Protein AF-0000000074977867 (afdb_homodimer)

Foldseek 3Di:
DDKDKDKAFQLFFLWPKDPFKAKDDCVVDVCQVVFVVSIKIKGLDFFIKTKHKDFAFKKWWFFKQEAQWFWKWKDKAHDTDDIFTSHDPHIDGRDTRDMDTHDGGMMMMMMGDHHSTMDMTGMMMGMHDADDPPFDKDKDKFWCPPPQKDKPPPVQKDWDPQLVLFPPSTKIKGFDQFMKMKGKFFAFKKFWFFKAAQQQDWWKWKDKQPDDTDTTTSHHPHIDGGGGHDIDGRPAADMMMMMMHTDPDPDTRTMTMTHMMMHIHTPVRDGGDDVPPPVPPVPPPPPPPPPPPPPDPPPVDDDVPDVPPPVVVVVVVVVVVVVVVPPPPPPPPDPD/DDKDKDKAFQLFFLFPKDPFKAKDDCVVDVCQVVFVVSIKIKGLDFFIKTKHKDFAFKKWWFFKQEAQWFWKWKDKAHDTDDIFTSHDPHIDGRDTRDMDTHDGGMMMMMMGHHHSTMDMTGMMMGMHDADDPPFDKDKDKFWCPPPQKDKPPPVQKDWDPQLVLFPPSTKIKGFDQAIKMKGKFFAFKKFWFFKAAQQQDWWKWKDKQPDDTDTTTSHHPHIDGGGGHDIDGRPAADMMMMMMHTDPDPDTRTMTMTHMMMHIHTPVRDGGDDVPPPVPPPPPPPPPPPPPPPPDPPPPPPDVPDVPCVVVVVVVVVVVVVVVVPPVVPPPPDDD

Organism: Psilocybe cubensis (NCBI:txid181762)

Nearest PDB structures (foldseek):
  2waa-assembly1_A  TM=7.610E-01  e=7.845E-04  Cellvibrio japonicus
  7byt-assembly1_A  TM=6.313E-01  e=1.526E-03  Phanerodontia chrysosporium
  3u37-assembly2_H  TM=5.387E-01  e=9.236E-02  Butyrivibrio proteoclasticus B316
  2xbz-assembly1_A-2  TM=4.175E-01  e=1.362E-01  Pseudomonas aeruginosa
  4qhw-assembly1_A  TM=2.965E-01  e=1.955E-02  Bacteroides caccae ATCC 43185

Radius of gyration: 37.64 Å; Cα contacts (8 Å, |Δi|>4): 1657; chains: 2; bounding box: 129×84×67 Å

pLDDT: mean 83.55, std 25.78, range [16.06, 98.88]

Sequence (672 aa):
MPRFAQLFKDTSPPLVYSNGWQGGSSANDPLLDKYAQATYTFTKTPGATLNFRFNGTFVGIYGAKRPGYGAYSVKVDDHVFPTLNANSDVPLFNQTLFNTTLHDGLHNVTLTNLGNTTFDIDYLYFEGNSGKTNEPLLTATFQDNDPSFTYFPASSWRQSPRPGTFSGSTGTITNDPNASLQYKFKGDVILLYGTVTPTSVSSYLVSVDNGPFFPFSARKASVRPHQVLYYASNLGRGTHTLKLKFAGTNGTTGDFAVDFANLYSTPSLGAHEQNSFAAEIQSPPLSLAEASHDIPKSVIAGLTVTSSIAFLAIMAVIYLLWSQRRQKKEGKFVKFMPRFAQLFKDTSPPLVYSNGWQGGSSANDPLLDKYAQATYTFTKTPGATLNFRFNGTFVGIYGAKRPGYGAYSVKVDDHVFPTLNANSDVPLFNQTLFNTTLHDGLHNVTLTNLGNTTFDIDYLYFEGNSGKTNEPLLTATFQDNDPSFTYFPASSWRQSPRPGTFSGSTGTITNDPNASLQYKFKGDVILLYGTVTPTSVSSYLVSVDNGPFFPFSARKASVRPHQVLYYASNLGRGTHTLKLKFAGTNGTTGDFAVDFANLYSTPSLGAHEQNSFAAEIQSPPLSLAEASHDIPKSVIAGLTVTSSIAFLAIMAVIYLLWSQRRQKKEGKFVKF

Solvent-accessible surface area (backbone atoms only — not comparable to full-atom values): 35172 Å² total; per-residue (Å²): 71,25,71,43,35,42,52,40,51,50,77,16,24,59,56,39,64,43,76,62,57,46,59,65,48,17,70,81,30,48,61,34,59,67,33,70,63,41,40,34,31,30,31,44,38,59,66,27,37,42,37,39,73,48,57,22,34,35,45,35,38,28,16,51,24,27,66,71,25,33,46,30,37,41,28,48,66,91,44,71,52,76,77,44,68,32,50,30,95,54,81,40,60,84,31,81,74,44,69,52,77,52,71,80,41,81,43,39,40,36,39,32,33,65,36,80,30,42,48,51,36,29,33,37,38,36,31,26,64,49,70,52,69,90,41,63,73,39,70,46,69,42,50,47,82,38,84,50,45,43,60,34,57,58,86,42,48,44,70,46,96,59,22,23,76,26,59,86,34,34,23,39,29,36,48,47,34,77,29,33,40,39,37,54,45,33,28,27,28,42,37,36,26,15,45,25,20,60,58,17,69,38,43,35,30,40,24,54,69,87,44,73,72,46,79,35,48,44,51,34,81,48,61,37,67,82,27,47,56,40,76,52,58,83,63,46,64,52,79,41,40,39,38,36,37,42,54,85,50,100,54,67,26,30,59,45,42,40,19,32,34,40,32,33,27,20,79,92,35,35,70,54,75,66,83,63,75,65,71,70,70,64,63,63,75,77,68,73,66,75,73,71,69,78,70,64,84,72,77,76,64,67,78,79,58,72,80,57,53,59,64,51,47,54,48,47,49,47,44,50,57,48,54,58,62,62,66,74,70,70,75,90,72,71,83,123,71,26,70,45,36,42,53,42,50,50,77,16,24,58,56,40,64,44,76,62,58,45,58,64,48,18,71,82,28,50,61,36,59,67,32,70,64,42,41,35,32,31,30,42,38,59,67,27,35,40,37,39,73,49,56,22,35,36,44,33,36,27,15,51,23,25,66,71,26,32,46,30,36,42,30,50,66,92,44,74,52,77,76,42,67,31,52,30,94,54,79,39,62,85,32,81,73,44,69,53,78,51,71,80,42,80,44,38,41,36,40,30,33,65,35,80,31,40,48,52,34,28,33,37,38,35,30,26,64,49,73,51,66,89,42,64,74,40,69,47,70,42,49,47,81,37,83,50,46,44,60,35,57,57,86,43,46,42,71,45,95,58,22,23,77,25,59,84,33,34,24,39,29,35,49,47,36,79,29,33,38,39,36,54,45,33,28,28,27,43,37,35,26,15,45,25,21,59,59,17,70,37,42,35,30,41,22,53,68,86,46,73,70,46,80,36,46,44,50,34,83,48,60,38,67,84,26,46,58,39,75,51,59,82,63,46,65,51,80,42,39,37,38,37,37,41,55,85,51,100,53,68,25,30,58,44,42,40,19,31,34,40,31,32,27,18,80,91,33,35,70,55,75,66,83,63,77,66,71,71,71,65,65,67,73,78,69,69,73,75,76,76,71,80,73,71,86,72,74,76,64,62,77,75,57,63,79,61,53,58,62,50,45,57,47,46,50,51,44,48,56,47,52,57,62,54,59,72,68,64,65,90,74,85,64,135

Structure (mmCIF, N/CA/C/O backbone):
data_AF-0000000074977867-model_v1
#
loop_
_entity.id
_entity.type
_entity.pdbx_description
1 polymer 'Uncharacterized protein'
#
loop_
_atom_site.group_PDB
_atom_site.id
_atom_site.type_symbol
_atom_site.label_atom_id
_atom_site.label_alt_id
_atom_site.label_comp_id
_atom_site.label_asym_id
_atom_site.label_entity_id
_atom_site.label_seq_id
_atom_site.pdbx_PDB_ins_code
_atom_site.Cartn_x
_atom_site.Cartn_y
_atom_site.Cartn_z
_atom_site.occupancy
_atom_site.B_iso_or_equiv
_atom_site.auth_seq_id
_atom_site.auth_comp_id
_atom_site.auth_asym_id
_atom_site.auth_atom_id
_atom_site.pdbx_PDB_model_num
ATOM 1 N N . MET A 1 1 ? -16.875 -11.828 -20.062 1 90 1 MET A N 1
ATOM 2 C CA . MET A 1 1 ? -16.781 -11.742 -18.609 1 90 1 MET A CA 1
ATOM 3 C C . MET A 1 1 ? -15.852 -10.609 -18.188 1 90 1 MET A C 1
ATOM 5 O O . MET A 1 1 ? -14.812 -10.391 -18.812 1 90 1 MET A O 1
ATOM 9 N N . PRO A 1 2 ? -16.328 -9.93 -17.141 1 91.88 2 PRO A N 1
ATOM 10 C CA . PRO A 1 2 ? -15.398 -8.883 -16.703 1 91.88 2 PRO A CA 1
ATOM 11 C C . PRO A 1 2 ? -14.039 -9.43 -16.281 1 91.88 2 PRO A C 1
ATOM 13 O O . PRO A 1 2 ? -13.977 -10.469 -15.609 1 91.88 2 PRO A O 1
ATOM 16 N N . ARG A 1 3 ? -13.094 -8.727 -16.688 1 93.31 3 ARG A N 1
ATOM 17 C CA . ARG A 1 3 ? -11.711 -9.086 -16.375 1 93.31 3 ARG A CA 1
ATOM 18 C C . ARG A 1 3 ? -11.227 -8.375 -15.109 1 93.31 3 ARG A C 1
ATOM 20 O O . ARG A 1 3 ? -11.656 -7.258 -14.82 1 93.31 3 ARG A O 1
ATOM 27 N N . PHE A 1 4 ? -10.461 -9.086 -14.352 1 95.88 4 PHE A N 1
ATOM 28 C CA . PHE A 1 4 ? -9.688 -8.43 -13.305 1 95.88 4 PHE A CA 1
ATOM 29 C C . PHE A 1 4 ? -8.195 -8.719 -13.469 1 95.88 4 PHE A C 1
ATOM 31 O O . PHE A 1 4 ? -7.812 -9.664 -14.156 1 95.88 4 PHE A O 1
ATOM 38 N N . ALA A 1 5 ? -7.414 -7.867 -12.945 1 97.12 5 ALA A N 1
ATOM 39 C CA . ALA A 1 5 ? -5.961 -8.008 -12.945 1 97.12 5 ALA A CA 1
ATOM 40 C C . ALA A 1 5 ? -5.383 -7.746 -11.555 1 97.12 5 ALA A C 1
ATOM 42 O O . ALA A 1 5 ? -5.902 -6.91 -10.805 1 97.12 5 ALA A O 1
ATOM 43 N N . GLN A 1 6 ? -4.336 -8.469 -11.273 1 97.06 6 GLN A N 1
ATOM 44 C CA . GLN A 1 6 ? -3.688 -8.328 -9.969 1 97.06 6 GLN A CA 1
ATOM 45 C C . GLN A 1 6 ? -2.168 -8.359 -10.109 1 97.06 6 GLN A C 1
ATOM 47 O O . GLN A 1 6 ? -1.628 -9.117 -10.922 1 97.06 6 GLN A O 1
ATOM 52 N N . LEU A 1 7 ? -1.537 -7.574 -9.359 1 97.62 7 LEU A N 1
ATOM 53 C CA . LEU A 1 7 ? -0.086 -7.59 -9.211 1 97.62 7 LEU A CA 1
ATOM 54 C C . LEU A 1 7 ? 0.308 -8.016 -7.801 1 97.62 7 LEU A C 1
ATOM 56 O O . LEU A 1 7 ? -0.167 -7.438 -6.82 1 97.62 7 LEU A O 1
ATOM 60 N N . PHE A 1 8 ? 1.086 -9.07 -7.676 1 98.44 8 PHE A N 1
ATOM 61 C CA . PHE A 1 8 ? 1.67 -9.484 -6.406 1 98.44 8 PHE A CA 1
ATOM 62 C C . PHE A 1 8 ? 3.143 -9.102 -6.336 1 98.44 8 PHE A C 1
ATOM 64 O O . PHE A 1 8 ? 3.945 -9.531 -7.164 1 98.44 8 PHE A O 1
ATOM 71 N N . LYS A 1 9 ? 3.447 -8.266 -5.383 1 98.38 9 LYS A N 1
ATOM 72 C CA . LYS A 1 9 ? 4.859 -8 -5.125 1 98.38 9 LYS A CA 1
ATOM 73 C C . LYS A 1 9 ? 5.586 -9.266 -4.684 1 98.38 9 LYS A C 1
ATOM 75 O O . LYS A 1 9 ? 4.961 -10.211 -4.203 1 98.38 9 LYS A O 1
ATOM 80 N N . ASP A 1 10 ? 6.922 -9.25 -4.773 1 98.75 10 ASP A N 1
ATOM 81 C CA . ASP A 1 10 ? 7.762 -10.398 -4.426 1 98.75 10 ASP A CA 1
ATOM 82 C C . ASP A 1 10 ? 7.52 -10.836 -2.982 1 98.75 10 ASP A C 1
ATOM 84 O O . ASP A 1 10 ? 7.762 -11.992 -2.631 1 98.75 10 ASP A O 1
ATOM 88 N N . THR A 1 11 ? 6.98 -9.969 -2.188 1 98.56 11 THR A N 1
ATOM 89 C CA . THR A 1 11 ? 6.84 -10.258 -0.763 1 98.56 11 THR A CA 1
ATOM 90 C C . THR A 1 11 ? 5.461 -10.836 -0.462 1 98.56 11 THR A C 1
ATOM 92 O O . THR A 1 11 ? 5.172 -11.203 0.679 1 98.56 11 THR A O 1
ATOM 95 N N . SER A 1 12 ? 4.586 -10.984 -1.434 1 98.69 12 SER A N 1
ATOM 96 C CA . SER A 1 12 ? 3.242 -11.516 -1.206 1 98.69 12 SER A CA 1
ATOM 97 C C . SER A 1 12 ? 3.268 -13.023 -1.014 1 98.69 12 SER A C 1
ATOM 99 O O . SER A 1 12 ? 3.736 -13.758 -1.886 1 98.69 12 SER A O 1
ATOM 101 N N . PRO A 1 13 ? 2.654 -13.539 -0.014 1 98.56 13 PRO A N 1
ATOM 102 C CA . PRO A 1 13 ? 2.74 -14.953 0.372 1 98.56 13 PRO A CA 1
ATOM 103 C C . PR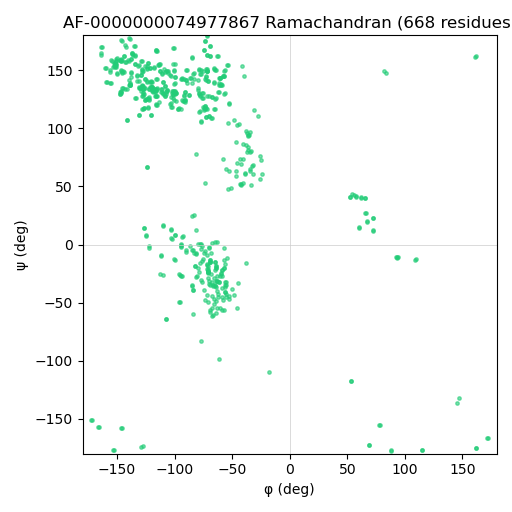O A 1 13 ? 2.176 -15.891 -0.692 1 98.56 13 PRO A C 1
ATOM 105 O O . PRO A 1 13 ? 2.648 -17.016 -0.838 1 98.56 13 PRO A O 1
ATOM 108 N N . PRO A 1 14 ? 1.173 -15.516 -1.471 1 98.62 14 PRO A N 1
ATOM 109 C CA . PRO A 1 14 ? 0.716 -16.453 -2.508 1 98.62 14 PRO A CA 1
ATOM 110 C C . PRO A 1 14 ? 1.821 -16.828 -3.492 1 98.62 14 PRO A C 1
ATOM 112 O O . PRO A 1 14 ? 1.69 -17.812 -4.227 1 98.62 14 PRO A O 1
ATOM 115 N N . LEU A 1 15 ? 2.842 -16.016 -3.619 1 98.69 15 LEU A N 1
ATOM 116 C CA . LEU A 1 15 ? 4.059 -16.438 -4.309 1 98.69 15 LEU A CA 1
ATOM 117 C C . LEU A 1 15 ? 4.898 -17.344 -3.416 1 98.69 15 LEU A C 1
ATOM 119 O O . LEU A 1 15 ? 5.574 -16.859 -2.502 1 98.69 15 LEU A O 1
ATOM 123 N N . VAL A 1 16 ? 4.879 -18.594 -3.736 1 98.44 16 VAL A N 1
ATOM 124 C CA . VAL A 1 16 ? 5.5 -19.562 -2.848 1 98.44 16 VAL A CA 1
ATOM 125 C C . VAL A 1 16 ? 6.922 -19.859 -3.318 1 98.44 16 VAL A C 1
ATOM 127 O O . VAL A 1 16 ? 7.125 -20.406 -4.402 1 98.44 16 VAL A O 1
ATOM 130 N N . TYR A 1 17 ? 7.84 -19.547 -2.518 1 98.31 17 TYR A N 1
ATOM 131 C CA . TYR A 1 17 ? 9.258 -19.75 -2.791 1 98.31 17 TYR A CA 1
ATOM 132 C C . TYR A 1 17 ? 9.773 -21 -2.082 1 98.31 17 TYR A C 1
ATOM 134 O O . TYR A 1 17 ? 9.414 -21.266 -0.929 1 98.31 17 TYR A O 1
ATOM 142 N N . SER A 1 18 ? 10.57 -21.781 -2.715 1 98.06 18 SER A N 1
ATOM 143 C CA . SER A 1 18 ? 11.273 -22.875 -2.053 1 98.06 18 SER A CA 1
ATOM 144 C C . SER A 1 18 ? 12.406 -22.344 -1.174 1 98.06 18 SER A C 1
ATOM 146 O O . SER A 1 18 ? 12.664 -21.141 -1.131 1 98.06 18 SER A O 1
ATOM 148 N N . ASN A 1 19 ? 13.016 -23.312 -0.465 1 96.44 19 ASN A N 1
ATOM 149 C CA . ASN A 1 19 ? 14.25 -22.953 0.227 1 96.44 19 ASN A CA 1
ATOM 150 C C . ASN A 1 19 ? 15.305 -22.422 -0.744 1 96.44 19 ASN A C 1
ATOM 152 O O . ASN A 1 19 ? 15.367 -22.859 -1.894 1 96.44 19 ASN A O 1
ATOM 156 N N . GLY A 1 20 ? 16.062 -21.484 -0.271 1 97.5 20 GLY A N 1
ATOM 157 C CA . GLY A 1 20 ? 17.141 -20.938 -1.074 1 97.5 20 GLY A CA 1
ATOM 158 C C . GLY A 1 20 ? 16.891 -19.531 -1.553 1 97.5 20 GLY A C 1
ATOM 159 O O . GLY A 1 20 ? 17.781 -18.859 -2.076 1 97.5 20 GLY A O 1
ATOM 160 N N . TRP A 1 21 ? 15.695 -19.078 -1.436 1 98.12 21 TRP A N 1
ATOM 161 C CA . TRP A 1 21 ? 15.367 -17.703 -1.802 1 98.12 21 TRP A CA 1
ATOM 162 C C . TRP A 1 21 ? 15.547 -16.766 -0.613 1 98.12 21 TRP A C 1
ATOM 164 O O . TRP A 1 21 ? 15.359 -17.172 0.538 1 98.12 21 TRP A O 1
ATOM 174 N N . GLN A 1 22 ? 15.883 -15.516 -0.866 1 97.62 22 GLN A N 1
ATOM 175 C CA . GLN A 1 22 ? 16 -14.5 0.172 1 97.62 22 GLN A CA 1
ATOM 176 C C . GLN A 1 22 ? 15.688 -13.109 -0.378 1 97.62 22 GLN A C 1
ATOM 178 O O . GLN A 1 22 ? 15.75 -12.891 -1.589 1 97.62 22 GLN A O 1
ATOM 183 N N . GLY A 1 23 ? 15.32 -12.219 0.502 1 98.31 23 GLY A N 1
ATOM 184 C CA . GLY A 1 23 ? 15.039 -10.852 0.097 1 98.31 23 GLY A CA 1
ATOM 185 C C . GLY A 1 23 ? 16.297 -10.031 -0.147 1 98.31 23 GLY A C 1
ATOM 186 O O . GLY A 1 23 ? 17.297 -10.211 0.54 1 98.31 23 GLY A O 1
ATOM 187 N N . GLY A 1 24 ? 16.219 -9.117 -1.089 1 97.94 24 GLY A N 1
ATOM 188 C CA . GLY A 1 24 ? 17.281 -8.156 -1.297 1 97.94 24 GLY A CA 1
ATOM 189 C C . GLY A 1 24 ? 17.406 -7.141 -0.174 1 97.94 24 GLY A C 1
ATOM 190 O O . GLY A 1 24 ? 16.469 -6.965 0.612 1 97.94 24 GLY A O 1
ATOM 191 N N . SER A 1 25 ? 18.594 -6.504 -0.154 1 97.56 25 SER A N 1
ATOM 192 C CA . SER A 1 25 ? 18.844 -5.48 0.857 1 97.56 25 SER A CA 1
ATOM 193 C C . SER A 1 25 ? 19.688 -4.344 0.301 1 97.56 25 SER A C 1
ATOM 195 O O . SER A 1 25 ? 20.547 -4.566 -0.562 1 97.56 25 SER A O 1
ATOM 197 N N . SER A 1 26 ? 19.422 -3.176 0.851 1 97.69 26 SER A N 1
ATOM 198 C CA . SER A 1 26 ? 20.203 -2.031 0.408 1 97.69 26 SER A CA 1
ATOM 199 C C . SER A 1 26 ? 21.641 -2.125 0.911 1 97.69 26 SER A C 1
ATOM 201 O O . SER A 1 26 ? 22.547 -1.512 0.339 1 97.69 26 SER A O 1
ATOM 203 N N . ALA A 1 27 ? 21.922 -2.844 1.953 1 97.62 27 ALA A N 1
ATOM 204 C CA . ALA A 1 27 ? 23.281 -3.055 2.463 1 97.62 27 ALA A CA 1
ATOM 205 C C . ALA A 1 27 ? 24.156 -3.75 1.425 1 97.62 27 ALA A C 1
ATOM 207 O O . ALA A 1 27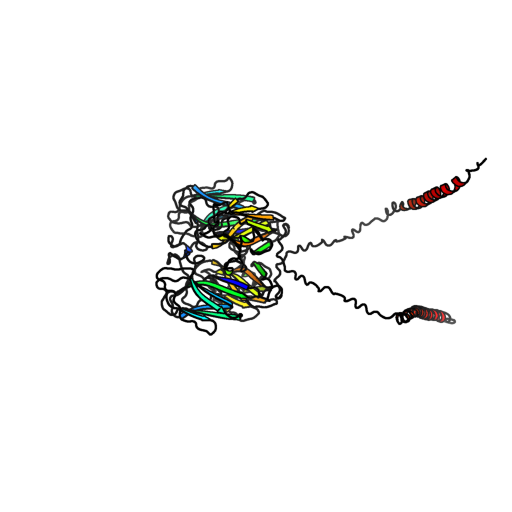 ? 25.359 -3.492 1.344 1 97.62 27 ALA A O 1
ATOM 208 N N . ASN A 1 28 ? 23.5 -4.613 0.632 1 97.06 28 ASN A N 1
ATOM 209 C CA . ASN A 1 28 ? 24.266 -5.449 -0.286 1 97.06 28 ASN A CA 1
ATOM 210 C C . ASN A 1 28 ? 24.016 -5.055 -1.74 1 97.06 28 ASN A C 1
ATOM 212 O O . ASN A 1 28 ? 24.672 -5.574 -2.646 1 97.06 28 ASN A O 1
ATOM 216 N N . ASP A 1 29 ? 23.062 -4.219 -1.975 1 98.12 29 ASP A N 1
ATOM 217 C CA . ASP A 1 29 ? 22.719 -3.865 -3.346 1 98.12 29 ASP A CA 1
ATOM 218 C C . ASP A 1 29 ? 22.375 -2.383 -3.461 1 98.12 29 ASP A C 1
ATOM 220 O O . ASP A 1 29 ? 21.25 -1.977 -3.17 1 98.12 29 ASP A O 1
ATOM 224 N N . PRO A 1 30 ? 23.25 -1.578 -4.055 1 98.06 30 PRO A N 1
ATOM 225 C CA . PRO A 1 30 ? 23 -0.142 -4.199 1 98.06 30 PRO A CA 1
ATOM 226 C C . PRO A 1 30 ? 21.891 0.165 -5.203 1 98.06 30 PRO A C 1
ATOM 228 O O . PRO A 1 30 ? 21.484 1.321 -5.344 1 98.06 30 PRO A O 1
ATOM 231 N N . LEU A 1 31 ? 21.297 -0.837 -5.879 1 98.12 31 LEU A N 1
ATOM 232 C CA . LEU A 1 31 ? 20.266 -0.617 -6.883 1 98.12 31 LEU A CA 1
ATOM 233 C C . LEU A 1 31 ? 18.906 -1.097 -6.375 1 98.12 31 LEU A C 1
ATOM 235 O O . LEU A 1 31 ? 17.969 -1.25 -7.16 1 98.12 31 LEU A O 1
ATOM 239 N N . LEU A 1 32 ? 18.75 -1.307 -5.094 1 98.44 32 LEU A N 1
ATOM 240 C CA . LEU A 1 32 ? 17.531 -1.838 -4.504 1 98.44 32 LEU A CA 1
ATOM 241 C C . LEU A 1 32 ? 16.328 -0.967 -4.867 1 98.44 32 LEU A C 1
ATOM 243 O O . LEU A 1 32 ? 15.25 -1.482 -5.152 1 98.44 32 LEU A O 1
ATOM 247 N N . ASP A 1 33 ? 16.531 0.345 -4.84 1 97.25 33 ASP A N 1
ATOM 248 C CA . ASP A 1 33 ? 15.398 1.256 -4.992 1 97.25 33 ASP A CA 1
ATOM 249 C C . ASP A 1 33 ? 14.969 1.357 -6.449 1 97.25 33 ASP A C 1
ATOM 251 O O . ASP A 1 33 ? 14.008 2.059 -6.77 1 97.25 33 ASP A O 1
ATOM 255 N N . LYS A 1 34 ? 15.664 0.603 -7.379 1 97.75 34 LYS A N 1
ATOM 256 C CA . LYS A 1 34 ? 15.227 0.524 -8.766 1 97.75 34 LYS A CA 1
ATOM 257 C C . LYS A 1 34 ? 14.125 -0.519 -8.945 1 97.75 34 LYS A C 1
ATOM 259 O O . LYS A 1 34 ? 13.43 -0.53 -9.961 1 97.75 34 LYS A O 1
ATOM 264 N N . TYR A 1 35 ? 14.016 -1.389 -7.988 1 98.38 35 TYR A N 1
ATOM 265 C CA . TYR A 1 35 ? 12.93 -2.359 -7.977 1 98.38 35 TYR A CA 1
ATOM 266 C C . TYR A 1 35 ? 11.633 -1.722 -7.488 1 98.38 35 TYR A C 1
ATOM 268 O O . TYR A 1 35 ? 11.656 -0.79 -6.684 1 98.38 35 TYR A O 1
ATOM 276 N N . ALA A 1 36 ? 10.539 -2.234 -7.969 1 97.62 36 ALA A N 1
ATOM 277 C CA . ALA A 1 36 ? 9.234 -1.761 -7.508 1 97.62 36 ALA A CA 1
ATOM 278 C C . ALA A 1 36 ? 9.141 -1.812 -5.988 1 97.62 36 ALA A C 1
ATOM 280 O O . ALA A 1 36 ? 9.383 -2.857 -5.379 1 97.62 36 ALA A O 1
ATOM 281 N N . GLN A 1 37 ? 8.891 -0.651 -5.406 1 97.25 37 GLN A N 1
ATOM 282 C CA . GLN A 1 37 ? 8.703 -0.498 -3.969 1 97.25 37 GLN A CA 1
ATOM 283 C C . GLN A 1 37 ? 9.945 -0.938 -3.201 1 97.25 37 GLN A C 1
ATOM 285 O O . GLN A 1 37 ? 9.852 -1.353 -2.043 1 97.25 37 GLN A O 1
ATOM 290 N N . ALA A 1 38 ? 11.039 -1.08 -3.883 1 98.06 38 ALA A N 1
ATOM 291 C CA . ALA A 1 38 ? 12.367 -1.305 -3.322 1 98.06 38 ALA A CA 1
ATOM 292 C C . ALA A 1 38 ? 12.438 -2.648 -2.604 1 98.06 38 ALA A C 1
ATOM 294 O O . ALA A 1 38 ? 12.945 -2.732 -1.481 1 98.06 38 ALA A O 1
ATOM 295 N N . THR A 1 39 ? 11.844 -3.631 -3.162 1 98.31 39 THR A N 1
ATOM 296 C CA . THR A 1 39 ? 12.016 -5.008 -2.721 1 98.31 39 THR A CA 1
ATOM 297 C C . THR A 1 39 ? 12.141 -5.949 -3.918 1 98.31 39 THR A C 1
ATOM 299 O O . THR A 1 39 ? 11.586 -5.676 -4.988 1 98.31 39 THR A O 1
ATOM 302 N N . TYR A 1 40 ? 12.867 -6.965 -3.771 1 98.69 40 TYR A N 1
ATOM 303 C CA . TYR A 1 40 ? 12.906 -8.125 -4.652 1 98.69 40 TYR A CA 1
ATOM 304 C C . TYR A 1 40 ? 13.328 -9.375 -3.889 1 98.69 40 TYR A C 1
ATOM 306 O O . TYR A 1 40 ? 13.859 -9.289 -2.781 1 98.69 40 TYR A O 1
ATOM 314 N N . THR A 1 41 ? 12.984 -10.523 -4.34 1 98.81 41 THR A N 1
ATOM 315 C CA . THR A 1 41 ? 13.414 -11.812 -3.809 1 98.81 41 THR A CA 1
ATOM 316 C C . THR A 1 41 ? 14.32 -12.531 -4.805 1 98.81 41 THR A C 1
ATOM 318 O O . THR A 1 41 ? 14.031 -12.562 -6.004 1 98.81 41 THR A O 1
ATOM 321 N N . PHE A 1 42 ? 15.422 -13.07 -4.328 1 98.69 42 PHE A N 1
ATOM 322 C CA . PHE A 1 42 ? 16.375 -13.648 -5.258 1 98.69 42 PHE A CA 1
ATOM 323 C C . PHE A 1 42 ? 16.891 -14.984 -4.734 1 98.69 42 PHE A C 1
ATOM 325 O O . PHE A 1 42 ? 16.688 -15.328 -3.57 1 98.69 42 PHE A O 1
ATOM 332 N N . THR A 1 43 ? 17.5 -15.75 -5.641 1 98.5 43 THR A N 1
ATOM 333 C CA . THR A 1 43 ? 18.156 -17 -5.297 1 98.5 43 THR A CA 1
ATOM 334 C C . THR A 1 43 ? 19.422 -17.188 -6.125 1 98.5 43 THR A C 1
ATOM 336 O O . THR A 1 43 ? 19.578 -16.562 -7.176 1 98.5 43 THR A O 1
ATOM 339 N N . LYS A 1 44 ? 20.312 -17.984 -5.625 1 97.69 44 LYS A N 1
ATOM 340 C CA . LYS A 1 44 ? 21.484 -18.484 -6.332 1 97.69 44 LYS A CA 1
ATOM 341 C C . LYS A 1 44 ? 21.547 -20 -6.305 1 97.69 44 LYS A C 1
ATOM 343 O O . LYS A 1 44 ? 22.547 -20.594 -6.691 1 97.69 44 LYS A O 1
ATOM 348 N N . THR A 1 45 ? 20.484 -20.562 -5.812 1 98.12 45 THR A N 1
ATOM 349 C CA . THR A 1 45 ? 20.453 -22 -5.559 1 98.12 45 THR A CA 1
ATOM 350 C C . THR A 1 45 ? 19.875 -22.75 -6.75 1 98.12 45 THR A C 1
ATOM 352 O O . THR A 1 45 ? 18.734 -22.547 -7.125 1 98.12 45 THR A O 1
ATOM 355 N N . PRO A 1 46 ? 20.688 -23.734 -7.266 1 97.81 46 PRO A N 1
ATOM 356 C CA . PRO A 1 46 ? 20.125 -24.547 -8.344 1 97.81 46 PRO A CA 1
ATOM 357 C C . PRO A 1 46 ? 18.906 -25.344 -7.902 1 97.81 46 PRO A C 1
ATOM 359 O O . PRO A 1 46 ? 18.906 -25.938 -6.828 1 97.81 46 PRO A O 1
ATOM 362 N N . GLY A 1 47 ? 17.859 -25.25 -8.711 1 98.25 47 GLY A N 1
ATOM 363 C CA . GLY A 1 47 ? 16.688 -26.047 -8.422 1 98.25 47 GLY A CA 1
ATOM 364 C C . GLY A 1 47 ? 15.664 -25.297 -7.574 1 98.25 47 GLY A C 1
ATOM 365 O O . GLY A 1 47 ? 14.539 -25.766 -7.406 1 98.25 47 GLY A O 1
ATOM 366 N N . ALA A 1 48 ? 16.047 -24.125 -7.027 1 98.56 48 ALA A N 1
ATOM 367 C CA . ALA A 1 48 ? 15.094 -23.328 -6.258 1 98.56 48 ALA A CA 1
ATOM 368 C C . ALA A 1 48 ? 13.906 -22.906 -7.121 1 98.56 48 ALA A C 1
ATOM 370 O O . ALA A 1 48 ? 14.078 -22.562 -8.297 1 98.56 48 ALA A O 1
ATOM 371 N N . THR A 1 49 ? 12.672 -22.875 -6.531 1 98.75 49 THR A N 1
ATOM 372 C CA . THR A 1 49 ? 11.484 -22.656 -7.348 1 98.75 49 THR A CA 1
ATOM 373 C C . THR A 1 49 ? 10.633 -21.516 -6.777 1 98.75 49 THR A C 1
ATOM 375 O O . THR A 1 49 ? 10.688 -21.25 -5.578 1 98.75 49 THR A O 1
ATOM 378 N N . LEU A 1 50 ? 9.938 -20.844 -7.59 1 98.69 50 LEU A N 1
ATOM 379 C CA . LEU A 1 50 ? 8.75 -20.031 -7.328 1 98.69 50 LEU A CA 1
ATOM 380 C C . LEU A 1 50 ? 7.504 -20.703 -7.895 1 98.69 50 LEU A C 1
ATOM 382 O O . LEU A 1 50 ? 7.484 -21.109 -9.062 1 98.69 50 LEU A O 1
ATOM 386 N N . ASN A 1 51 ? 6.516 -20.859 -7.117 1 98.75 51 ASN A N 1
ATOM 387 C CA . ASN A 1 51 ? 5.242 -21.438 -7.535 1 98.75 51 ASN A CA 1
ATOM 388 C C . ASN A 1 51 ? 4.082 -20.484 -7.301 1 98.75 51 ASN A C 1
ATOM 390 O O . ASN A 1 51 ? 4.039 -19.797 -6.277 1 98.75 51 ASN A O 1
ATOM 394 N N . PHE A 1 52 ? 3.201 -20.469 -8.234 1 98.75 52 PHE A N 1
ATOM 395 C CA . PHE A 1 52 ? 1.988 -19.656 -8.117 1 98.75 52 PHE A CA 1
ATOM 396 C C . PHE A 1 52 ? 0.821 -20.344 -8.82 1 98.75 52 PHE A C 1
ATOM 398 O O . PHE A 1 52 ? 0.934 -20.719 -9.992 1 98.75 52 PHE A O 1
ATOM 405 N N . ARG A 1 53 ? -0.27 -20.469 -8.148 1 98.12 53 ARG A N 1
ATOM 406 C CA . ARG A 1 53 ? -1.516 -21 -8.688 1 98.12 53 ARG A CA 1
ATOM 407 C C . ARG A 1 53 ? -2.541 -19.891 -8.898 1 98.12 53 ARG A C 1
ATOM 409 O O . ARG A 1 53 ? -2.762 -19.062 -8.016 1 98.12 53 ARG A O 1
ATOM 416 N N . PHE A 1 54 ? -3.176 -19.875 -10.062 1 98 54 PHE A N 1
ATOM 417 C CA . PHE A 1 54 ? -4.145 -18.828 -10.336 1 98 54 PHE A CA 1
ATOM 418 C C . PHE A 1 54 ? -5.195 -19.312 -11.336 1 98 54 PHE A C 1
ATOM 420 O O . PHE A 1 54 ? -4.961 -20.25 -12.086 1 98 54 PHE A O 1
ATOM 427 N N . ASN A 1 55 ? -6.328 -18.734 -11.258 1 97.44 55 ASN A N 1
ATOM 428 C CA . ASN A 1 55 ? -7.344 -18.859 -12.297 1 97.44 55 ASN A CA 1
ATOM 429 C C . ASN A 1 55 ? -7.312 -17.672 -13.258 1 97.44 55 ASN A C 1
ATOM 431 O O . ASN A 1 55 ? -7.523 -16.531 -12.844 1 97.44 55 ASN A O 1
ATOM 435 N N . GLY A 1 56 ? -7.035 -17.922 -14.43 1 97.75 56 GLY A N 1
ATOM 436 C CA . GLY A 1 56 ? -7.035 -16.766 -15.32 1 97.75 56 GLY A CA 1
ATOM 437 C C . GLY A 1 56 ? -6.496 -17.078 -16.703 1 97.75 56 GLY A C 1
ATOM 438 O O . GLY A 1 56 ? -6.477 -18.25 -17.109 1 97.75 56 GLY A O 1
ATOM 439 N N . THR A 1 57 ? -6.18 -15.984 -17.531 1 98.12 57 THR A N 1
ATOM 440 C CA . THR A 1 57 ? -5.875 -16.125 -18.953 1 98.12 57 THR A CA 1
ATOM 441 C C . THR A 1 57 ? -4.492 -15.562 -19.266 1 98.12 57 THR A C 1
ATOM 443 O O . THR A 1 57 ? -4.035 -15.625 -20.406 1 98.12 57 THR A O 1
ATOM 446 N N . PHE A 1 58 ? -3.871 -15.047 -18.234 1 98.38 58 PHE A N 1
ATOM 447 C CA . PHE A 1 58 ? -2.566 -14.438 -18.453 1 98.38 58 PHE A CA 1
ATOM 448 C C . PHE A 1 58 ? -1.74 -14.43 -17.172 1 98.38 58 PHE A C 1
ATOM 450 O O . PHE A 1 58 ? -2.273 -14.195 -16.078 1 98.38 58 PHE A O 1
ATOM 457 N N . VAL A 1 59 ? -0.465 -14.719 -17.281 1 98.69 59 VAL A N 1
ATOM 458 C CA . VAL A 1 59 ? 0.471 -14.547 -16.172 1 98.69 59 VAL A CA 1
ATOM 459 C C . VAL A 1 59 ? 1.784 -13.969 -16.688 1 98.69 59 VAL A C 1
ATOM 461 O O . VAL A 1 59 ? 2.232 -14.305 -17.797 1 98.69 59 VAL A O 1
ATOM 464 N N . GLY A 1 60 ? 2.301 -13.055 -15.992 1 98.62 60 GLY A N 1
ATOM 465 C CA . GLY A 1 60 ? 3.613 -12.477 -16.234 1 98.62 60 GLY A CA 1
ATOM 466 C C . GLY A 1 60 ? 4.473 -12.422 -14.984 1 98.62 60 GLY A C 1
ATOM 467 O O . GLY A 1 60 ? 3.982 -12.094 -13.898 1 98.62 60 GLY A O 1
ATOM 468 N N . ILE A 1 61 ? 5.723 -12.82 -15.148 1 98.88 61 ILE A N 1
ATOM 469 C CA . ILE A 1 61 ? 6.73 -12.719 -14.102 1 98.88 61 ILE A CA 1
ATOM 470 C C . ILE A 1 61 ? 7.773 -11.672 -14.492 1 98.88 61 ILE A C 1
ATOM 472 O O . ILE A 1 61 ? 8.305 -11.688 -15.602 1 98.88 61 ILE A O 1
ATOM 476 N N . TYR A 1 62 ? 8.031 -10.812 -13.562 1 98.75 62 TYR A N 1
ATOM 477 C CA . TYR A 1 62 ? 8.875 -9.664 -13.852 1 98.75 62 TYR A CA 1
ATOM 478 C C . TYR A 1 62 ? 10.008 -9.547 -12.836 1 98.75 62 TYR A C 1
ATOM 480 O O . TYR A 1 62 ? 9.844 -9.922 -11.672 1 98.75 62 TYR A O 1
ATOM 488 N N . GLY A 1 63 ? 11.117 -9.039 -13.258 1 98.69 63 GLY A N 1
ATOM 489 C CA . GLY A 1 63 ? 12.297 -8.836 -12.43 1 98.69 63 GLY A CA 1
ATOM 490 C C . GLY A 1 63 ? 13.391 -8.047 -13.141 1 98.69 63 GLY A C 1
ATOM 491 O O . GLY A 1 63 ? 13.102 -7.133 -13.906 1 98.69 63 GLY A O 1
ATOM 492 N N . ALA A 1 64 ? 14.617 -8.32 -12.758 1 98.75 64 ALA A N 1
ATOM 493 C CA . ALA A 1 64 ? 15.742 -7.609 -13.367 1 98.75 64 ALA A CA 1
ATOM 494 C C . ALA A 1 64 ? 16.578 -8.547 -14.234 1 98.75 64 ALA A C 1
ATOM 496 O O . ALA A 1 64 ? 16.578 -9.758 -14.031 1 98.75 64 ALA A O 1
ATOM 497 N N . LYS A 1 65 ? 17.125 -8.07 -15.25 1 98.75 65 LYS A N 1
ATOM 498 C CA . LYS A 1 65 ? 18.25 -8.656 -15.969 1 98.75 65 LYS A CA 1
ATOM 499 C C . LYS A 1 65 ? 19.547 -7.93 -15.648 1 98.75 65 LYS A C 1
ATOM 501 O O . LYS A 1 65 ? 19.656 -6.719 -15.852 1 98.75 65 LYS A O 1
ATOM 506 N N . ARG A 1 66 ? 20.469 -8.672 -15.148 1 98.56 66 ARG A N 1
ATOM 507 C CA . ARG A 1 66 ? 21.672 -8.039 -14.617 1 98.56 66 ARG A CA 1
ATOM 508 C C . ARG A 1 66 ? 22.922 -8.852 -14.977 1 98.56 66 ARG A C 1
ATOM 510 O O . ARG A 1 66 ? 22.828 -10.031 -15.297 1 98.56 66 ARG A O 1
ATOM 517 N N . PRO A 1 67 ? 24.125 -8.18 -14.945 1 98.19 67 PRO A N 1
ATOM 518 C CA . PRO A 1 67 ? 25.359 -8.938 -15.156 1 98.19 67 PRO A CA 1
ATOM 519 C C . PRO A 1 67 ? 25.516 -10.086 -14.156 1 98.19 67 PRO A C 1
ATOM 521 O O . PRO A 1 67 ? 25.297 -9.898 -12.961 1 98.19 67 PRO A O 1
ATOM 524 N N . GLY A 1 68 ? 25.797 -11.281 -14.68 1 96.44 68 GLY A N 1
ATOM 525 C CA . GLY A 1 68 ? 26.047 -12.414 -13.805 1 96.44 68 GLY A CA 1
ATOM 526 C C . GLY A 1 68 ? 24.812 -13.242 -13.531 1 96.44 68 GLY A C 1
ATOM 527 O O . GLY A 1 68 ? 24.906 -14.32 -12.938 1 96.44 68 GLY A O 1
ATOM 528 N N . TYR A 1 69 ? 23.672 -12.727 -13.914 1 98.06 69 TYR A N 1
ATOM 529 C CA . TYR A 1 69 ? 22.469 -13.531 -13.789 1 98.06 69 TYR A CA 1
ATOM 530 C C . TYR A 1 69 ? 22.469 -14.688 -14.773 1 98.06 69 TYR A C 1
ATOM 532 O O . TYR A 1 69 ? 23.359 -14.781 -15.625 1 98.06 69 TYR A O 1
ATOM 540 N N . GLY A 1 70 ? 21.5 -15.648 -14.648 1 97.44 70 GLY A N 1
ATOM 541 C CA . GLY A 1 70 ? 21.688 -16.859 -15.445 1 97.44 70 GLY A CA 1
ATOM 542 C C . GLY A 1 70 ? 20.375 -17.453 -15.914 1 97.44 70 GLY A C 1
ATOM 543 O O . GLY A 1 70 ? 19.359 -16.75 -16.031 1 97.44 70 GLY A O 1
ATOM 544 N N . ALA A 1 71 ? 20.469 -18.719 -16.203 1 98.06 71 ALA A N 1
ATOM 545 C CA . ALA A 1 71 ? 19.391 -19.438 -16.875 1 98.06 71 ALA A CA 1
ATOM 546 C C . ALA A 1 71 ? 18.328 -19.891 -15.875 1 98.06 71 ALA A C 1
ATOM 548 O O . ALA A 1 71 ? 18.641 -20.219 -14.727 1 98.06 71 ALA A O 1
ATOM 549 N N . TYR A 1 72 ? 17.078 -19.922 -16.328 1 98.44 72 TYR A N 1
ATOM 550 C CA . TYR A 1 72 ? 15.953 -20.438 -15.57 1 98.44 72 TYR A CA 1
ATOM 551 C C . TYR A 1 72 ? 14.93 -21.078 -16.5 1 98.44 72 TYR A C 1
ATOM 553 O O . TYR A 1 72 ? 14.961 -20.875 -17.719 1 98.44 72 TYR A O 1
ATOM 561 N N . SER A 1 73 ? 14.125 -21.922 -15.945 1 98.5 73 SER A N 1
ATOM 562 C CA . SER A 1 73 ? 13.055 -22.578 -16.688 1 98.5 73 SER A CA 1
ATOM 563 C C . SER A 1 73 ? 11.688 -22.219 -16.125 1 98.5 73 SER A C 1
ATOM 565 O O . SER A 1 73 ? 11.57 -21.875 -14.945 1 98.5 73 SER A O 1
ATOM 567 N N . VAL A 1 74 ? 10.727 -22.266 -16.969 1 98.81 74 VAL A N 1
ATOM 568 C CA . VAL A 1 74 ? 9.344 -22.031 -16.562 1 98.81 74 VAL A CA 1
ATOM 569 C C . VAL A 1 74 ? 8.453 -23.172 -17.031 1 98.81 74 VAL A C 1
ATOM 571 O O . VAL A 1 74 ? 8.555 -23.594 -18.188 1 98.81 74 VAL A O 1
ATOM 574 N N . LYS A 1 75 ? 7.711 -23.688 -16.156 1 98.81 75 LYS A N 1
ATOM 575 C CA . LYS A 1 75 ? 6.668 -24.656 -16.438 1 98.81 75 LYS A CA 1
ATOM 576 C C . LYS A 1 75 ? 5.289 -24.109 -16.094 1 98.81 75 LYS A C 1
ATOM 578 O O . LYS A 1 75 ? 5.09 -23.531 -15.023 1 98.81 75 LYS A O 1
ATOM 583 N N . VAL A 1 76 ? 4.371 -24.188 -17.047 1 98.81 76 VAL A N 1
ATOM 584 C CA . VAL A 1 76 ? 2.971 -23.875 -16.766 1 98.81 76 VAL A CA 1
ATOM 585 C C . VAL A 1 76 ? 2.117 -25.125 -16.969 1 98.81 76 VAL A C 1
ATOM 587 O O . VAL A 1 76 ? 2.053 -25.672 -18.078 1 98.81 76 VAL A O 1
ATOM 590 N N . ASP A 1 77 ? 1.507 -25.422 -15.844 1 98.38 77 ASP A N 1
ATOM 591 C CA . ASP A 1 77 ? 0.813 -26.703 -15.836 1 98.38 77 ASP A CA 1
ATOM 592 C C . ASP A 1 77 ? 1.748 -27.844 -16.266 1 98.38 77 ASP A C 1
ATOM 594 O O . ASP A 1 77 ? 2.785 -28.062 -15.633 1 98.38 77 ASP A O 1
ATOM 598 N N . ASP A 1 78 ? 1.499 -28.516 -17.328 1 97.19 78 ASP A N 1
ATOM 599 C CA . ASP A 1 78 ? 2.336 -29.641 -17.734 1 97.19 78 ASP A CA 1
ATOM 600 C C . ASP A 1 78 ? 3.268 -29.25 -18.875 1 97.19 78 ASP A C 1
ATOM 602 O O . ASP A 1 78 ? 4.035 -30.078 -19.375 1 97.19 78 ASP A O 1
ATOM 606 N N . HIS A 1 79 ? 3.273 -28.062 -19.219 1 98.19 79 HIS A N 1
ATOM 607 C CA . HIS A 1 79 ? 4.078 -27.609 -20.359 1 98.19 79 HIS A CA 1
ATOM 608 C C . HIS A 1 79 ? 5.344 -26.906 -19.875 1 98.19 79 HIS A C 1
ATOM 610 O O . HIS A 1 79 ? 5.27 -25.922 -19.125 1 98.19 79 HIS A O 1
ATOM 616 N N . VAL A 1 80 ? 6.445 -27.375 -20.391 1 98.25 80 VAL A N 1
ATOM 617 C CA . VAL A 1 80 ? 7.734 -26.766 -20.094 1 98.25 80 VAL A CA 1
ATOM 618 C C . VAL A 1 80 ? 8.148 -25.859 -21.25 1 98.25 80 VAL A C 1
ATOM 620 O O . VAL A 1 80 ? 8.266 -26.297 -22.391 1 98.25 80 VAL A O 1
ATOM 623 N N . PHE A 1 81 ? 8.414 -24.594 -20.906 1 98.5 81 PHE A N 1
ATOM 624 C CA . PHE A 1 81 ? 8.828 -23.609 -21.906 1 98.5 81 PHE A CA 1
ATOM 625 C C . PHE A 1 81 ? 10.336 -23.672 -22.141 1 98.5 81 PHE A C 1
ATOM 627 O O . PHE A 1 81 ? 11.062 -24.25 -21.328 1 98.5 81 PHE A O 1
ATOM 634 N N . PRO A 1 82 ? 10.789 -23.109 -23.297 1 97.81 82 PRO A N 1
ATOM 635 C CA . PRO A 1 82 ? 12.234 -23.047 -23.531 1 97.81 82 PRO A CA 1
ATOM 636 C C . PRO A 1 82 ? 12.984 -22.312 -22.422 1 97.81 82 PRO A C 1
ATOM 638 O O . PRO A 1 82 ? 12.438 -21.391 -21.812 1 97.81 82 PRO A O 1
ATOM 641 N N . THR A 1 83 ? 14.203 -22.766 -22.25 1 98.12 83 THR A N 1
ATOM 642 C CA . THR A 1 83 ? 15.055 -22.156 -21.234 1 98.12 83 THR A CA 1
ATOM 643 C C . THR A 1 83 ? 15.242 -20.672 -21.5 1 98.12 83 THR A C 1
ATOM 645 O O . THR A 1 83 ? 15.445 -20.266 -22.656 1 98.12 83 THR A O 1
ATOM 648 N N . LEU A 1 84 ? 15.172 -19.875 -20.5 1 98.06 84 LEU A N 1
ATOM 649 C CA . LEU A 1 84 ? 15.336 -18.422 -20.578 1 98.06 84 LEU A CA 1
ATOM 650 C C . LEU A 1 84 ? 16.562 -17.969 -19.797 1 98.06 84 LEU A C 1
ATOM 652 O O . LEU A 1 84 ? 17.203 -18.781 -19.109 1 98.06 84 LEU A O 1
ATOM 656 N N . ASN A 1 85 ? 16.984 -16.75 -19.969 1 98.38 85 ASN A N 1
ATOM 657 C CA . ASN A 1 85 ? 18.188 -16.234 -19.328 1 98.38 85 ASN A CA 1
ATOM 658 C C . ASN A 1 85 ? 18.016 -14.781 -18.906 1 98.38 85 ASN A C 1
ATOM 660 O O . ASN A 1 85 ? 17.547 -13.953 -19.688 1 98.38 85 ASN A O 1
ATOM 664 N N . ALA A 1 86 ? 18.438 -14.469 -17.641 1 98.44 86 ALA A N 1
ATOM 665 C CA . ALA A 1 86 ? 18.25 -13.125 -17.109 1 98.44 86 ALA A CA 1
ATOM 666 C C . ALA A 1 86 ? 19.547 -12.328 -17.141 1 98.44 86 ALA A C 1
ATOM 668 O O . ALA A 1 86 ? 19.641 -11.266 -16.516 1 98.44 86 ALA A O 1
ATOM 669 N N . ASN A 1 87 ? 20.516 -12.812 -17.844 1 98.5 87 ASN A N 1
ATOM 670 C CA . ASN A 1 87 ? 21.766 -12.094 -17.953 1 98.5 87 ASN A CA 1
ATOM 671 C C . ASN A 1 87 ? 21.641 -10.859 -18.859 1 98.5 87 ASN A C 1
ATOM 673 O O . ASN A 1 87 ? 20.938 -10.898 -19.859 1 98.5 87 ASN A O 1
ATOM 677 N N . SER A 1 88 ? 22.312 -9.789 -18.5 1 98.56 88 SER A N 1
ATOM 678 C CA . SER A 1 88 ? 22.422 -8.562 -19.281 1 98.56 88 SER A CA 1
ATOM 679 C C . SER A 1 88 ? 23.734 -7.844 -18.984 1 98.56 88 SER A C 1
ATOM 681 O O . SER A 1 88 ? 24.266 -7.93 -17.875 1 98.56 88 SER A O 1
ATOM 683 N N . ASP A 1 89 ? 24.25 -7.062 -19.938 1 98.12 89 ASP A N 1
ATOM 684 C CA . ASP A 1 89 ? 25.516 -6.348 -19.766 1 98.12 89 ASP A CA 1
ATOM 685 C C . ASP A 1 89 ? 25.359 -5.211 -18.75 1 98.12 89 ASP A C 1
ATOM 687 O O . ASP A 1 89 ? 26.312 -4.852 -18.062 1 98.12 89 ASP A O 1
ATOM 691 N N . VAL A 1 90 ? 24.156 -4.652 -18.781 1 98.38 90 VAL A N 1
ATOM 692 C CA . VAL A 1 90 ? 23.828 -3.59 -17.828 1 98.38 90 VAL A CA 1
ATOM 693 C C . VAL A 1 90 ? 22.578 -3.963 -17.047 1 98.38 90 VAL A C 1
ATOM 695 O O . VAL A 1 90 ? 21.75 -4.746 -17.516 1 98.38 90 VAL A O 1
ATOM 698 N N . PRO A 1 91 ? 22.484 -3.408 -15.852 1 98.56 91 PRO A N 1
ATOM 699 C CA . PRO A 1 91 ? 21.266 -3.713 -15.102 1 98.56 91 PRO A CA 1
ATOM 700 C C . PRO A 1 91 ? 20.016 -3.113 -15.734 1 98.56 91 PRO A C 1
ATOM 702 O O . PRO A 1 91 ? 19.984 -1.921 -16.047 1 98.56 91 PRO A O 1
ATOM 705 N N . LEU A 1 92 ? 19.047 -3.934 -15.953 1 98.69 92 LEU A N 1
ATOM 706 C CA . LEU A 1 92 ? 17.734 -3.545 -16.453 1 98.69 92 LEU A CA 1
ATOM 707 C C . LEU A 1 92 ? 16.641 -3.971 -15.477 1 98.69 92 LEU A C 1
ATOM 709 O O . LEU A 1 92 ? 16.625 -5.113 -15.008 1 98.69 92 LEU A O 1
ATOM 713 N N . PHE A 1 93 ? 15.75 -3.1 -15.211 1 98.38 93 PHE A N 1
ATOM 714 C CA . PHE A 1 93 ? 14.703 -3.369 -14.227 1 98.38 93 PHE A CA 1
ATOM 715 C C . PHE A 1 93 ? 13.328 -3.393 -14.883 1 98.38 93 PHE A C 1
ATOM 717 O O . PHE A 1 93 ? 13.195 -3.049 -16.062 1 98.38 93 PHE A O 1
ATOM 724 N N . ASN A 1 94 ? 12.359 -3.912 -14.109 1 97.5 94 ASN A N 1
ATOM 725 C CA . ASN A 1 94 ? 11.008 -4.043 -14.648 1 97.5 94 ASN A CA 1
ATOM 726 C C . ASN A 1 94 ? 11.008 -4.789 -15.984 1 97.5 94 ASN A C 1
ATOM 728 O O . ASN A 1 94 ? 10.328 -4.383 -16.922 1 97.5 94 ASN A O 1
ATOM 732 N N . GLN A 1 95 ? 11.805 -5.82 -16.062 1 98.5 95 GLN A N 1
ATOM 733 C CA . GLN A 1 95 ? 11.898 -6.637 -17.266 1 98.5 95 GLN A CA 1
ATOM 734 C C . GLN A 1 95 ? 10.906 -7.793 -17.234 1 98.5 95 GLN A C 1
ATOM 736 O O . GLN A 1 95 ? 10.703 -8.406 -16.188 1 98.5 95 GLN A O 1
ATOM 741 N N . THR A 1 96 ? 10.336 -8.07 -18.375 1 98.5 96 THR A N 1
ATOM 742 C CA . THR A 1 96 ? 9.562 -9.297 -18.531 1 98.5 96 THR A CA 1
ATOM 743 C C . THR A 1 96 ? 10.484 -10.516 -18.531 1 98.5 96 THR A C 1
ATOM 745 O O . THR A 1 96 ? 11.234 -10.734 -19.484 1 98.5 96 THR A O 1
ATOM 748 N N . LEU A 1 97 ? 10.422 -11.297 -17.516 1 98.69 97 LEU A N 1
ATOM 749 C CA . LEU A 1 97 ? 11.188 -12.539 -17.438 1 98.69 97 LEU A CA 1
ATOM 750 C C . LEU A 1 97 ? 10.445 -13.672 -18.141 1 98.69 97 LEU A C 1
ATOM 752 O O . LEU A 1 97 ? 11.07 -14.547 -18.75 1 98.69 97 LEU A O 1
ATOM 756 N N . PHE A 1 98 ? 9.141 -13.648 -17.953 1 98.81 98 PHE A N 1
ATOM 757 C CA . PHE A 1 98 ? 8.266 -14.625 -18.594 1 98.81 98 PHE A CA 1
ATOM 758 C C . PHE A 1 98 ? 6.832 -14.109 -18.641 1 98.81 98 PHE A C 1
ATOM 760 O O . PHE A 1 98 ? 6.355 -13.5 -17.688 1 98.81 98 PHE A O 1
ATOM 767 N N . ASN A 1 99 ? 6.176 -14.32 -19.688 1 98.69 99 ASN A N 1
ATOM 768 C CA . ASN A 1 99 ? 4.727 -14.164 -19.703 1 98.69 99 ASN A CA 1
ATOM 769 C C . ASN A 1 99 ? 4.074 -15.078 -20.734 1 98.69 99 ASN A C 1
ATOM 771 O O . ASN A 1 99 ? 4.754 -15.602 -21.625 1 98.69 99 ASN A O 1
ATOM 775 N N . THR A 1 100 ? 2.846 -15.422 -20.578 1 98.69 100 THR A N 1
ATOM 776 C CA . THR A 1 100 ? 2.104 -16.234 -21.531 1 98.69 100 THR A CA 1
ATOM 777 C C . THR A 1 100 ? 0.604 -15.992 -21.406 1 98.69 100 THR A C 1
ATOM 779 O O . THR A 1 100 ? 0.123 -15.602 -20.344 1 98.69 100 THR A O 1
ATOM 782 N N . THR A 1 101 ? -0.08 -16.125 -22.438 1 98.38 101 THR A N 1
ATOM 783 C CA . THR A 1 101 ? -1.537 -16.172 -22.469 1 98.38 101 THR A CA 1
ATOM 784 C C . THR A 1 101 ? -2.031 -17.609 -22.438 1 98.38 101 THR A C 1
ATOM 786 O O . THR A 1 101 ? -1.43 -18.5 -23.047 1 98.38 101 THR A O 1
ATOM 789 N N . LEU A 1 102 ? -3.105 -17.844 -21.75 1 98.31 102 LEU A N 1
ATOM 790 C CA . LEU A 1 102 ? -3.635 -19.188 -21.516 1 98.31 102 LEU A CA 1
ATOM 791 C C . LEU A 1 102 ? -5.141 -19.219 -21.75 1 98.31 102 LEU A C 1
ATOM 793 O O . LEU A 1 102 ? -5.785 -18.172 -21.844 1 98.31 102 LEU A O 1
ATOM 797 N N . HIS A 1 103 ? -5.652 -20.469 -21.906 1 97.19 103 HIS A N 1
ATOM 798 C CA . HIS A 1 103 ? -7.102 -20.641 -21.812 1 97.19 103 HIS A CA 1
ATOM 799 C C . HIS A 1 103 ? -7.594 -20.328 -20.391 1 97.19 103 HIS A C 1
ATO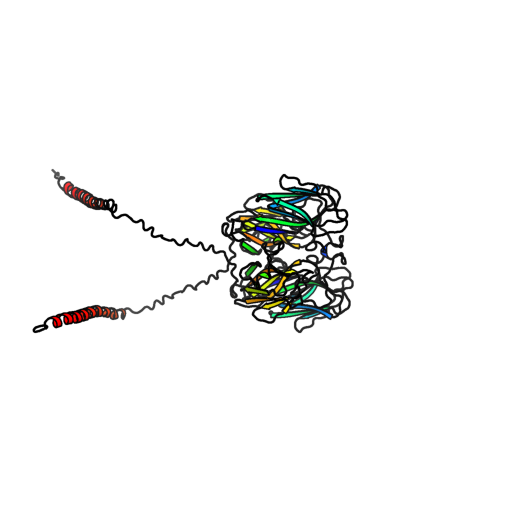M 801 O O . HIS A 1 103 ? -6.844 -20.453 -19.422 1 97.19 103 HIS A O 1
ATOM 807 N N . ASP A 1 104 ? -8.812 -19.891 -20.344 1 96.69 104 ASP A N 1
ATOM 808 C CA . ASP A 1 104 ? -9.375 -19.562 -19.031 1 96.69 104 ASP A CA 1
ATOM 809 C C . ASP A 1 104 ? -9.484 -20.812 -18.156 1 96.69 104 ASP A C 1
ATOM 811 O O . ASP A 1 104 ? -10.047 -21.828 -18.562 1 96.69 104 ASP A O 1
ATOM 815 N N . GLY A 1 105 ? -8.938 -20.812 -16.984 1 96.81 105 GLY A N 1
ATOM 816 C CA . GLY A 1 105 ? -8.961 -21.938 -16.078 1 96.81 105 GLY A CA 1
ATOM 817 C C . GLY A 1 105 ? -7.898 -21.844 -14.992 1 96.81 105 GLY A C 1
ATOM 818 O O . GLY A 1 105 ? -7.25 -20.812 -14.836 1 96.81 105 GLY A O 1
ATOM 819 N N . LEU A 1 106 ? -7.84 -22.938 -14.219 1 97.5 106 LEU A N 1
ATOM 820 C CA . LEU A 1 106 ? -6.848 -23.031 -13.148 1 97.5 106 LEU A CA 1
ATOM 821 C C . LEU A 1 106 ? -5.48 -23.406 -13.711 1 97.5 106 LEU A C 1
ATOM 823 O O . LEU A 1 106 ? -5.363 -24.359 -14.492 1 97.5 106 LEU A O 1
ATOM 827 N N . HIS A 1 107 ? -4.488 -22.672 -13.328 1 98.62 107 HIS A N 1
ATOM 828 C CA . HIS A 1 107 ? -3.123 -22.906 -13.789 1 98.62 107 HIS A CA 1
ATOM 829 C C . HIS A 1 107 ? -2.133 -22.859 -12.633 1 98.62 107 HIS A C 1
ATOM 831 O O . HIS A 1 107 ? -2.406 -22.234 -11.602 1 98.62 107 HIS A O 1
ATOM 837 N N . ASN A 1 108 ? -1.054 -23.516 -12.828 1 98.5 108 ASN A N 1
ATOM 838 C CA . ASN A 1 108 ? 0.116 -23.422 -11.961 1 98.5 108 ASN A CA 1
ATOM 839 C C . ASN A 1 108 ? 1.366 -23.047 -12.742 1 98.5 108 ASN A C 1
ATOM 841 O O . ASN A 1 108 ? 1.688 -23.672 -13.75 1 98.5 108 ASN A O 1
ATOM 845 N N . VAL A 1 109 ? 2.01 -22.062 -12.367 1 98.81 109 VAL A N 1
ATOM 846 C CA . VAL A 1 109 ? 3.275 -21.672 -12.977 1 98.81 109 VAL A CA 1
ATOM 847 C C . VAL A 1 109 ? 4.422 -21.922 -12 1 98.81 109 VAL A C 1
ATOM 849 O O . VAL A 1 109 ? 4.336 -21.562 -10.828 1 98.81 109 VAL A O 1
ATOM 852 N N . THR A 1 110 ? 5.449 -22.594 -12.477 1 98.81 110 THR A N 1
ATOM 853 C CA . THR A 1 110 ? 6.652 -22.875 -11.695 1 98.81 110 THR A CA 1
ATOM 854 C C . THR A 1 110 ? 7.891 -22.344 -12.406 1 98.81 110 THR A C 1
ATOM 856 O O . THR A 1 110 ? 8.164 -22.719 -13.555 1 98.81 110 THR A O 1
ATOM 859 N N . LEU A 1 111 ? 8.57 -21.453 -11.836 1 98.75 111 LEU A N 1
ATOM 860 C CA . LEU A 1 111 ? 9.867 -20.984 -12.289 1 98.75 111 LEU A CA 1
ATOM 861 C C . LEU A 1 111 ? 10.992 -21.625 -11.492 1 98.75 111 LEU A C 1
ATOM 863 O O . LEU A 1 111 ? 10.945 -21.672 -10.266 1 98.75 111 LEU A O 1
ATOM 867 N N . THR A 1 112 ? 11.992 -22.188 -12.164 1 98.62 112 THR A N 1
ATOM 868 C CA . THR A 1 112 ? 13.102 -22.906 -11.531 1 98.62 112 THR A CA 1
ATOM 869 C C . THR A 1 112 ? 14.438 -22.281 -11.922 1 98.62 112 THR A C 1
ATOM 871 O O . THR A 1 112 ? 14.727 -22.125 -13.109 1 98.62 112 THR A O 1
ATOM 874 N N . ASN A 1 113 ? 15.188 -21.969 -10.914 1 98.56 113 ASN A N 1
ATOM 875 C CA . ASN A 1 113 ? 16.562 -21.562 -11.18 1 98.56 113 ASN A CA 1
ATOM 876 C C . ASN A 1 113 ? 17.422 -22.75 -11.617 1 98.56 113 ASN A C 1
ATOM 878 O O . ASN A 1 113 ? 17.469 -23.781 -10.938 1 98.56 113 ASN A O 1
ATOM 882 N N . LEU A 1 114 ? 18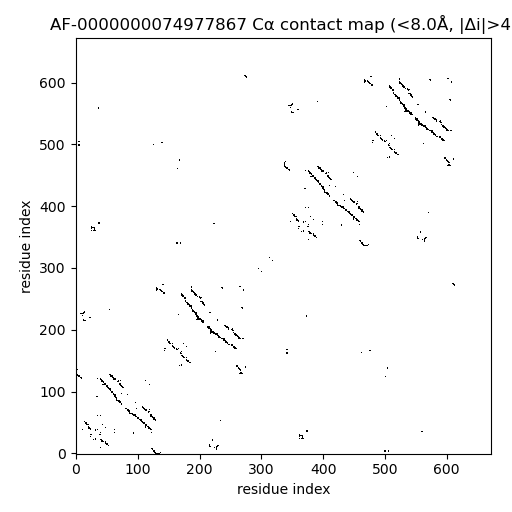.125 -22.672 -12.734 1 97.06 114 LEU A N 1
ATOM 883 C CA . LEU A 1 114 ? 18.828 -23.828 -13.273 1 97.06 114 LEU A CA 1
ATOM 884 C C . LEU A 1 114 ? 20.281 -23.859 -12.836 1 97.06 114 LEU A C 1
ATOM 886 O O . LEU A 1 114 ? 20.906 -24.922 -12.766 1 97.06 114 LEU A O 1
ATOM 890 N N . GLY A 1 115 ? 20.953 -22.734 -12.516 1 91.56 115 GLY A N 1
ATOM 891 C CA . GLY A 1 115 ? 22.375 -22.719 -12.18 1 91.56 115 GLY A CA 1
ATOM 892 C C . GLY A 1 115 ? 22.656 -22.016 -10.867 1 91.56 115 GLY A C 1
ATOM 893 O O . GLY A 1 115 ? 21.766 -21.797 -10.055 1 91.56 115 GLY A O 1
ATOM 894 N N . ASN A 1 116 ? 24.016 -21.891 -10.641 1 92.62 116 ASN A N 1
ATOM 895 C CA . ASN A 1 116 ? 24.469 -21.188 -9.445 1 92.62 116 ASN A CA 1
ATOM 896 C C . ASN A 1 116 ? 24.531 -19.688 -9.672 1 92.62 116 ASN A C 1
ATOM 898 O O . ASN A 1 116 ? 25.281 -18.969 -9 1 92.62 116 ASN A O 1
ATOM 902 N N . THR A 1 117 ? 23.75 -19.266 -10.594 1 95.44 117 THR A N 1
ATOM 903 C CA . THR A 1 117 ? 23.688 -17.844 -10.914 1 95.44 117 THR A CA 1
ATOM 904 C C . THR A 1 117 ? 22.469 -17.203 -10.258 1 95.44 117 THR A C 1
ATOM 906 O O . THR A 1 117 ? 21.516 -17.891 -9.898 1 95.44 117 THR A O 1
ATOM 909 N N . THR A 1 118 ? 22.609 -15.922 -10.07 1 96 118 THR A N 1
ATOM 910 C CA . THR A 1 118 ? 21.547 -15.18 -9.398 1 96 118 THR A CA 1
ATOM 911 C C . THR A 1 118 ? 20.328 -15.023 -10.312 1 96 118 THR A C 1
ATOM 913 O O . THR A 1 118 ? 20.469 -14.922 -11.531 1 96 118 THR A O 1
ATOM 916 N N . PHE A 1 119 ? 19.234 -15.055 -9.695 1 96.12 119 PHE A N 1
ATOM 917 C CA . PHE A 1 119 ? 17.938 -14.781 -10.305 1 96.12 119 PHE A CA 1
ATOM 918 C C . PHE A 1 119 ? 17.016 -14.086 -9.312 1 96.12 119 PHE A C 1
ATOM 920 O O . PHE A 1 119 ? 17 -14.43 -8.125 1 96.12 119 PHE A O 1
ATOM 927 N N . ASP A 1 120 ? 16.328 -13.023 -9.797 1 98.38 120 ASP A N 1
ATOM 928 C CA . ASP A 1 120 ? 15.469 -12.336 -8.828 1 98.38 120 ASP A CA 1
ATOM 929 C C . ASP A 1 120 ? 14.062 -12.117 -9.391 1 98.38 120 ASP A C 1
ATOM 931 O O . ASP A 1 120 ? 13.859 -12.203 -10.609 1 98.38 120 ASP A O 1
ATOM 935 N N . ILE A 1 121 ? 13.117 -12 -8.578 1 98.81 121 ILE A N 1
ATOM 936 C CA . ILE A 1 121 ? 11.719 -11.703 -8.859 1 98.81 121 ILE A CA 1
ATOM 937 C C . ILE A 1 121 ? 11.336 -10.367 -8.211 1 98.81 121 ILE A C 1
ATOM 939 O O . ILE A 1 121 ? 11.555 -10.172 -7.016 1 98.81 121 ILE A O 1
ATOM 943 N N . ASP A 1 122 ? 10.766 -9.492 -9.047 1 98.75 122 ASP A N 1
ATOM 944 C CA . ASP A 1 122 ? 10.273 -8.211 -8.555 1 98.75 122 ASP A CA 1
ATOM 945 C C . ASP A 1 122 ? 8.773 -8.281 -8.242 1 98.75 122 ASP A C 1
ATOM 947 O O . ASP A 1 122 ? 8.336 -7.871 -7.168 1 98.75 122 ASP A O 1
ATOM 951 N N . TYR A 1 123 ? 8.008 -8.789 -9.156 1 98.62 123 TYR A N 1
ATOM 952 C CA . TYR A 1 123 ? 6.574 -8.953 -8.953 1 98.62 123 TYR A CA 1
ATOM 953 C C . TYR A 1 123 ? 5.988 -9.914 -9.984 1 98.62 123 TYR A C 1
ATOM 955 O O . TYR A 1 123 ? 6.664 -10.297 -10.945 1 98.62 123 TYR A O 1
ATOM 963 N N . LEU A 1 124 ? 4.805 -10.398 -9.75 1 98.75 124 LEU A N 1
ATOM 964 C CA . LEU A 1 124 ? 4.016 -11.219 -10.664 1 98.75 124 LEU A CA 1
ATOM 965 C C . LEU A 1 124 ? 2.68 -10.555 -10.969 1 98.75 124 LEU A C 1
ATOM 967 O O . LEU A 1 124 ? 2.027 -10.016 -10.07 1 98.75 124 LEU A O 1
ATOM 971 N N . TYR A 1 125 ? 2.309 -10.57 -12.234 1 98.12 125 TYR A N 1
ATOM 972 C CA . TYR A 1 125 ? 1.065 -9.992 -12.742 1 98.12 125 TYR A CA 1
ATOM 973 C C . TYR A 1 125 ? 0.202 -11.062 -13.406 1 98.12 125 TYR A C 1
ATOM 975 O O . TYR A 1 125 ? 0.703 -11.883 -14.172 1 98.12 125 TYR A O 1
ATOM 983 N N . PHE A 1 126 ? -1.106 -11.047 -13.094 1 98.44 126 PHE A N 1
ATOM 984 C CA . PHE A 1 126 ? -1.972 -12.016 -13.758 1 98.44 126 PHE A CA 1
ATOM 985 C C . PHE A 1 126 ? -3.361 -11.438 -13.984 1 98.44 126 PHE A C 1
ATOM 987 O O . PHE A 1 126 ? -3.73 -10.438 -13.359 1 98.44 126 PHE A O 1
ATOM 994 N N . GLU A 1 127 ? -4.027 -12 -14.906 1 97.56 127 GLU A N 1
ATOM 995 C CA . GLU A 1 127 ? -5.387 -11.594 -15.258 1 97.56 127 GLU A CA 1
ATOM 996 C C . GLU A 1 127 ? -6.348 -12.781 -15.18 1 97.56 127 GLU A C 1
ATOM 998 O O . GLU A 1 127 ? -5.984 -13.906 -15.539 1 97.56 127 GLU A O 1
ATOM 1003 N N . GLY A 1 128 ? -7.484 -12.484 -14.703 1 97.06 128 GLY A N 1
ATOM 1004 C CA . GLY A 1 128 ? -8.555 -13.461 -14.641 1 97.06 128 GLY A CA 1
ATOM 1005 C C . GLY A 1 128 ? -9.914 -12.883 -14.992 1 97.06 128 GLY A C 1
ATOM 1006 O O . GLY A 1 128 ? -10.023 -11.703 -15.312 1 97.06 128 GLY A O 1
ATOM 1007 N N . ASN A 1 129 ? -10.875 -13.805 -14.984 1 94.94 129 ASN A N 1
ATOM 1008 C CA . ASN A 1 129 ? -12.258 -13.438 -15.289 1 94.94 129 ASN A CA 1
ATOM 1009 C C . ASN A 1 129 ? -13.195 -13.789 -14.141 1 94.94 129 ASN A C 1
ATOM 1011 O O . ASN A 1 129 ? -12.906 -14.703 -13.359 1 94.94 129 ASN A O 1
ATOM 1015 N N . SER A 1 130 ? -14.203 -13.031 -14.086 1 93.44 130 SER A N 1
ATOM 1016 C CA . SER A 1 130 ? -15.25 -13.328 -13.109 1 93.44 130 SER A CA 1
ATOM 1017 C C . SER A 1 130 ? -16.641 -13.125 -13.711 1 93.44 130 SER A C 1
ATOM 1019 O O . SER A 1 130 ? -16.859 -12.18 -14.469 1 93.44 130 SER A O 1
ATOM 1021 N N . GLY A 1 131 ? -17.531 -14.047 -13.383 1 92.62 131 GLY A N 1
ATOM 1022 C CA . GLY A 1 131 ? -18.922 -13.852 -13.734 1 92.62 131 GLY A CA 1
ATOM 1023 C C . GLY A 1 131 ? -19.219 -14.141 -15.188 1 92.62 131 GLY A C 1
ATOM 1024 O O . GLY A 1 131 ? -18.625 -15.039 -15.789 1 92.62 131 GLY A O 1
ATOM 1025 N N . LYS A 1 132 ? -20.328 -13.469 -15.641 1 90.81 132 LYS A N 1
ATOM 1026 C CA . LYS A 1 132 ? -20.812 -13.672 -17 1 90.81 132 LYS A CA 1
ATOM 1027 C C . LYS A 1 132 ? -20.375 -12.539 -17.922 1 90.81 132 LYS A C 1
ATOM 1029 O O . LYS A 1 132 ? -19.969 -11.477 -17.453 1 90.81 132 LYS A O 1
ATOM 1034 N N . THR A 1 133 ? -20.609 -12.852 -19.156 1 90.38 133 THR A N 1
ATOM 1035 C CA . THR A 1 133 ? -20.25 -11.867 -20.172 1 90.38 133 THR A CA 1
ATOM 1036 C C . THR A 1 133 ? -21.109 -10.609 -20.031 1 90.38 133 THR A C 1
ATOM 1038 O O . THR A 1 133 ? -22.297 -10.688 -19.75 1 90.38 133 THR A O 1
ATOM 1041 N N . ASN A 1 134 ? -20.578 -9.453 -20.172 1 88.69 134 ASN A N 1
ATOM 1042 C CA . ASN A 1 134 ? -21.203 -8.148 -20.234 1 88.69 134 ASN A CA 1
ATOM 1043 C C . ASN A 1 134 ? -21.734 -7.707 -18.875 1 88.69 134 ASN A C 1
ATOM 1045 O O . ASN A 1 134 ? -22.781 -7.062 -18.797 1 88.69 134 ASN A O 1
ATOM 1049 N N . GLU A 1 135 ? -21.25 -8.203 -17.875 1 90.19 135 GLU A N 1
ATOM 1050 C CA . GLU A 1 135 ? -21.562 -7.672 -16.562 1 90.19 135 GLU A CA 1
ATOM 1051 C C . GLU A 1 135 ? -20.359 -6.91 -15.977 1 90.19 135 GLU A C 1
ATOM 1053 O O . GLU A 1 135 ? -19.219 -7.176 -16.328 1 90.19 135 GLU A O 1
ATOM 1058 N N . PRO A 1 136 ? -20.703 -5.938 -15.195 1 89.19 136 PRO A N 1
ATOM 1059 C CA . PRO A 1 136 ? -19.609 -5.176 -14.586 1 89.19 136 PRO A CA 1
ATOM 1060 C C . PRO A 1 136 ? -18.922 -5.93 -13.445 1 89.19 136 PRO A C 1
ATOM 1062 O O . PRO A 1 136 ? -19.562 -6.762 -12.789 1 89.19 136 PRO A O 1
ATOM 1065 N N . LEU A 1 137 ? -17.672 -5.664 -13.281 1 92.12 137 LEU A N 1
ATOM 1066 C CA . LEU A 1 137 ? -16.953 -6.145 -12.109 1 92.12 137 LEU A CA 1
ATOM 1067 C C . LEU A 1 137 ? -17.312 -5.32 -10.875 1 92.12 137 LEU A C 1
ATOM 1069 O O . LEU A 1 137 ? -17.266 -4.086 -10.914 1 92.12 137 LEU A O 1
ATOM 1073 N N . LEU A 1 138 ? -17.719 -6 -9.867 1 90.81 138 LEU A N 1
ATOM 1074 C CA . LEU A 1 138 ? -17.984 -5.359 -8.586 1 90.81 138 LEU A CA 1
ATOM 1075 C C . LEU A 1 138 ? -16.828 -5.621 -7.609 1 90.81 138 LEU A C 1
ATOM 1077 O O . LEU A 1 138 ? -16.359 -6.75 -7.496 1 90.81 138 LEU A O 1
ATOM 1081 N N . THR A 1 139 ? -16.406 -4.562 -7.008 1 92.25 139 THR A N 1
ATOM 1082 C CA . THR A 1 139 ? -15.344 -4.691 -6.012 1 92.25 139 THR A CA 1
ATOM 1083 C C . THR A 1 139 ? -15.773 -4.07 -4.688 1 92.25 139 THR A C 1
ATOM 1085 O O . THR A 1 139 ? -16.484 -3.064 -4.668 1 92.25 139 THR A O 1
ATOM 1088 N N . ALA A 1 140 ? -15.391 -4.672 -3.617 1 91.69 140 ALA A N 1
ATOM 1089 C CA . ALA A 1 140 ? -15.672 -4.152 -2.283 1 91.69 140 ALA A CA 1
ATOM 1090 C C . ALA A 1 140 ? -14.531 -4.457 -1.317 1 91.69 140 ALA A C 1
ATOM 1092 O O . ALA A 1 140 ? -13.852 -5.477 -1.458 1 91.69 140 ALA A O 1
ATOM 1093 N N . THR A 1 141 ? -14.383 -3.561 -0.406 1 93.69 141 THR A N 1
ATOM 1094 C CA . THR A 1 141 ? -13.367 -3.697 0.627 1 93.69 141 THR A CA 1
ATOM 1095 C C . THR A 1 141 ? -14.008 -3.799 2.008 1 93.69 141 THR A C 1
ATOM 1097 O O . THR A 1 141 ? -14.875 -3 2.355 1 93.69 141 THR A O 1
ATOM 1100 N N . PHE A 1 142 ? -13.555 -4.738 2.777 1 94.56 142 PHE A N 1
ATOM 1101 C CA . PHE A 1 142 ? -14.039 -4.941 4.137 1 94.56 142 PHE A CA 1
ATOM 1102 C C . PHE A 1 142 ? -12.883 -4.941 5.129 1 94.56 142 PHE A C 1
ATOM 1104 O O . PHE A 1 142 ? -11.938 -5.727 4.996 1 94.56 142 PHE A O 1
ATOM 1111 N N . GLN A 1 143 ? -13.008 -4.07 6.094 1 95.56 143 GLN A N 1
ATOM 1112 C CA . GLN A 1 143 ? -11.945 -3.922 7.086 1 95.56 143 GLN A CA 1
ATOM 1113 C C . GLN A 1 143 ? -11.898 -5.125 8.023 1 95.56 143 GLN A C 1
ATOM 1115 O O . GLN A 1 143 ? -12.875 -5.879 8.125 1 95.56 143 GLN A O 1
ATOM 1120 N N . ASP A 1 144 ? -10.797 -5.297 8.742 1 97.06 144 ASP A N 1
ATOM 1121 C CA . ASP A 1 144 ? -10.516 -6.426 9.625 1 97.06 144 ASP A CA 1
ATOM 1122 C C . ASP A 1 144 ? -11.57 -6.531 10.727 1 97.06 144 ASP A C 1
ATOM 1124 O O . ASP A 1 144 ? -11.773 -7.605 11.297 1 97.06 144 ASP A O 1
ATOM 1128 N N . ASN A 1 145 ? -12.18 -5.469 11.039 1 94 145 ASN A N 1
ATOM 1129 C CA . ASN A 1 145 ? -13.133 -5.48 12.148 1 94 145 ASN A CA 1
ATOM 1130 C C . ASN A 1 145 ? -14.57 -5.586 11.648 1 94 145 ASN A C 1
ATOM 1132 O O . ASN A 1 145 ? -15.508 -5.379 12.414 1 94 145 ASN A O 1
ATOM 1136 N N . ASP A 1 146 ? -14.719 -5.809 10.359 1 93.69 146 ASP A N 1
ATOM 1137 C CA . ASP A 1 146 ? -16.047 -6.137 9.844 1 93.69 146 ASP A CA 1
ATOM 1138 C C . ASP A 1 146 ? -16.625 -7.367 10.547 1 93.69 146 ASP A C 1
ATOM 1140 O O . ASP A 1 146 ? -15.898 -8.328 10.805 1 93.69 146 ASP A O 1
ATOM 1144 N N . PRO A 1 147 ? -17.938 -7.402 10.766 1 93.44 147 PRO A N 1
ATOM 1145 C CA . PRO A 1 147 ? -18.531 -8.508 11.516 1 93.44 147 PRO A CA 1
ATOM 1146 C C . PRO A 1 147 ? -18.406 -9.852 10.797 1 93.44 147 PRO A C 1
ATOM 1148 O O . PRO A 1 147 ? -18.578 -10.906 11.406 1 93.44 147 PRO A O 1
ATOM 1151 N N . SER A 1 148 ? -18.094 -9.836 9.531 1 95.62 148 SER A N 1
ATOM 1152 C CA . SER A 1 148 ? -17.938 -11.086 8.789 1 95.62 148 SER A CA 1
ATOM 1153 C C . SER A 1 148 ? -16.609 -11.773 9.133 1 95.62 148 SER A C 1
ATOM 1155 O O . SER A 1 148 ? -16.406 -12.938 8.789 1 95.62 148 SER A O 1
ATOM 1157 N N . PHE A 1 149 ? -15.758 -11.031 9.789 1 97.75 149 PHE A N 1
ATOM 1158 C CA . PHE A 1 149 ? -14.562 -11.633 10.375 1 97.75 149 PHE A CA 1
ATOM 1159 C C . PHE A 1 149 ? -14.852 -12.148 11.773 1 97.75 149 PHE A C 1
ATOM 1161 O O . PHE A 1 149 ? -15.406 -11.43 12.609 1 97.75 149 PHE A O 1
ATOM 1168 N N . THR A 1 150 ? -14.516 -13.344 12.016 1 98.44 150 THR A N 1
ATOM 1169 C CA . THR A 1 150 ? -14.578 -13.906 13.359 1 98.44 150 THR A CA 1
ATOM 1170 C C . THR A 1 150 ? -13.211 -14.422 13.797 1 98.44 150 THR A C 1
ATOM 1172 O O . THR A 1 150 ? -12.594 -15.234 13.102 1 98.44 150 THR A O 1
ATOM 1175 N N . TYR A 1 151 ? -12.789 -13.938 14.883 1 98.5 151 TYR A N 1
ATOM 1176 C CA . TYR A 1 151 ? -11.477 -14.266 15.438 1 98.5 151 TYR A CA 1
ATOM 1177 C C . TYR A 1 151 ? -11.609 -15.195 16.641 1 98.5 151 TYR A C 1
ATOM 1179 O O . TYR A 1 151 ? -12.359 -14.906 17.578 1 98.5 151 TYR A O 1
ATOM 1187 N N . PHE A 1 152 ? -10.734 -16.328 16.594 1 97.31 152 PHE A N 1
ATOM 1188 C CA . PHE A 1 152 ? -10.875 -17.328 17.641 1 97.31 152 PHE A CA 1
ATOM 1189 C C . PHE A 1 152 ? -9.531 -17.641 18.281 1 97.31 152 PHE A C 1
ATOM 1191 O O . PHE A 1 152 ? -8.531 -17.812 17.578 1 97.31 152 PHE A O 1
ATOM 1198 N N . PRO A 1 153 ? -9.656 -17.922 19.625 1 97.25 153 PRO A N 1
ATOM 1199 C CA . PRO A 1 153 ? -10.578 -17.234 20.531 1 97.25 153 PRO A CA 1
ATOM 1200 C C . PRO A 1 153 ? -10.391 -15.711 20.5 1 97.25 153 PRO A C 1
ATOM 1202 O O . PRO A 1 153 ? -9.328 -15.219 20.125 1 97.25 153 PRO A O 1
ATOM 1205 N N . ALA A 1 154 ? -11.312 -15.031 20.797 1 97.25 154 ALA A N 1
ATOM 1206 C CA . ALA A 1 154 ? -11.266 -13.57 20.734 1 97.25 154 ALA A CA 1
ATOM 1207 C C . ALA A 1 154 ? -10.102 -13.023 21.547 1 97.25 154 ALA A C 1
ATOM 1209 O O . ALA A 1 154 ? -9.477 -12.031 21.172 1 97.25 154 ALA A O 1
ATOM 1210 N N . SER A 1 155 ? -9.734 -13.641 22.594 1 97.06 155 SER A N 1
ATOM 1211 C CA . SER A 1 155 ? -8.703 -13.18 23.516 1 97.06 155 SER A CA 1
ATOM 1212 C C . SER A 1 155 ? -7.316 -13.305 22.906 1 97.06 155 SER A C 1
ATOM 1214 O O . SER A 1 155 ? -6.355 -12.711 23.391 1 97.06 155 SER A O 1
ATOM 1216 N N . SER A 1 156 ? -7.219 -14.109 21.844 1 96.19 156 SER A N 1
ATOM 1217 C CA . SER A 1 156 ? -5.934 -14.312 21.188 1 96.19 156 SER A CA 1
ATOM 1218 C C . SER A 1 156 ? -5.645 -13.203 20.172 1 96.19 156 SER A C 1
ATOM 1220 O O . SER A 1 156 ? -4.57 -13.172 19.578 1 96.19 156 SER A O 1
ATOM 1222 N N . TRP A 1 157 ? -6.574 -12.367 20 1 97.75 157 TRP A N 1
ATOM 1223 C CA . TRP A 1 157 ? -6.465 -11.297 19.016 1 97.75 157 TRP A CA 1
ATOM 1224 C C . TRP A 1 157 ? -6.66 -9.93 19.656 1 97.75 157 TRP A C 1
ATOM 1226 O O . TRP A 1 157 ? -7.371 -9.812 20.656 1 97.75 157 TRP A O 1
ATOM 1236 N N . ARG A 1 158 ? -6.004 -8.867 19.062 1 97.62 158 ARG A N 1
ATOM 1237 C CA . ARG A 1 158 ? -6.188 -7.496 19.516 1 97.62 158 ARG A CA 1
ATOM 1238 C C . ARG A 1 158 ? -6.02 -6.508 18.375 1 97.62 158 ARG A C 1
ATOM 1240 O O . ARG A 1 158 ? -5.406 -6.836 17.344 1 97.62 158 ARG A O 1
ATOM 1247 N N . GLN A 1 159 ? -6.531 -5.387 18.578 1 96.38 159 GLN A N 1
ATOM 1248 C CA . GLN A 1 159 ? -6.27 -4.297 17.641 1 96.38 159 GLN A CA 1
ATOM 1249 C C . GLN A 1 159 ? -4.828 -3.814 17.75 1 96.38 159 GLN A C 1
ATOM 1251 O O . GLN A 1 159 ? -4.277 -3.729 18.859 1 96.38 159 GLN A O 1
ATOM 1256 N N . SER A 1 160 ? -4.266 -3.518 16.672 1 96.25 160 SER A N 1
ATOM 1257 C CA . SER A 1 160 ? -2.902 -2.998 16.641 1 96.25 160 SER A CA 1
ATOM 1258 C C . SER A 1 160 ? -2.795 -1.688 17.422 1 96.25 160 SER A C 1
ATOM 1260 O O . SER A 1 160 ? -3.672 -0.826 17.312 1 96.25 160 SER A O 1
ATOM 1262 N N . PRO A 1 161 ? -1.726 -1.48 18.094 1 93.12 161 PRO A N 1
ATOM 1263 C CA . PRO A 1 161 ? -1.503 -0.193 18.766 1 93.12 161 PRO A CA 1
ATOM 1264 C C . PRO A 1 161 ? -1.146 0.921 17.781 1 93.12 161 PRO A C 1
ATOM 1266 O O . PRO A 1 161 ? -1.029 2.084 18.172 1 93.12 161 PRO A O 1
ATOM 1269 N N . ARG A 1 162 ? -0.948 0.585 16.531 1 91.38 162 ARG A N 1
ATOM 1270 C CA . ARG A 1 162 ? -0.668 1.541 15.461 1 91.38 162 ARG A CA 1
ATOM 1271 C C . ARG A 1 162 ? -1.681 1.409 14.328 1 91.38 162 ARG A C 1
ATOM 1273 O O . ARG A 1 162 ? -1.312 1.107 13.195 1 91.38 162 ARG A O 1
ATOM 1280 N N . PRO A 1 163 ? -2.895 1.737 14.609 1 91.75 163 PRO A N 1
ATOM 1281 C CA . PRO A 1 163 ? -3.965 1.488 13.641 1 91.75 163 PRO A CA 1
ATOM 1282 C C . PRO A 1 163 ? -3.791 2.291 12.352 1 91.75 163 PRO A C 1
ATOM 1284 O O . PRO A 1 163 ? -4.301 1.896 11.297 1 91.75 163 PRO A O 1
ATOM 1287 N N . GLY A 1 164 ? -3.012 3.348 12.422 1 89.69 164 GLY A N 1
ATOM 1288 C CA . GLY A 1 164 ? -2.809 4.191 11.25 1 89.69 164 GLY A CA 1
ATOM 1289 C C . GLY A 1 164 ? -1.997 3.514 10.164 1 89.69 164 GLY A C 1
ATOM 1290 O O . GLY A 1 164 ? -1.962 3.984 9.023 1 89.69 164 GLY A O 1
ATOM 1291 N N . THR A 1 165 ? -1.338 2.418 10.516 1 91.31 165 THR A N 1
ATOM 1292 C CA . THR A 1 165 ? -0.555 1.668 9.539 1 91.31 165 THR A CA 1
ATOM 1293 C C . THR A 1 165 ? -1.453 0.753 8.711 1 91.31 165 THR A C 1
ATOM 1295 O O . THR A 1 165 ? -1.007 0.161 7.727 1 91.31 165 THR A O 1
ATOM 1298 N N . PHE A 1 166 ? -2.689 0.697 9.117 1 93.12 166 PHE A N 1
ATOM 1299 C CA . PHE A 1 166 ? -3.656 -0.196 8.492 1 93.12 166 PHE A CA 1
ATOM 1300 C C . PHE A 1 166 ? -4.746 0.598 7.781 1 93.12 166 PHE A C 1
ATOM 1302 O O . PHE A 1 166 ? -5 1.755 8.125 1 93.12 166 PHE A O 1
ATOM 1309 N N . SER A 1 167 ? -5.289 -0.057 6.812 1 91.62 167 SER A N 1
ATOM 1310 C CA . SER A 1 167 ? -6.441 0.522 6.133 1 91.62 167 SER A CA 1
ATOM 1311 C C . SER A 1 167 ? -7.605 0.729 7.094 1 91.62 167 SER A C 1
ATOM 1313 O O . SER A 1 167 ? -7.875 -0.123 7.945 1 91.62 167 SER A O 1
ATOM 1315 N N . GLY A 1 168 ? -8.25 1.899 6.953 1 89.25 168 GLY A N 1
ATOM 1316 C CA . GLY A 1 168 ? -9.453 2.154 7.734 1 89.25 168 GLY A CA 1
ATOM 1317 C C . GLY A 1 168 ? -9.164 2.41 9.203 1 89.25 168 GLY A C 1
ATOM 1318 O O . GLY A 1 168 ? -10.047 2.266 10.047 1 89.25 168 GLY A O 1
ATOM 1319 N N . SER A 1 169 ? -7.922 2.598 9.523 1 90.75 169 SER A N 1
ATOM 1320 C CA . SER A 1 169 ? -7.516 2.895 10.898 1 90.75 169 SER A CA 1
ATOM 1321 C C . SER A 1 169 ? -7.781 1.711 11.82 1 90.75 169 SER A C 1
ATOM 1323 O O . SER A 1 169 ? -8.164 1.895 12.977 1 90.75 169 SER A O 1
ATOM 1325 N N . THR A 1 170 ? -7.785 0.528 11.336 1 93.06 170 THR A N 1
ATOM 1326 C CA . THR A 1 170 ? -8.031 -0.669 12.133 1 93.06 170 THR A CA 1
ATOM 1327 C C . THR A 1 170 ? -7.23 -1.852 11.594 1 93.06 170 THR A C 1
ATOM 1329 O O . THR A 1 170 ? -7.137 -2.043 10.383 1 93.06 170 THR A O 1
ATOM 1332 N N . GLY A 1 171 ? -6.586 -2.537 12.438 1 97 171 GLY A N 1
ATOM 1333 C CA . GLY A 1 171 ? -5.84 -3.752 12.156 1 97 171 GLY A CA 1
ATOM 1334 C C . GLY A 1 171 ? -5.848 -4.738 13.312 1 97 171 GLY A C 1
ATOM 1335 O O . GLY A 1 171 ? -5.672 -4.352 14.469 1 97 171 GLY A O 1
ATOM 1336 N N . THR A 1 172 ? -6.145 -5.977 13.047 1 98.5 172 THR A N 1
ATOM 1337 C CA . THR A 1 172 ? -6.191 -7.008 14.078 1 98.5 172 THR A CA 1
ATOM 1338 C C . THR A 1 172 ? -4.938 -7.871 14.031 1 98.5 172 THR A C 1
ATOM 1340 O O . THR A 1 172 ? -4.539 -8.352 12.969 1 98.5 172 THR A O 1
ATOM 1343 N N . ILE A 1 173 ? -4.32 -8.047 15.172 1 98 173 ILE A N 1
ATOM 1344 C CA . ILE A 1 173 ? -3.021 -8.711 15.195 1 98 173 ILE A CA 1
ATOM 1345 C C . ILE A 1 173 ? -3.037 -9.836 16.219 1 98 173 ILE A C 1
ATOM 1347 O O . ILE A 1 173 ? -3.896 -9.867 17.109 1 98 173 ILE A O 1
ATOM 1351 N N . THR A 1 174 ? -2.143 -10.805 16.062 1 96.88 174 THR A N 1
ATOM 1352 C CA . THR A 1 174 ? -1.961 -11.883 17.031 1 96.88 174 THR A CA 1
ATOM 1353 C C . THR A 1 174 ? -0.525 -12.398 17.016 1 96.88 174 THR A C 1
ATOM 1355 O O . THR A 1 174 ? 0.193 -12.195 16.031 1 96.88 174 THR A O 1
ATOM 1358 N N . ASN A 1 175 ? -0.06 -12.945 18.078 1 94.5 175 ASN A N 1
ATOM 1359 C CA . ASN A 1 175 ? 1.166 -13.734 18.172 1 94.5 175 ASN A CA 1
ATOM 1360 C C . ASN A 1 175 ? 0.913 -15.094 18.812 1 94.5 175 ASN A C 1
ATOM 1362 O O . ASN A 1 175 ? 1.848 -15.75 19.281 1 94.5 175 ASN A O 1
ATOM 1366 N N . ASP A 1 176 ? -0.395 -15.445 18.891 1 93.38 176 ASP A N 1
ATOM 1367 C CA . ASP A 1 176 ? -0.816 -16.688 19.531 1 93.38 176 ASP A CA 1
ATOM 1368 C C . ASP A 1 176 ? -0.907 -17.828 18.531 1 93.38 176 ASP A C 1
ATOM 1370 O O . ASP A 1 176 ? -1.696 -17.766 17.578 1 93.38 176 ASP A O 1
ATOM 1374 N N . PRO A 1 177 ? -0.207 -18.922 18.75 1 91.69 177 PRO A N 1
ATOM 1375 C CA . PRO A 1 177 ? -0.242 -20.047 17.812 1 91.69 177 PRO A CA 1
ATOM 1376 C C . PRO A 1 177 ? -1.583 -20.766 17.812 1 91.69 177 PRO A C 1
ATOM 1378 O O . PRO A 1 177 ? -1.859 -21.562 16.906 1 91.69 177 PRO A O 1
ATOM 1381 N N . ASN A 1 178 ? -2.361 -20.5 18.797 1 92.38 178 ASN A N 1
ATOM 1382 C CA . ASN A 1 178 ? -3.656 -21.172 18.875 1 92.38 178 ASN A CA 1
ATOM 1383 C C . ASN A 1 178 ? -4.766 -20.328 18.25 1 92.38 178 ASN A C 1
ATOM 1385 O O . ASN A 1 178 ? -5.918 -20.766 18.203 1 92.38 178 ASN A O 1
ATOM 1389 N N . ALA A 1 179 ? -4.406 -19.219 17.766 1 96 179 ALA A N 1
ATOM 1390 C CA . ALA A 1 179 ? -5.395 -18.312 17.156 1 96 179 ALA A CA 1
ATOM 1391 C C . ALA A 1 179 ? -5.883 -18.859 15.82 1 96 179 ALA A C 1
ATOM 1393 O O . ALA A 1 179 ? -5.172 -19.609 15.148 1 96 179 ALA A O 1
ATOM 1394 N N . SER A 1 180 ? -7.055 -18.531 15.5 1 97.31 180 SER A N 1
ATOM 1395 C CA . SER A 1 180 ? -7.617 -18.828 14.188 1 97.31 180 SER A CA 1
ATOM 1396 C C . SER A 1 180 ? -8.602 -17.75 13.75 1 97.31 180 SER A C 1
ATOM 1398 O O . SER A 1 180 ? -9.047 -16.938 14.57 1 97.31 180 SER A O 1
ATOM 1400 N N . LEU A 1 181 ? -8.812 -17.688 12.469 1 98.25 181 LEU A N 1
ATOM 1401 C CA . LEU A 1 181 ? -9.688 -16.703 11.852 1 98.25 181 LEU A CA 1
ATOM 1402 C C . LEU A 1 181 ? -10.68 -17.359 10.906 1 98.25 181 LEU A C 1
ATOM 1404 O O . LEU A 1 181 ? -10.312 -18.266 10.148 1 98.25 181 LEU A O 1
ATOM 1408 N N . GLN A 1 182 ? -11.875 -16.984 10.992 1 98.62 182 GLN A N 1
ATOM 1409 C CA . GLN A 1 182 ? -12.883 -17.344 9.992 1 98.62 182 GLN A CA 1
ATOM 1410 C C . GLN A 1 182 ? -13.469 -16.094 9.352 1 98.62 182 GLN A C 1
ATOM 1412 O O . GLN A 1 182 ? -13.789 -15.117 10.039 1 98.62 182 GLN A O 1
ATOM 1417 N N . TYR A 1 183 ? -13.555 -16.078 8.062 1 98.44 183 TYR A N 1
ATOM 1418 C CA . TYR A 1 183 ? -14.156 -14.984 7.32 1 98.44 183 TYR A CA 1
ATOM 1419 C C . TYR A 1 183 ? -15.234 -15.5 6.371 1 98.44 183 TYR A C 1
ATOM 1421 O O . TYR A 1 183 ? -14.953 -16.281 5.469 1 98.44 183 TYR A O 1
ATOM 1429 N N . LYS A 1 184 ? -16.453 -15.109 6.547 1 97.69 184 LYS A N 1
ATOM 1430 C CA . LYS A 1 184 ? -17.578 -15.477 5.688 1 97.69 184 LYS A CA 1
ATOM 1431 C C . LYS A 1 184 ? -17.906 -14.352 4.707 1 97.69 184 LYS A C 1
ATOM 1433 O O . LYS A 1 184 ? -18.047 -13.195 5.102 1 97.69 184 LYS A O 1
ATOM 1438 N N . PHE A 1 185 ? -18.047 -14.734 3.436 1 96.94 185 PHE A N 1
ATOM 1439 C CA . PHE A 1 185 ? -18.219 -13.688 2.439 1 96.94 185 PHE A CA 1
ATOM 1440 C C . PHE A 1 185 ? -18.953 -14.219 1.216 1 96.94 185 PHE A C 1
ATOM 1442 O O . PHE A 1 185 ? -19.031 -15.43 1.013 1 96.94 185 PHE A O 1
ATOM 1449 N N . LYS A 1 186 ? -19.516 -13.297 0.509 1 95.12 186 LYS A N 1
ATOM 1450 C CA . LYS A 1 186 ? -20 -13.547 -0.845 1 95.12 186 LYS A CA 1
ATOM 1451 C C . LYS A 1 186 ? -19.125 -12.852 -1.881 1 95.12 186 LYS A C 1
ATOM 1453 O O . LYS A 1 186 ? -18.828 -11.664 -1.749 1 95.12 186 LYS A O 1
ATOM 1458 N N . GLY A 1 187 ? -18.703 -13.555 -2.84 1 95.06 187 GLY A N 1
ATOM 1459 C CA . GLY A 1 187 ? -17.828 -13.062 -3.895 1 95.06 187 GLY A CA 1
ATOM 1460 C C . GLY A 1 187 ? -17.125 -14.164 -4.648 1 95.06 187 GLY A C 1
ATOM 1461 O O . GLY A 1 187 ? -17.016 -15.289 -4.152 1 95.06 187 GLY A O 1
ATOM 1462 N N . ASP A 1 188 ? -16.609 -13.836 -5.855 1 97 188 ASP A N 1
ATOM 1463 C CA . ASP A 1 188 ? -15.953 -14.82 -6.719 1 97 188 ASP A CA 1
ATOM 1464 C C . ASP A 1 188 ? -14.445 -14.82 -6.496 1 97 188 ASP A C 1
ATOM 1466 O O . ASP A 1 188 ? -13.758 -15.781 -6.867 1 97 188 ASP A O 1
ATOM 1470 N N . VAL A 1 189 ? -13.961 -13.672 -6.074 1 97.31 189 VAL A N 1
ATOM 1471 C CA . VAL A 1 189 ? -12.539 -13.484 -5.805 1 97.31 189 VAL A CA 1
ATOM 1472 C C . VAL A 1 189 ? -12.352 -12.906 -4.406 1 97.31 189 VAL A C 1
ATOM 1474 O O . VAL A 1 189 ? -13.086 -12.008 -3.992 1 97.31 189 VAL A O 1
ATOM 1477 N N . ILE A 1 190 ? -11.391 -13.422 -3.672 1 97.94 190 ILE A N 1
ATOM 1478 C CA . ILE A 1 190 ? -11.008 -12.828 -2.395 1 97.94 190 ILE A CA 1
ATOM 1479 C C . ILE A 1 190 ? -9.508 -12.555 -2.383 1 97.94 190 ILE A C 1
ATOM 1481 O O . ILE A 1 190 ? -8.711 -13.375 -2.844 1 97.94 190 ILE A O 1
ATOM 1485 N N . LEU A 1 191 ? -9.172 -11.438 -1.942 1 98.19 191 LEU A N 1
ATOM 1486 C CA . LEU A 1 191 ? -7.816 -11.047 -1.555 1 98.19 191 LEU A CA 1
ATOM 1487 C C . LEU A 1 191 ? -7.773 -10.625 -0.089 1 98.19 191 LEU A C 1
ATOM 1489 O O . LEU A 1 191 ? -8.383 -9.625 0.293 1 98.19 191 LEU A O 1
ATOM 1493 N N . LEU A 1 192 ? -7.117 -11.43 0.728 1 98.75 192 LEU A N 1
ATOM 1494 C CA . LEU A 1 192 ? -6.895 -11.055 2.121 1 98.75 192 LEU A CA 1
ATOM 1495 C C . LEU A 1 192 ? -5.57 -10.312 2.279 1 98.75 192 LEU A C 1
ATOM 1497 O O . LEU A 1 192 ? -4.516 -10.828 1.902 1 98.75 192 LEU A O 1
ATOM 1501 N N . TYR A 1 193 ? -5.684 -9.148 2.824 1 98.56 193 TYR A N 1
ATOM 1502 C CA . TYR A 1 193 ? -4.508 -8.297 2.953 1 98.56 193 TYR A CA 1
ATOM 1503 C C . TYR A 1 193 ? -4.02 -8.258 4.398 1 98.56 193 TYR A C 1
ATOM 1505 O O . TYR A 1 193 ? -4.816 -8.367 5.332 1 98.56 193 TYR A O 1
ATOM 1513 N N . GLY A 1 194 ? -2.719 -8.086 4.516 1 98.38 194 GLY A N 1
ATOM 1514 C CA . GLY A 1 194 ? -2.076 -7.895 5.805 1 98.38 194 GLY A CA 1
ATOM 1515 C C . GLY A 1 194 ? -0.648 -7.395 5.691 1 98.38 194 GLY A C 1
ATOM 1516 O O . GLY A 1 194 ? -0.31 -6.676 4.75 1 98.38 194 GLY A O 1
ATOM 1517 N N . THR A 1 195 ? 0.076 -7.672 6.734 1 97.88 195 THR A N 1
ATOM 1518 C CA . THR A 1 195 ? 1.461 -7.223 6.812 1 97.88 195 THR A CA 1
ATOM 1519 C C . THR A 1 195 ? 2.416 -8.414 6.824 1 97.88 195 THR A C 1
ATOM 1521 O O . THR A 1 195 ? 2.178 -9.398 7.523 1 97.88 195 THR A O 1
ATOM 1524 N N . VAL A 1 196 ? 3.475 -8.344 6.035 1 98 196 VAL A N 1
ATOM 1525 C CA . VAL A 1 196 ? 4.559 -9.32 6.137 1 98 196 VAL A CA 1
ATOM 1526 C C . VAL A 1 196 ? 5.719 -8.711 6.926 1 98 196 VAL A C 1
ATOM 1528 O O . VAL A 1 196 ? 5.922 -7.496 6.914 1 98 196 VAL A O 1
ATOM 1531 N N . THR A 1 197 ? 6.434 -9.547 7.605 1 96.81 197 THR A N 1
ATOM 1532 C CA . THR A 1 197 ? 7.438 -9.055 8.539 1 96.81 197 THR A CA 1
ATOM 1533 C C . THR A 1 197 ? 8.461 -10.133 8.859 1 96.81 197 THR A C 1
ATOM 1535 O O . THR A 1 197 ? 8.148 -11.328 8.828 1 96.81 197 THR A O 1
ATOM 1538 N N . PRO A 1 198 ? 9.672 -9.641 9.188 1 95.25 198 PRO A N 1
ATOM 1539 C CA . PRO A 1 198 ? 10.68 -10.625 9.594 1 95.25 198 PRO A CA 1
ATOM 1540 C C . PRO A 1 198 ? 10.305 -11.359 10.883 1 95.25 198 PRO A C 1
ATOM 1542 O O . PRO A 1 198 ? 10.82 -12.453 11.148 1 95.25 198 PRO A O 1
ATOM 1545 N N . THR A 1 199 ? 9.406 -10.828 11.641 1 93.5 199 THR A N 1
ATOM 1546 C CA . THR A 1 199 ? 9.109 -11.375 12.953 1 93.5 199 THR A CA 1
ATOM 1547 C C . THR A 1 199 ? 8.008 -12.43 12.859 1 93.5 199 THR A C 1
ATOM 1549 O O . THR A 1 199 ? 7.648 -13.055 13.859 1 93.5 199 THR A O 1
ATOM 1552 N N . SER A 1 200 ? 7.477 -12.57 11.656 1 91.25 200 SER A N 1
ATOM 1553 C CA . SER A 1 200 ? 6.566 -13.695 11.461 1 91.25 200 SER A CA 1
ATOM 1554 C C . SER A 1 200 ? 7.332 -15.008 11.352 1 91.25 200 SER A C 1
ATOM 1556 O O . SER A 1 200 ? 8.102 -15.203 10.406 1 91.25 200 SER A O 1
ATOM 1558 N N . VAL A 1 201 ? 7.109 -15.906 12.242 1 85.75 201 VAL A N 1
ATOM 1559 C CA . VAL A 1 201 ? 8 -17.047 12.289 1 85.75 201 VAL A CA 1
ATOM 1560 C C . VAL A 1 201 ? 7.25 -18.312 11.875 1 85.75 201 VAL A C 1
ATOM 1562 O O . VAL A 1 201 ? 7.852 -19.266 11.367 1 85.75 201 VAL A O 1
ATOM 1565 N N . SER A 1 202 ? 5.977 -18.297 12.047 1 85.38 202 SER A N 1
ATOM 1566 C CA . SER A 1 202 ? 5.203 -19.5 11.727 1 85.38 202 SER A CA 1
ATOM 1567 C C . SER A 1 202 ? 4.453 -19.328 10.406 1 85.38 202 SER A C 1
ATOM 1569 O O . SER A 1 202 ? 3.965 -18.25 10.102 1 85.38 202 SER A O 1
ATOM 1571 N N . SER A 1 203 ? 4.406 -20.5 9.781 1 92.56 203 SER A N 1
ATOM 1572 C CA . SER A 1 203 ? 3.5 -20.547 8.641 1 92.56 203 SER A CA 1
ATOM 1573 C C . SER A 1 203 ? 2.043 -20.531 9.086 1 92.56 203 SER A C 1
ATOM 1575 O O . SER A 1 203 ? 1.723 -20.953 10.195 1 92.56 203 SER A O 1
ATOM 1577 N N . TYR A 1 204 ? 1.232 -19.984 8.297 1 95.81 204 TYR A N 1
ATOM 1578 C CA . TYR A 1 204 ? -0.21 -20.078 8.492 1 95.81 204 TYR A CA 1
ATOM 1579 C C . TYR A 1 204 ? -0.856 -20.891 7.391 1 95.81 204 TYR A C 1
ATOM 1581 O O . TYR A 1 204 ? -0.327 -20.984 6.277 1 95.81 204 TYR A O 1
ATOM 1589 N N . LEU A 1 205 ? -1.922 -21.562 7.719 1 96.81 205 LEU A N 1
ATOM 1590 C CA . LEU A 1 205 ? -2.686 -22.422 6.816 1 96.81 205 LEU A CA 1
ATOM 1591 C C . LEU A 1 205 ? -4.027 -21.781 6.473 1 96.81 205 LEU A C 1
ATOM 1593 O O . LEU A 1 205 ? -4.691 -21.219 7.344 1 96.81 205 LEU A O 1
ATOM 1597 N N . VAL A 1 206 ? -4.395 -21.844 5.219 1 98.19 206 VAL A N 1
ATOM 1598 C CA . VAL A 1 206 ? -5.664 -21.25 4.812 1 98.19 206 VAL A CA 1
ATOM 1599 C C . VAL A 1 206 ? -6.484 -22.266 4.027 1 98.19 206 VAL A C 1
ATOM 1601 O O . VAL A 1 206 ? -5.945 -23.016 3.201 1 98.19 206 VAL A O 1
ATOM 1604 N N . SER A 1 207 ? -7.715 -22.312 4.305 1 98.19 207 SER A N 1
ATOM 1605 C CA . SER A 1 207 ? -8.703 -23.141 3.623 1 98.19 207 SER A CA 1
ATOM 1606 C C . SER A 1 207 ? -9.945 -22.344 3.258 1 98.19 207 SER A C 1
ATOM 1608 O O . SER A 1 207 ? -10.367 -21.469 4.016 1 98.19 207 SER A O 1
ATOM 1610 N N . VAL A 1 208 ? -10.469 -22.641 2.049 1 98.19 208 VAL A N 1
ATOM 1611 C CA . VAL A 1 208 ? -11.742 -22.031 1.655 1 98.19 208 VAL A CA 1
ATOM 1612 C C . VAL A 1 208 ? -12.781 -23.141 1.417 1 98.19 208 VAL A C 1
ATOM 1614 O O . VAL A 1 208 ? -12.5 -24.125 0.741 1 98.19 208 VAL A O 1
ATOM 1617 N N . ASP A 1 209 ? -13.922 -22.969 1.947 1 97.69 209 ASP A N 1
ATOM 1618 C CA . ASP A 1 209 ? -15.094 -23.828 1.752 1 97.69 209 ASP A CA 1
ATOM 1619 C C . ASP A 1 209 ? -14.773 -25.281 2.062 1 97.69 209 ASP A C 1
ATOM 1621 O O . ASP A 1 209 ? -15.062 -26.172 1.262 1 97.69 209 ASP A O 1
ATOM 1625 N N . ASN A 1 210 ? -14.086 -25.531 3.094 1 94.19 210 ASN A N 1
ATOM 1626 C CA . ASN A 1 210 ? -13.766 -26.859 3.639 1 94.19 210 ASN A CA 1
ATOM 1627 C C . ASN A 1 210 ? -12.852 -27.641 2.699 1 94.19 210 ASN A C 1
ATOM 1629 O O . ASN A 1 210 ? -12.836 -28.875 2.73 1 94.19 210 ASN A O 1
ATOM 1633 N N . GLY A 1 211 ? -12.188 -26.922 1.826 1 96.19 211 GLY A N 1
ATOM 1634 C CA . GLY A 1 211 ? -11.094 -27.516 1.072 1 96.19 211 GLY A CA 1
ATOM 1635 C C . GLY A 1 211 ? -9.859 -27.766 1.909 1 96.19 211 GLY A C 1
ATOM 1636 O O . GLY A 1 211 ? -9.859 -27.516 3.117 1 96.19 211 GLY A O 1
ATOM 1637 N N . PRO A 1 212 ? -8.867 -28.312 1.285 1 96.19 212 PRO A N 1
ATOM 1638 C CA . PRO A 1 212 ? -7.617 -28.547 2.01 1 96.19 212 PRO A CA 1
ATOM 1639 C C . PRO A 1 212 ? -6.938 -27.266 2.477 1 96.19 212 PRO A C 1
ATOM 1641 O O . PRO A 1 212 ? -7.102 -26.219 1.853 1 96.19 212 PRO A O 1
ATOM 1644 N N . PHE A 1 213 ? -6.23 -27.391 3.566 1 96.38 213 PHE A N 1
ATOM 1645 C CA . PHE A 1 213 ? -5.402 -26.297 4.043 1 96.38 213 PHE A CA 1
ATOM 1646 C C . PHE A 1 213 ? -4.09 -26.234 3.273 1 96.38 213 PHE A C 1
ATOM 1648 O O . PHE A 1 213 ? -3.445 -27.266 3.051 1 96.38 213 PHE A O 1
ATOM 1655 N N . PHE A 1 214 ? -3.717 -25.062 2.844 1 95.5 214 PHE A N 1
ATOM 1656 C CA . PHE A 1 214 ? -2.424 -24.828 2.207 1 95.5 214 PHE A CA 1
ATOM 1657 C C . PHE A 1 214 ? -1.568 -23.891 3.049 1 95.5 214 PHE A C 1
ATOM 1659 O O . PHE A 1 214 ? -2.076 -22.922 3.619 1 95.5 214 PHE A O 1
ATOM 1666 N N . PRO A 1 215 ? -0.303 -24.109 3.113 1 95.5 215 PRO A N 1
ATOM 1667 C CA . PRO A 1 215 ? 0.592 -23.281 3.932 1 95.5 215 PRO A CA 1
ATOM 1668 C C . PRO A 1 215 ? 1.085 -22.047 3.197 1 95.5 215 PRO A C 1
ATOM 1670 O O . PRO A 1 215 ? 1.344 -22.094 1.992 1 95.5 215 PRO A O 1
ATOM 1673 N N . PHE A 1 216 ? 1.213 -20.969 3.887 1 96.62 216 PHE A N 1
ATOM 1674 C CA . PHE A 1 216 ? 1.807 -19.719 3.434 1 96.62 216 PHE A CA 1
ATOM 1675 C C . PHE A 1 216 ? 2.697 -19.109 4.516 1 96.62 216 PHE A C 1
ATOM 1677 O O . PHE A 1 216 ? 2.619 -19.516 5.68 1 96.62 216 PHE A O 1
ATOM 1684 N N . SER A 1 217 ? 3.613 -18.219 4.113 1 95.75 217 SER A N 1
ATOM 1685 C CA . SER A 1 217 ? 4.504 -17.594 5.078 1 95.75 217 SER A CA 1
ATOM 1686 C C . SER A 1 217 ? 4.484 -16.078 4.938 1 95.75 217 SER A C 1
ATOM 1688 O O . SER A 1 217 ? 4.715 -15.539 3.85 1 95.75 217 SER A O 1
ATOM 1690 N N . ALA A 1 218 ? 4.258 -15.406 6.059 1 96.69 218 ALA A N 1
ATOM 1691 C CA . ALA A 1 218 ? 4.324 -13.953 6.09 1 96.69 218 ALA A CA 1
ATOM 1692 C C . ALA A 1 218 ? 5.715 -13.469 6.5 1 96.69 218 ALA A C 1
ATOM 1694 O O . ALA A 1 218 ? 5.93 -12.273 6.707 1 96.69 218 ALA A O 1
ATOM 1695 N N . ARG A 1 219 ? 6.684 -14.344 6.641 1 95.88 219 ARG A N 1
ATOM 1696 C CA . ARG A 1 219 ? 8.047 -13.961 6.984 1 95.88 219 ARG A CA 1
ATOM 1697 C C . ARG A 1 219 ? 8.789 -13.414 5.77 1 95.88 219 ARG A C 1
ATOM 1699 O O . ARG A 1 219 ? 8.984 -14.133 4.785 1 95.88 219 ARG A O 1
ATOM 1706 N N . LYS A 1 220 ? 9.133 -12.203 5.816 1 96.62 220 LYS A N 1
ATOM 1707 C CA . LYS A 1 220 ? 9.898 -11.539 4.766 1 96.62 220 LYS A CA 1
ATOM 1708 C C . LYS A 1 220 ? 11.023 -10.688 5.359 1 96.62 220 LYS A C 1
ATOM 1710 O O . LYS A 1 220 ? 11.094 -10.508 6.578 1 96.62 220 LYS A O 1
ATOM 1715 N N . ALA A 1 221 ? 11.906 -10.172 4.547 1 94.25 221 ALA A N 1
ATOM 1716 C CA . ALA A 1 221 ? 13.133 -9.523 4.992 1 94.25 221 ALA A CA 1
ATOM 1717 C C . ALA A 1 221 ? 12.844 -8.18 5.641 1 94.25 221 ALA A C 1
ATOM 1719 O O . ALA A 1 221 ? 13.648 -7.664 6.418 1 94.25 221 ALA A O 1
ATOM 1720 N N . SER A 1 222 ? 11.711 -7.59 5.305 1 94.69 222 SER A N 1
ATOM 1721 C CA . SER A 1 222 ? 11.336 -6.301 5.875 1 94.69 222 SER A CA 1
ATOM 1722 C C . SER A 1 222 ? 9.836 -6.215 6.113 1 94.69 222 SER A C 1
ATOM 1724 O O . SER A 1 222 ? 9.062 -6.988 5.539 1 94.69 222 SER A O 1
ATOM 1726 N N . VAL A 1 223 ? 9.453 -5.266 6.941 1 96.06 223 VAL A N 1
ATOM 1727 C CA . VAL A 1 223 ? 8.039 -5.031 7.211 1 96.06 223 VAL A CA 1
ATOM 1728 C C . VAL A 1 223 ? 7.391 -4.352 6.004 1 96.06 223 VAL A C 1
ATOM 1730 O O . VAL A 1 223 ? 7.82 -3.273 5.586 1 96.06 223 VAL A O 1
ATOM 1733 N N . ARG A 1 224 ? 6.438 -5.004 5.449 1 97.25 224 ARG A N 1
ATOM 1734 C CA . ARG A 1 224 ? 5.684 -4.438 4.336 1 97.25 224 ARG A CA 1
ATOM 1735 C C . ARG A 1 224 ? 4.184 -4.562 4.57 1 97.25 224 ARG A C 1
ATOM 1737 O O . ARG A 1 224 ? 3.641 -5.668 4.586 1 97.25 224 ARG A O 1
ATOM 1744 N N . PRO A 1 225 ? 3.537 -3.414 4.777 1 96.38 225 PRO A N 1
ATOM 1745 C CA . PRO A 1 225 ? 2.076 -3.447 4.875 1 96.38 225 PRO A CA 1
ATOM 1746 C C . PRO A 1 225 ? 1.397 -3.635 3.52 1 96.38 225 PRO A C 1
ATOM 1748 O O . PRO A 1 225 ? 2.064 -3.615 2.482 1 96.38 225 PRO A O 1
ATOM 1751 N N . HIS A 1 226 ? 0.086 -3.943 3.553 1 95.31 226 HIS A N 1
ATOM 1752 C CA . HIS A 1 226 ? -0.754 -3.998 2.361 1 95.31 226 HIS A CA 1
ATOM 1753 C C . HIS A 1 226 ? -0.263 -5.062 1.389 1 95.31 226 HIS A C 1
ATOM 1755 O O . HIS A 1 226 ? -0.212 -4.832 0.179 1 95.31 226 HIS A O 1
ATOM 1761 N N . GLN A 1 227 ? 0.13 -6.156 1.916 1 97.5 227 GLN A N 1
ATOM 1762 C CA . GLN A 1 227 ? 0.482 -7.316 1.108 1 97.5 227 GLN A CA 1
ATOM 1763 C C . GLN A 1 227 ? -0.667 -8.32 1.058 1 97.5 227 GLN A C 1
ATOM 1765 O O . GLN A 1 227 ? -1.372 -8.516 2.051 1 97.5 227 GLN A O 1
ATOM 1770 N N . VAL A 1 228 ? -0.801 -8.945 -0.073 1 98.38 228 VAL A N 1
ATOM 1771 C CA . VAL A 1 228 ? -1.792 -10.016 -0.167 1 98.38 228 VAL A CA 1
ATOM 1772 C C . VAL A 1 228 ? -1.287 -11.258 0.565 1 98.38 228 VAL A C 1
ATOM 1774 O O . VAL A 1 228 ? -0.293 -11.859 0.158 1 98.38 228 VAL A O 1
ATOM 1777 N N . LEU A 1 229 ? -2.041 -11.617 1.601 1 98.56 229 LEU A N 1
ATOM 1778 C CA . LEU A 1 229 ? -1.7 -12.797 2.391 1 98.56 229 LEU A CA 1
ATOM 1779 C C . LEU A 1 229 ? -2.27 -14.062 1.755 1 98.56 229 LEU A C 1
ATOM 1781 O O . LEU A 1 229 ? -1.696 -15.141 1.897 1 98.56 229 LEU A O 1
ATOM 1785 N N . TYR A 1 230 ? -3.426 -13.859 1.19 1 98.62 230 TYR A N 1
ATOM 1786 C CA . TYR A 1 230 ? -4.102 -14.992 0.567 1 98.62 230 TYR A CA 1
ATOM 1787 C C . TYR A 1 230 ? -4.969 -14.539 -0.601 1 98.62 230 TYR A C 1
ATOM 1789 O O . TYR A 1 230 ? -5.566 -13.461 -0.555 1 98.62 230 TYR A O 1
ATOM 1797 N N . TYR A 1 231 ? -5.051 -15.438 -1.603 1 98.06 231 TYR A N 1
ATOM 1798 C CA . TYR A 1 231 ? -5.848 -15.203 -2.803 1 98.06 231 TYR A CA 1
ATOM 1799 C C . TYR A 1 231 ? -6.578 -16.469 -3.223 1 98.06 231 TYR A C 1
ATOM 1801 O O . TYR A 1 231 ? -6.008 -17.562 -3.188 1 98.06 231 TYR A O 1
ATOM 1809 N N . ALA A 1 232 ? -7.824 -16.312 -3.6 1 97.94 232 ALA A N 1
ATOM 1810 C CA . ALA A 1 232 ? -8.609 -17.359 -4.258 1 97.94 232 ALA A CA 1
ATOM 1811 C C . ALA A 1 232 ? -9.594 -16.766 -5.25 1 97.94 232 ALA A C 1
ATOM 1813 O O . ALA A 1 232 ? -10.07 -15.641 -5.062 1 97.94 232 ALA A O 1
ATOM 1814 N N . SER A 1 233 ? -9.914 -17.469 -6.281 1 97.06 233 SER A N 1
ATOM 1815 C CA . SER A 1 233 ? -10.867 -17.016 -7.289 1 97.06 233 SER A CA 1
ATOM 1816 C C . SER A 1 233 ? -11.664 -18.188 -7.859 1 97.06 233 SER A C 1
ATOM 1818 O O . SER A 1 233 ? -11.414 -19.344 -7.508 1 97.06 233 SER A O 1
ATOM 1820 N N . ASN A 1 234 ? -12.609 -17.828 -8.711 1 96.44 234 ASN A N 1
ATOM 1821 C CA . ASN A 1 234 ? -13.523 -18.797 -9.297 1 96.44 234 ASN A CA 1
ATOM 1822 C C . ASN A 1 234 ? -14.289 -19.562 -8.227 1 96.44 234 ASN A C 1
ATOM 1824 O O . ASN A 1 234 ? -14.406 -20.797 -8.297 1 96.44 234 ASN A O 1
ATOM 1828 N N . LEU A 1 235 ? -14.711 -18.859 -7.234 1 96.69 235 LEU A N 1
ATOM 1829 C CA . LEU A 1 235 ? -15.375 -19.484 -6.098 1 96.69 235 LEU A CA 1
ATOM 1830 C C . LEU A 1 235 ? -16.844 -19.75 -6.406 1 96.69 235 LEU A C 1
ATOM 1832 O O . LEU A 1 235 ? -17.469 -20.641 -5.805 1 96.69 235 LEU A O 1
ATOM 1836 N N . GLY A 1 236 ? -17.406 -18.953 -7.273 1 95.44 236 GLY A N 1
ATOM 1837 C CA . GLY A 1 236 ? -18.781 -19.141 -7.691 1 95.44 236 GLY A CA 1
ATOM 1838 C C . GLY A 1 236 ? -19.781 -18.438 -6.797 1 95.44 236 GLY A C 1
ATOM 1839 O O . GLY A 1 236 ? -19.391 -17.656 -5.926 1 95.44 236 GLY A O 1
ATOM 1840 N N . ARG A 1 237 ? -21.016 -18.625 -7.109 1 94.94 237 ARG A N 1
ATOM 1841 C CA . ARG A 1 237 ? -22.094 -17.984 -6.367 1 94.94 237 ARG A CA 1
ATOM 1842 C C . ARG A 1 237 ? -22.25 -18.609 -4.98 1 94.94 237 ARG A C 1
ATOM 1844 O O . ARG A 1 237 ? -22.031 -19.812 -4.805 1 94.94 237 ARG A O 1
ATOM 1851 N N . GLY A 1 238 ? -22.719 -17.766 -3.955 1 94.62 238 GLY A N 1
ATOM 1852 C CA . GLY A 1 238 ? -23 -18.281 -2.621 1 94.62 238 GLY A CA 1
ATOM 1853 C C . GLY A 1 238 ? -22.078 -17.703 -1.562 1 94.62 238 GLY A C 1
ATOM 1854 O O . GLY A 1 238 ? -21.281 -16.797 -1.846 1 94.62 238 GLY A O 1
ATOM 1855 N N . THR A 1 239 ? -22.297 -18.219 -0.417 1 96.44 239 THR A N 1
ATOM 1856 C CA . THR A 1 239 ? -21.484 -17.812 0.714 1 96.44 239 THR A CA 1
ATOM 1857 C C . THR A 1 239 ? -20.266 -18.719 0.856 1 96.44 239 THR A C 1
ATOM 1859 O O . THR A 1 239 ? -20.391 -19.938 0.808 1 96.44 239 THR A O 1
ATOM 1862 N N . HIS A 1 240 ? -19.188 -18.141 0.988 1 98.12 240 HIS A N 1
ATOM 1863 C CA . HIS A 1 240 ? -17.922 -18.844 1.166 1 98.12 240 HIS A CA 1
ATOM 1864 C C . HIS A 1 240 ? -17.344 -18.594 2.553 1 98.12 240 HIS A C 1
ATOM 1866 O O . HIS A 1 240 ? -17.656 -17.578 3.189 1 98.12 240 HIS A O 1
ATOM 1872 N N . THR A 1 241 ? -16.547 -19.516 2.977 1 98.5 241 THR A N 1
ATOM 1873 C CA . THR A 1 241 ? -15.898 -19.406 4.273 1 98.5 241 THR A CA 1
ATOM 1874 C C . THR A 1 241 ? -14.391 -19.609 4.145 1 98.5 241 THR A C 1
ATOM 1876 O O . THR A 1 241 ? -13.945 -20.688 3.711 1 98.5 241 THR A O 1
ATOM 1879 N N . LEU A 1 242 ? -13.672 -18.594 4.457 1 98.75 242 LEU A N 1
ATOM 1880 C CA . LEU A 1 242 ? -12.219 -18.703 4.59 1 98.75 242 LEU A CA 1
ATOM 1881 C C . LEU A 1 242 ? -11.828 -19.016 6.027 1 98.75 242 LEU A C 1
ATOM 1883 O O . LEU A 1 242 ? -12.297 -18.359 6.961 1 98.75 242 LEU A O 1
ATOM 1887 N N . LYS A 1 243 ? -11.023 -20.016 6.215 1 98.62 243 LYS A N 1
ATOM 1888 C CA . LYS A 1 243 ? -10.469 -20.375 7.516 1 98.62 243 LYS A CA 1
ATOM 1889 C C . LYS A 1 243 ? -8.945 -20.25 7.512 1 98.62 243 LYS A C 1
ATOM 1891 O O . LYS A 1 243 ? -8.289 -20.672 6.555 1 98.62 243 LYS A O 1
ATOM 1896 N N . LEU A 1 244 ? -8.414 -19.656 8.492 1 98.12 244 LEU A N 1
ATOM 1897 C CA . LEU A 1 244 ? -6.973 -19.484 8.672 1 98.12 244 LEU A CA 1
ATOM 1898 C C . LEU A 1 244 ? -6.547 -19.938 10.062 1 98.12 244 LEU A C 1
ATOM 1900 O O . LEU A 1 244 ? -7.211 -19.625 11.055 1 98.12 244 LEU A O 1
ATOM 1904 N N . LYS A 1 245 ? -5.531 -20.719 10.172 1 96 245 LYS A N 1
ATOM 1905 C CA . LYS A 1 245 ? -4.922 -21.172 11.422 1 96 245 LYS A CA 1
ATOM 1906 C C . LYS A 1 245 ? -3.404 -21.266 11.289 1 96 245 LYS A C 1
ATOM 1908 O O . LYS A 1 245 ? -2.855 -21.047 10.203 1 96 245 LYS A O 1
ATOM 1913 N N . PHE A 1 246 ? -2.764 -21.5 12.391 1 94.38 246 PHE A N 1
ATOM 1914 C CA . PHE A 1 246 ? -1.306 -21.531 12.367 1 94.38 246 PHE A CA 1
ATOM 1915 C C . PHE A 1 246 ? -0.803 -22.969 12.539 1 94.38 246 PHE A C 1
ATOM 1917 O O . PHE A 1 246 ? -1.454 -23.781 13.195 1 94.38 246 PHE A O 1
ATOM 1924 N N . ALA A 1 247 ? 0.337 -23.172 11.883 1 84.44 247 ALA A N 1
ATOM 1925 C CA . ALA A 1 247 ? 0.935 -24.5 11.93 1 84.44 247 ALA A CA 1
ATOM 1926 C C . ALA A 1 247 ? 1.555 -24.781 13.297 1 84.44 247 ALA A C 1
ATOM 1928 O O . ALA A 1 247 ? 2.082 -23.875 13.938 1 84.44 247 ALA A O 1
ATOM 1929 N N . GLY A 1 248 ? 1.058 -25.656 14.18 1 66.12 248 GLY A N 1
ATOM 1930 C CA . GLY A 1 248 ? 1.396 -26.109 15.516 1 66.12 248 GLY A CA 1
ATOM 1931 C C . GLY A 1 248 ? 2.865 -25.953 15.852 1 66.12 248 GLY A C 1
ATOM 1932 O O . GLY A 1 248 ? 3.709 -26.703 15.344 1 66.12 248 GLY A O 1
ATOM 1933 N N . THR A 1 249 ? 3.338 -24.703 15.719 1 59 249 THR A N 1
ATOM 1934 C CA . THR A 1 249 ? 4.715 -24.703 16.203 1 59 249 THR A CA 1
ATOM 1935 C C . THR A 1 249 ? 4.758 -24.641 17.719 1 59 249 THR A C 1
ATOM 1937 O O . THR A 1 249 ? 3.799 -24.203 18.359 1 59 249 THR A O 1
ATOM 1940 N N . ASN A 1 250 ? 5.766 -25.438 18.156 1 52.62 250 ASN A N 1
ATOM 1941 C CA . ASN A 1 250 ? 6.164 -25.422 19.562 1 52.62 250 ASN A CA 1
ATOM 1942 C C . ASN A 1 250 ? 6.461 -24 20.047 1 52.62 250 ASN A C 1
ATOM 1944 O O . ASN A 1 250 ? 7.609 -23.562 20 1 52.62 250 ASN A O 1
ATOM 1948 N N . GLY A 1 251 ? 5.445 -23.172 20.031 1 60.16 251 GLY A N 1
ATOM 1949 C CA . GLY A 1 251 ? 5.664 -21.875 20.656 1 60.16 251 GLY A CA 1
ATOM 1950 C C . GLY A 1 251 ? 4.898 -20.75 20 1 60.16 251 GLY A C 1
ATOM 1951 O O . GLY A 1 251 ? 3.713 -20.891 19.703 1 60.16 251 GLY A O 1
ATOM 1952 N N . THR A 1 252 ? 5.707 -19.547 19.703 1 66.56 252 THR A N 1
ATOM 1953 C CA . THR A 1 252 ? 5.059 -18.344 19.219 1 66.56 252 THR A CA 1
ATOM 1954 C C . THR A 1 252 ? 4.973 -18.359 17.688 1 66.56 252 THR A C 1
ATOM 1956 O O . THR A 1 252 ? 5.801 -18.984 17.031 1 66.56 252 THR A O 1
ATOM 1959 N N . THR A 1 253 ? 3.906 -17.953 17.125 1 71.75 253 THR A N 1
ATOM 1960 C CA . THR A 1 253 ? 3.721 -17.797 15.695 1 71.75 253 THR A CA 1
ATOM 1961 C C . THR A 1 253 ? 4.566 -16.641 15.164 1 71.75 253 THR A C 1
ATOM 1963 O O . THR A 1 253 ? 4.785 -16.531 13.953 1 71.75 253 THR A O 1
ATOM 1966 N N . GLY A 1 254 ? 5.074 -15.852 16.078 1 85.31 254 GLY A N 1
ATOM 1967 C CA . GLY A 1 254 ? 5.5 -14.523 15.664 1 85.31 254 GLY A CA 1
ATOM 1968 C C . GLY A 1 254 ? 4.344 -13.617 15.289 1 85.31 254 GLY A C 1
ATOM 1969 O O . GLY A 1 254 ? 3.182 -13.953 15.531 1 85.31 254 GLY A O 1
ATOM 1970 N N . ASP A 1 255 ? 4.57 -12.445 14.758 1 92.06 255 ASP A N 1
ATOM 1971 C CA . ASP A 1 255 ? 3.553 -11.43 14.508 1 92.06 255 ASP A CA 1
ATOM 1972 C C . ASP A 1 255 ? 2.742 -11.766 13.258 1 92.06 255 ASP A C 1
ATOM 1974 O O . ASP A 1 255 ? 3.303 -12.18 12.234 1 92.06 255 ASP A O 1
ATOM 1978 N N . PHE A 1 256 ? 1.494 -11.789 13.352 1 96.75 256 PHE A N 1
ATOM 1979 C CA . PHE A 1 256 ? 0.571 -11.891 12.227 1 96.75 256 PHE A CA 1
ATOM 1980 C C . PHE A 1 256 ? -0.464 -10.773 12.273 1 96.75 256 PHE A C 1
ATOM 1982 O O . PHE A 1 256 ? -1 -10.461 13.336 1 96.75 256 PHE A O 1
ATOM 1989 N N . ALA A 1 257 ? -0.697 -10.133 11.125 1 98.06 257 ALA A N 1
ATOM 1990 C CA . ALA A 1 257 ? -1.577 -8.961 11.102 1 98.06 257 ALA A CA 1
ATOM 1991 C C . ALA A 1 257 ? -2.561 -9.039 9.938 1 98.06 257 ALA A C 1
ATOM 1993 O O . ALA A 1 257 ? -2.156 -9.203 8.789 1 98.06 257 ALA A O 1
ATOM 1994 N N . VAL A 1 258 ? -3.836 -8.922 10.242 1 98.56 258 VAL A N 1
ATOM 1995 C CA . VAL A 1 258 ? -4.91 -8.836 9.258 1 98.56 258 VAL A CA 1
ATOM 1996 C C . VAL A 1 258 ? -5.32 -7.379 9.062 1 98.56 258 VAL A C 1
ATOM 1998 O O . VAL A 1 258 ? -5.57 -6.664 10.039 1 98.56 258 VAL A O 1
ATOM 2001 N N . ASP A 1 259 ? -5.398 -6.957 7.824 1 98.25 259 ASP A N 1
ATOM 2002 C CA . ASP A 1 259 ? -5.719 -5.566 7.512 1 98.25 259 ASP A CA 1
ATOM 2003 C C . ASP A 1 259 ? -7.133 -5.445 6.949 1 98.25 259 ASP A C 1
ATOM 2005 O O . ASP A 1 259 ? -8.016 -4.859 7.582 1 98.25 259 ASP A O 1
ATOM 2009 N N . PHE A 1 260 ? -7.387 -6.031 5.812 1 97.56 260 PHE A N 1
ATOM 2010 C CA . PHE A 1 260 ? -8.695 -5.977 5.18 1 97.56 260 PHE A CA 1
ATOM 2011 C C . PHE A 1 260 ? -8.82 -7.051 4.105 1 97.56 260 PHE A C 1
ATOM 2013 O O . PHE A 1 260 ? -7.852 -7.738 3.789 1 97.56 260 PHE A O 1
ATOM 2020 N N . ALA A 1 261 ? -10.055 -7.223 3.609 1 97.69 261 ALA A N 1
ATOM 2021 C CA . ALA A 1 261 ? -10.312 -8.109 2.477 1 97.69 261 ALA A CA 1
ATOM 2022 C C . ALA A 1 261 ? -10.93 -7.344 1.311 1 97.69 261 ALA A C 1
ATOM 2024 O O . ALA A 1 261 ? -11.781 -6.477 1.511 1 97.69 261 ALA A O 1
ATOM 2025 N N . ASN A 1 262 ? -10.422 -7.625 0.128 1 96.44 262 ASN A N 1
ATOM 2026 C CA . ASN A 1 262 ? -11.086 -7.215 -1.105 1 96.44 262 ASN A CA 1
ATOM 2027 C C . ASN A 1 262 ? -11.859 -8.367 -1.734 1 96.44 262 ASN A C 1
ATOM 2029 O O . ASN A 1 262 ? -11.336 -9.477 -1.868 1 96.44 262 ASN A O 1
ATOM 2033 N N . LEU A 1 263 ? -13.055 -8.07 -2.076 1 96.25 263 LEU A N 1
ATOM 2034 C CA . LEU A 1 263 ? -13.898 -9.039 -2.766 1 96.25 263 LEU A CA 1
ATOM 2035 C C . LEU A 1 263 ? -14.281 -8.539 -4.152 1 96.25 263 LEU A C 1
ATOM 2037 O O . LEU A 1 263 ? -14.609 -7.359 -4.324 1 96.25 263 LEU A O 1
ATOM 2041 N N . TYR A 1 264 ? -14.117 -9.422 -5.145 1 95.19 264 TYR A N 1
ATOM 2042 C CA . TYR A 1 264 ? -14.633 -9.156 -6.484 1 95.19 264 TYR A CA 1
ATOM 2043 C C . TYR A 1 264 ? -15.805 -10.078 -6.805 1 95.19 264 TYR A C 1
ATOM 2045 O O . TYR A 1 264 ? -15.797 -11.258 -6.441 1 95.19 264 TYR A O 1
ATOM 2053 N N . SER A 1 265 ? -16.75 -9.508 -7.422 1 94.56 265 SER A N 1
ATOM 2054 C CA . SER A 1 265 ? -17.953 -10.242 -7.816 1 94.56 265 SER A CA 1
ATOM 2055 C C . SER A 1 265 ? -18.609 -9.609 -9.039 1 94.56 265 SER A C 1
ATOM 2057 O O . SER A 1 265 ? -17.984 -8.805 -9.742 1 94.56 265 SER A O 1
ATOM 2059 N N . THR A 1 266 ? -19.734 -10.172 -9.43 1 93.5 266 THR A N 1
ATOM 2060 C CA . THR A 1 266 ? -20.641 -9.641 -10.445 1 93.5 266 THR A CA 1
ATOM 2061 C C . THR A 1 266 ? -22.094 -9.773 -10 1 93.5 266 THR A C 1
ATOM 2063 O O . THR A 1 266 ? -22.391 -10.516 -9.07 1 93.5 266 THR A O 1
ATOM 2066 N N . PRO A 1 267 ? -22.938 -9.047 -10.695 1 89.94 267 PRO A N 1
ATOM 2067 C CA . PRO A 1 267 ? -24.344 -9.133 -10.305 1 89.94 267 PRO A CA 1
ATOM 2068 C C . PRO A 1 267 ? -24.891 -10.562 -10.328 1 89.94 267 PRO A C 1
ATOM 2070 O O . PRO A 1 267 ? -25.625 -10.961 -9.43 1 89.94 267 PRO A O 1
ATOM 2073 N N . SER A 1 268 ? -24.453 -11.359 -11.227 1 91.31 268 SER A N 1
ATOM 2074 C CA . SER A 1 268 ? -24.953 -12.727 -11.352 1 91.31 268 SER A CA 1
ATOM 2075 C C . SER A 1 268 ? -24.453 -13.602 -10.211 1 91.31 268 SER A C 1
ATOM 2077 O O . SER A 1 268 ? -25.047 -14.633 -9.898 1 91.31 268 SER A O 1
ATOM 2079 N N . LEU A 1 269 ? -23.375 -13.188 -9.586 1 92.25 269 LEU A N 1
ATOM 2080 C CA . LEU A 1 269 ? -22.75 -14 -8.547 1 92.25 269 LEU A CA 1
ATOM 2081 C C . LEU A 1 269 ? -23.156 -13.516 -7.16 1 92.25 269 LEU A C 1
ATOM 2083 O O . LEU A 1 269 ? -22.922 -14.203 -6.164 1 92.25 269 LEU A O 1
ATOM 2087 N N . GLY A 1 270 ? -23.75 -12.328 -7.098 1 86.75 270 GLY A N 1
ATOM 2088 C CA . GLY A 1 270 ? -24.109 -11.742 -5.816 1 86.75 270 GLY A CA 1
ATOM 2089 C C . GLY A 1 270 ? -22.969 -11.016 -5.152 1 86.75 270 GLY A C 1
ATOM 2090 O O . GLY A 1 270 ? -21.797 -11.297 -5.434 1 86.75 270 GLY A O 1
ATOM 2091 N N . ALA A 1 271 ? -23.312 -9.961 -4.414 1 80.56 271 ALA A N 1
ATOM 2092 C CA . ALA A 1 271 ? -22.266 -9.172 -3.762 1 80.56 271 ALA A CA 1
ATOM 2093 C C . ALA A 1 271 ? -22.453 -9.172 -2.246 1 80.56 271 ALA A C 1
ATOM 2095 O O . ALA A 1 271 ? -23.578 -9.211 -1.749 1 80.56 271 ALA A O 1
ATOM 2096 N N . HIS A 1 272 ? -21.344 -9.273 -1.594 1 78 272 HIS A N 1
ATOM 2097 C CA . HIS A 1 272 ? -21.328 -9.148 -0.14 1 78 272 HIS A CA 1
ATOM 2098 C C . HIS A 1 272 ? -21.734 -7.746 0.296 1 78 272 HIS A C 1
ATOM 2100 O O . HIS A 1 272 ? -21.203 -6.754 -0.202 1 78 272 HIS A O 1
ATOM 2106 N N . GLU A 1 273 ? -22.844 -7.664 1.008 1 69.44 273 GLU A N 1
ATOM 2107 C CA . GLU A 1 273 ? -23.406 -6.363 1.356 1 69.44 273 GLU A CA 1
ATOM 2108 C C . GLU A 1 273 ? -22.562 -5.656 2.412 1 69.44 273 GLU A C 1
ATOM 2110 O O . GLU A 1 273 ? -22.094 -6.289 3.359 1 69.44 273 GLU A O 1
ATOM 2115 N N . GLN A 1 274 ? -22.078 -4.582 1.934 1 62.88 274 GLN A N 1
ATOM 2116 C CA . GLN A 1 274 ? -21.453 -3.766 2.961 1 62.88 274 GLN A CA 1
ATOM 2117 C C . GLN A 1 274 ? -22.484 -3.219 3.943 1 62.88 274 GLN A C 1
ATOM 2119 O O . GLN A 1 274 ? -23.578 -2.838 3.543 1 62.88 274 GLN A O 1
ATOM 2124 N N . ASN A 1 275 ? -22.531 -3.666 5.125 1 47.5 275 ASN A N 1
ATOM 2125 C CA . ASN A 1 275 ? -23.516 -3.15 6.082 1 47.5 275 ASN A CA 1
ATOM 2126 C C . ASN A 1 275 ? -23.812 -1.678 5.828 1 47.5 275 ASN A C 1
ATOM 2128 O O . ASN A 1 275 ? -22.938 -0.823 5.973 1 47.5 275 ASN A O 1
ATOM 2132 N N . SER A 1 276 ? -24.453 -1.523 4.672 1 45.66 276 SER A N 1
ATOM 2133 C CA . SER A 1 276 ? -24.984 -0.169 4.578 1 45.66 276 SER A CA 1
ATOM 2134 C C . SER A 1 276 ? -25.672 0.246 5.875 1 45.66 276 SER A C 1
ATOM 2136 O O . SER A 1 276 ? -26.391 -0.546 6.48 1 45.66 276 SER A O 1
ATOM 2138 N N . PHE A 1 277 ? -25.094 0.998 6.633 1 41.28 277 PHE A N 1
ATOM 2139 C CA . PHE A 1 277 ? -25.906 1.57 7.707 1 41.28 277 PHE A CA 1
ATOM 2140 C C . PHE A 1 277 ? -27.266 1.994 7.191 1 41.28 277 PHE A C 1
ATOM 2142 O O . PHE A 1 277 ? -27.406 3.041 6.555 1 41.28 277 PHE A O 1
ATOM 2149 N N . ALA A 1 278 ? -27.969 1.238 6.559 1 35.72 278 ALA A N 1
ATOM 2150 C CA . ALA A 1 278 ? -29.359 1.679 6.656 1 35.72 278 ALA A CA 1
ATOM 2151 C C . ALA A 1 278 ? -29.688 2.156 8.07 1 35.72 278 ALA A C 1
ATOM 2153 O O . ALA A 1 278 ? -29.594 1.386 9.023 1 35.72 278 ALA A O 1
ATOM 2154 N N . ALA A 1 279 ? -29.406 3.436 8.328 1 34.66 279 ALA A N 1
ATOM 2155 C CA . ALA A 1 279 ? -30.125 4 9.469 1 34.66 279 ALA A CA 1
ATOM 2156 C C . ALA A 1 279 ? -31.422 3.25 9.727 1 34.66 279 ALA A C 1
ATOM 2158 O O . ALA A 1 279 ? -32.344 3.307 8.914 1 34.66 279 ALA A O 1
ATOM 2159 N N . GLU A 1 280 ? -31.375 2.137 10.211 1 34.47 280 GLU A N 1
ATOM 2160 C CA . GLU A 1 280 ? -32.656 1.826 10.812 1 34.47 280 GLU A CA 1
ATOM 2161 C C . GLU A 1 280 ? -33.25 3.049 11.508 1 34.47 280 GLU A C 1
ATOM 2163 O O . GLU A 1 280 ? -32.844 3.408 12.609 1 34.47 280 GLU A O 1
ATOM 2168 N N . ILE A 1 281 ? -33.531 4.137 10.75 1 32.91 281 ILE A N 1
ATOM 2169 C CA . ILE A 1 281 ? -34.531 5.004 11.383 1 32.91 281 ILE A CA 1
ATOM 2170 C C . ILE A 1 281 ? -35.531 4.16 12.156 1 32.91 281 ILE A C 1
ATOM 2172 O O . ILE A 1 281 ? -36.344 3.459 11.562 1 32.91 281 ILE A O 1
ATOM 2176 N N . GLN A 1 282 ? -35.062 3.506 13.109 1 31.73 282 GLN A N 1
ATOM 2177 C CA . GLN A 1 282 ? -36.094 3.127 14.055 1 31.73 282 GLN A CA 1
ATOM 2178 C C . GLN A 1 282 ? -37.156 4.203 14.156 1 31.73 282 GLN A C 1
ATOM 2180 O O . GLN A 1 282 ? -36.906 5.312 14.617 1 31.73 282 GLN A O 1
ATOM 2185 N N . SER A 1 283 ? -38 4.191 13.227 1 32.09 283 SER A N 1
ATOM 2186 C CA . SER A 1 283 ? -39.219 4.926 13.586 1 32.09 283 SER A CA 1
ATOM 2187 C C . SER A 1 283 ? -39.562 4.73 15.055 1 32.09 283 SER A C 1
ATOM 2189 O O . SER A 1 283 ? -39.594 3.598 15.547 1 32.09 283 SER A O 1
ATOM 2191 N N . PRO A 1 284 ? -39.125 5.617 15.812 1 32.88 284 PRO A N 1
ATOM 2192 C CA . PRO A 1 284 ? -39.594 5.406 17.188 1 32.88 284 PRO A CA 1
ATOM 2193 C C . PRO A 1 284 ? -40.938 4.664 17.25 1 32.88 284 PRO A C 1
ATOM 2195 O O . PRO A 1 284 ? -41.781 4.832 16.359 1 32.88 284 PRO A O 1
ATOM 2198 N N . PRO A 1 285 ? -40.844 3.49 17.719 1 31.44 285 PRO A N 1
ATOM 2199 C CA . PRO A 1 285 ? -42.219 3.02 17.859 1 31.44 285 PRO A CA 1
ATOM 2200 C C . PRO A 1 285 ? -43.188 4.137 18.25 1 31.44 285 PRO A C 1
ATOM 2202 O O . PRO A 1 285 ? -42.875 4.965 19.109 1 31.44 285 PRO A O 1
ATOM 2205 N N . LEU A 1 286 ? -43.875 4.734 17.312 1 30.42 286 LEU A N 1
ATOM 2206 C CA . LEU A 1 286 ? -45 5.527 17.781 1 30.42 286 LEU A CA 1
ATOM 2207 C C . LEU A 1 286 ? -45.625 4.895 19.016 1 30.42 286 LEU A C 1
ATOM 2209 O O . LEU A 1 286 ? -46.312 3.865 18.906 1 30.42 286 LEU A O 1
ATOM 2213 N N . SER A 1 287 ? -44.875 4.598 19.969 1 27.84 287 SER A N 1
ATOM 2214 C CA . SER A 1 287 ? -45.625 4.332 21.188 1 27.84 287 SER A CA 1
ATOM 2215 C C . SER A 1 287 ? -46.719 5.371 21.375 1 27.84 287 SER A C 1
ATOM 2217 O O . SER A 1 287 ? -46.438 6.547 21.625 1 27.84 287 SER A O 1
ATOM 2219 N N . LEU A 1 288 ? -47.75 5.281 20.609 1 25.42 288 LEU A N 1
ATOM 2220 C CA . LEU A 1 288 ? -49.031 5.785 21.125 1 25.42 288 LEU A CA 1
ATOM 2221 C C . LEU A 1 288 ? -49.219 5.422 22.594 1 25.42 288 LEU A C 1
ATOM 2223 O O . LEU A 1 288 ? -49.5 4.27 22.922 1 25.42 288 LEU A O 1
ATOM 2227 N N . ALA A 1 289 ? -48.312 5.73 23.375 1 26.19 289 ALA A N 1
ATOM 2228 C CA . ALA A 1 289 ? -48.75 5.758 24.781 1 26.19 289 ALA A CA 1
ATOM 2229 C C . ALA A 1 289 ? -50.188 6.254 24.891 1 26.19 289 ALA A C 1
ATOM 2231 O O . ALA A 1 289 ? -50.5 7.34 24.406 1 26.19 289 ALA A O 1
ATOM 2232 N N . GLU A 1 290 ? -51.062 5.367 24.922 1 27.89 290 GLU A N 1
ATOM 2233 C CA . GLU A 1 290 ? -52.375 5.664 25.5 1 27.89 290 GLU A CA 1
ATOM 2234 C C . GLU A 1 290 ? -52.25 6.457 26.781 1 27.89 290 GLU A C 1
ATOM 2236 O O . GLU A 1 290 ? -51.844 5.914 27.828 1 27.89 290 GLU A O 1
ATOM 2241 N N . ALA A 1 291 ? -51.5 7.598 26.812 1 28.41 291 ALA A N 1
ATOM 2242 C CA . ALA A 1 291 ? -51.781 8.453 27.969 1 28.41 291 ALA A CA 1
ATOM 2243 C C . ALA A 1 291 ? -53.25 8.352 28.359 1 28.41 291 ALA A C 1
ATOM 2245 O O . ALA A 1 291 ? -54.125 8.812 27.625 1 28.41 291 ALA A O 1
ATOM 2246 N N . SER A 1 292 ? -53.531 7.289 29.078 1 25.47 292 SER A N 1
ATOM 2247 C CA . SER A 1 292 ? -54.719 7.234 29.906 1 25.47 292 SER A CA 1
ATOM 2248 C C . SER A 1 292 ? -54.844 8.453 30.812 1 25.47 292 SER A C 1
ATOM 2250 O O . SER A 1 292 ? -54.094 8.578 31.781 1 25.47 292 SER A O 1
ATOM 2252 N N . HIS A 1 293 ? -54.688 9.781 30.312 1 26.38 293 HIS A N 1
ATOM 2253 C CA . HIS A 1 293 ? -55.344 10.781 31.141 1 26.38 293 HIS A CA 1
ATOM 2254 C C . HIS A 1 293 ? -56.656 10.25 31.703 1 26.38 293 HIS A C 1
ATOM 2256 O O . HIS A 1 293 ? -57.531 9.781 30.953 1 26.38 293 HIS A O 1
ATOM 2262 N N . ASP A 1 294 ? -56.5 9.766 32.906 1 24.62 294 ASP A N 1
ATOM 2263 C CA . ASP A 1 294 ? -57.656 9.742 33.812 1 24.62 294 ASP A CA 1
ATOM 2264 C C . ASP A 1 294 ? -58.469 11.047 33.719 1 24.62 294 ASP A C 1
ATOM 2266 O O . ASP A 1 294 ? -57.969 12.109 34.094 1 24.62 294 ASP A O 1
ATOM 2270 N N . ILE A 1 295 ? -59.156 11.258 32.562 1 26.53 295 ILE A N 1
ATOM 2271 C CA . ILE A 1 295 ? -60.281 12.172 32.594 1 26.53 295 ILE A CA 1
ATOM 2272 C C . ILE A 1 295 ? -61.156 11.883 33.781 1 26.53 295 ILE A C 1
ATOM 2274 O O . ILE A 1 295 ? -61.656 10.766 33.938 1 26.53 295 ILE A O 1
ATOM 2278 N N . PRO A 1 296 ? -60.812 12.531 34.938 1 24.17 296 PRO A N 1
ATOM 2279 C CA . PRO A 1 296 ? -61.844 12.445 36 1 24.17 296 PRO A CA 1
ATOM 2280 C C . PRO A 1 296 ? -63.25 12.57 35.438 1 24.17 296 PRO A C 1
ATOM 2282 O O . PRO A 1 296 ? -63.469 13.148 34.344 1 24.17 296 PRO A O 1
ATOM 2285 N N . LYS A 1 297 ? -64.25 11.898 35.969 1 28.58 297 LYS A N 1
ATOM 2286 C CA . LYS A 1 297 ? -65.688 11.82 35.656 1 28.58 297 LYS A CA 1
ATOM 2287 C C . LYS A 1 297 ? -66.312 13.203 35.406 1 28.58 297 LYS A C 1
ATOM 2289 O O . LYS A 1 297 ? -67.375 13.328 34.812 1 28.58 297 LYS A O 1
ATOM 2294 N N . SER A 1 298 ? -65.75 14.195 36.156 1 22.95 298 SER A N 1
ATOM 2295 C CA . SER A 1 298 ? -66.625 15.375 36.219 1 22.95 298 SER A CA 1
ATOM 2296 C C . SER A 1 298 ? -66.688 16.062 34.844 1 22.95 298 SER A C 1
ATOM 2298 O O . SER A 1 298 ? -67.75 16.594 34.469 1 22.95 298 SER A O 1
ATOM 2300 N N . VAL A 1 299 ? -65.438 16.453 34.312 1 22.8 299 VAL A N 1
ATOM 2301 C CA . VAL A 1 299 ? -65.5 17.609 33.438 1 22.8 299 VAL A CA 1
ATOM 2302 C C . VAL A 1 299 ? -65.938 17.203 32.031 1 22.8 299 VAL A C 1
ATOM 2304 O O . VAL A 1 299 ? -65.562 17.844 31.047 1 22.8 299 VAL A O 1
ATOM 2307 N N . ILE A 1 300 ? -66.438 15.992 31.781 1 23.41 300 ILE A N 1
ATOM 2308 C CA . ILE A 1 300 ? -67.125 15.562 30.547 1 23.41 300 ILE A CA 1
ATOM 2309 C C . ILE A 1 300 ? -68 16.688 30.016 1 23.41 300 ILE A C 1
ATOM 2311 O O . ILE A 1 300 ? -68.562 16.578 28.922 1 23.41 300 ILE A O 1
ATOM 2315 N N . ALA A 1 301 ? -68.25 17.656 30.844 1 22.41 301 ALA A N 1
ATOM 2316 C CA . ALA A 1 301 ? -69.562 18.312 30.609 1 22.41 301 ALA A CA 1
ATOM 2317 C C . ALA A 1 301 ? -69.562 19.047 29.266 1 22.41 301 ALA A C 1
ATOM 2319 O O . ALA A 1 301 ? -70.562 19 28.531 1 22.41 301 ALA A O 1
ATOM 2320 N N . GLY A 1 302 ? -68.688 20.016 29.078 1 20.58 302 GLY A N 1
ATOM 2321 C CA . GLY A 1 302 ? -69.25 21.203 28.453 1 20.58 302 GLY A CA 1
ATOM 2322 C C . GLY A 1 302 ? -69.312 21.109 26.938 1 20.58 302 GLY A C 1
ATOM 2323 O O . GLY A 1 302 ? -70.312 21.531 26.344 1 20.58 302 GLY A O 1
ATOM 2324 N N . LEU A 1 303 ? -68.125 20.922 26.266 1 22.05 303 LEU A N 1
ATOM 2325 C CA . LEU A 1 303 ? -68.062 21.594 24.984 1 22.05 303 LEU A CA 1
ATOM 2326 C C . LEU A 1 303 ? -68.812 20.797 23.922 1 22.05 303 LEU A C 1
ATOM 2328 O O . LEU A 1 303 ? -68.75 21.109 22.734 1 22.05 303 LEU A O 1
ATOM 2332 N N . THR A 1 304 ? -69.375 19.719 24.234 1 23.48 304 THR A N 1
ATOM 2333 C CA . THR A 1 304 ? -69.938 19.016 23.094 1 23.48 304 THR A CA 1
ATOM 2334 C C . THR A 1 304 ? -70.938 19.875 22.344 1 23.48 304 THR A C 1
ATOM 2336 O O . THR A 1 304 ? -71.562 19.422 21.375 1 23.48 304 THR A O 1
ATOM 2339 N N . VAL A 1 305 ? -71.188 21.016 22.812 1 23.92 305 VAL A N 1
ATOM 2340 C CA . VAL A 1 305 ? -72.5 21.594 22.516 1 23.92 305 VAL A CA 1
ATOM 2341 C C . VAL A 1 305 ? -72.562 21.984 21.047 1 23.92 305 VAL A C 1
ATOM 2343 O O . VAL A 1 305 ? -73.625 21.797 20.391 1 23.92 305 VAL A O 1
ATOM 2346 N N . THR A 1 306 ? -71.625 22.688 20.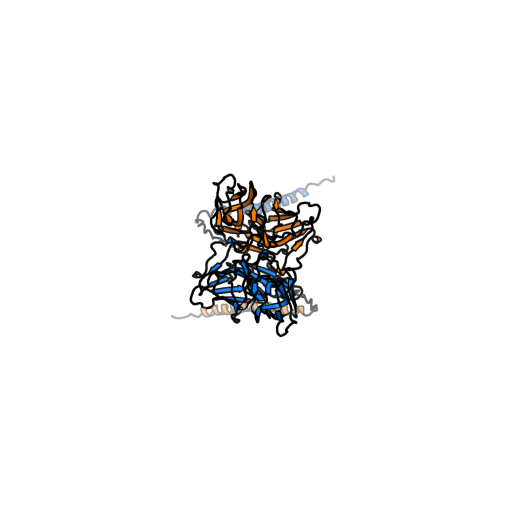5 1 23.75 306 THR A N 1
ATOM 2347 C CA . THR A 1 306 ? -72.062 23.797 19.656 1 23.75 306 THR A CA 1
ATOM 2348 C C . THR A 1 306 ? -72.312 23.312 18.234 1 23.75 306 THR A C 1
ATOM 2350 O O . THR A 1 306 ? -72.625 24.109 17.359 1 23.75 306 THR A O 1
ATOM 2353 N N . SER A 1 307 ? -72.125 22.125 17.891 1 25.88 307 SER A N 1
ATOM 2354 C CA . SER A 1 307 ? -72.312 21.844 16.469 1 25.88 307 SER A CA 1
ATOM 2355 C C . SER A 1 307 ? -73.75 21.984 16.062 1 25.88 307 SER A C 1
ATOM 2357 O O . SER A 1 307 ? -74.125 21.641 14.938 1 25.88 307 SER A O 1
ATOM 2359 N N . SER A 1 308 ? -74.562 22.359 17.094 1 25.16 308 SER A N 1
ATOM 2360 C CA . SER A 1 308 ? -76 22.359 16.812 1 25.16 308 SER A CA 1
ATOM 2361 C C . SER A 1 308 ? -76.312 23.391 15.734 1 25.16 308 SER A C 1
ATOM 2363 O O . SER A 1 308 ? -77.188 23.156 14.906 1 25.16 308 SER A O 1
ATOM 2365 N N . ILE A 1 309 ? -75.812 24.578 15.891 1 28.8 309 ILE A N 1
ATOM 2366 C CA . ILE A 1 309 ? -76.625 25.703 15.391 1 28.8 309 ILE A CA 1
ATOM 2367 C C . ILE A 1 309 ? -76.5 25.781 13.875 1 28.8 309 ILE A C 1
ATOM 2369 O O . ILE A 1 309 ? -77.5 26.078 13.18 1 28.8 309 ILE A O 1
ATOM 2373 N N . ALA A 1 310 ? -75.438 25.406 13.406 1 31.84 310 ALA A N 1
ATOM 2374 C CA . ALA A 1 310 ? -75.25 25.906 12.047 1 31.84 310 ALA A CA 1
ATOM 2375 C C . ALA A 1 310 ? -76.188 25.219 11.086 1 31.84 310 ALA A C 1
ATOM 2377 O O . ALA A 1 310 ? -76.75 25.828 10.148 1 31.84 310 ALA A O 1
ATOM 2378 N N . PHE A 1 311 ? -76.438 24.016 11.562 1 33 311 PHE A N 1
ATOM 2379 C CA . PHE A 1 311 ? -77.375 23.438 10.578 1 33 311 PHE A CA 1
ATOM 2380 C C . PHE A 1 311 ? -78.75 24.109 10.648 1 33 311 PHE A C 1
ATOM 2382 O O . PHE A 1 311 ? -79.5 24.078 9.688 1 33 311 PHE A O 1
ATOM 2389 N N . LEU A 1 312 ? -79 24.672 11.859 1 32.75 312 LEU A N 1
ATOM 2390 C CA . LEU A 1 312 ? -80.25 25.422 11.922 1 32.75 312 LEU A CA 1
ATOM 2391 C C . LEU A 1 312 ? -80.25 26.609 10.977 1 32.75 312 LEU A C 1
ATOM 2393 O O . LEU A 1 312 ? -81.25 26.984 10.414 1 32.75 312 LEU A O 1
ATOM 2397 N N . ALA A 1 313 ? -79.062 27.25 10.953 1 35.53 313 ALA A N 1
ATOM 2398 C CA . ALA A 1 313 ? -79 28.484 10.156 1 35.53 313 ALA A CA 1
ATOM 2399 C C . ALA A 1 313 ? -79.25 28.188 8.68 1 35.53 313 ALA A C 1
ATOM 2401 O O . ALA A 1 313 ? -79.938 28.953 7.992 1 35.53 313 ALA A O 1
ATOM 2402 N N . ILE A 1 314 ? -78.812 26.953 8.32 1 40.84 314 ILE A N 1
ATOM 2403 C CA . ILE A 1 314 ? -79 26.734 6.895 1 40.84 314 ILE A CA 1
ATOM 2404 C C . ILE A 1 314 ? -80.5 26.578 6.621 1 40.84 314 ILE A C 1
ATOM 2406 O O . ILE A 1 314 ? -81 27.016 5.586 1 40.84 314 ILE A O 1
ATOM 2410 N N . MET A 1 315 ? -81.25 26.109 7.875 1 39 315 MET A N 1
ATOM 2411 C CA . MET A 1 315 ? -82.688 26.203 7.609 1 39 315 MET A CA 1
ATOM 2412 C C . MET A 1 315 ? -83.062 27.656 7.426 1 39 315 MET A C 1
ATOM 2414 O O . MET A 1 315 ? -83.938 27.953 6.602 1 39 315 MET A O 1
ATOM 2418 N N . ALA A 1 316 ? -82.625 28.422 8.406 1 40.28 316 ALA A N 1
ATOM 2419 C CA . ALA A 1 316 ? -83.188 29.75 8.391 1 40.28 316 ALA A CA 1
ATOM 2420 C C . ALA A 1 316 ? -82.875 30.469 7.07 1 40.28 316 ALA A C 1
ATOM 2422 O O . ALA A 1 316 ? -83.75 31.141 6.516 1 40.28 316 ALA A O 1
ATOM 2423 N N . VAL A 1 317 ? -81.562 30.312 6.707 1 44.88 317 VAL A N 1
ATOM 2424 C CA . VAL A 1 317 ? -81.25 31.078 5.504 1 44.88 317 VAL A CA 1
ATOM 2425 C C . VAL A 1 317 ? -82.062 30.531 4.328 1 44.88 317 VAL A C 1
ATOM 2427 O O . VAL A 1 317 ? -82.625 31.297 3.523 1 44.88 317 VAL A O 1
ATOM 2430 N N . ILE A 1 318 ? -82.188 29.141 4.391 1 45 318 ILE A N 1
ATOM 2431 C CA . ILE A 1 318 ? -83 28.688 3.244 1 45 318 ILE A CA 1
ATOM 2432 C C . ILE A 1 318 ? -84.438 29.172 3.361 1 45 318 ILE A C 1
ATOM 2434 O O . ILE A 1 318 ? -85.062 29.594 2.369 1 45 318 ILE A O 1
ATOM 2438 N N . TYR A 1 319 ? -84.875 29.172 4.715 1 43.22 319 TYR A N 1
ATOM 2439 C CA . TYR A 1 319 ? -86.188 29.75 4.828 1 43.22 319 TYR A CA 1
ATOM 2440 C C . TYR A 1 319 ? -86.188 31.188 4.289 1 43.22 319 TYR A C 1
ATOM 2442 O O . TYR A 1 319 ? -87.125 31.578 3.559 1 43.22 319 TYR A O 1
ATOM 2450 N N . LEU A 1 320 ? -85.25 32 4.926 1 43.06 320 LEU A N 1
ATOM 2451 C CA . LEU A 1 320 ? -85.25 33.375 4.457 1 43.06 320 LEU A CA 1
ATOM 2452 C C . LEU A 1 320 ? -85.125 33.438 2.936 1 43.06 320 LEU A C 1
ATOM 2454 O O . LEU A 1 320 ? -85.812 34.25 2.303 1 43.06 320 LEU A O 1
ATOM 2458 N N . LEU A 1 321 ? -84.188 32.594 2.463 1 43.03 321 LEU A N 1
ATOM 2459 C CA . LEU A 1 321 ? -84 32.781 1.025 1 43.03 321 LEU A CA 1
ATOM 2460 C C . LEU A 1 321 ? -85.312 32.375 0.279 1 43.03 321 LEU A C 1
ATOM 2462 O O . LEU A 1 321 ? -85.625 33 -0.715 1 43.03 321 LEU A O 1
ATOM 2466 N N . TRP A 1 322 ? -85.938 31.281 0.903 1 40.47 322 TRP A N 1
ATOM 2467 C CA . TRP A 1 322 ? -87.125 30.938 0.174 1 40.47 322 TRP A CA 1
ATOM 2468 C C . TRP A 1 322 ? -88.25 31.969 0.439 1 40.47 322 TRP A C 1
ATOM 2470 O O . TRP A 1 322 ? -89 32.312 -0.461 1 40.47 322 TRP A O 1
ATOM 2480 N N . SER A 1 323 ? -88.375 32.438 1.706 1 39.38 323 SER A N 1
ATOM 2481 C CA . SER A 1 323 ? -89.438 33.406 1.867 1 39.38 323 SER A CA 1
ATOM 2482 C C . SER A 1 323 ? -89.25 34.562 0.884 1 39.38 323 SER A C 1
ATOM 2484 O O . SER A 1 323 ? -90.25 35.188 0.484 1 39.38 323 SER A O 1
ATOM 2486 N N . GLN A 1 324 ? -88 35 0.758 1 37.84 324 GLN A N 1
ATOM 2487 C CA . GLN A 1 324 ? -87.875 36.125 -0.141 1 37.84 324 GLN A CA 1
ATOM 2488 C C . GLN A 1 324 ? -88.375 35.781 -1.533 1 37.84 324 GLN A C 1
ATOM 2490 O O . GLN A 1 324 ? -88.75 36.688 -2.318 1 37.84 324 GLN A O 1
ATOM 2495 N N . ARG A 1 325 ? -88.312 34.5 -1.883 1 35.03 325 ARG A N 1
ATOM 2496 C CA . ARG A 1 325 ? -88.812 34.281 -3.248 1 35.03 325 ARG A CA 1
ATOM 2497 C C . ARG A 1 325 ? -90.312 34.531 -3.352 1 35.03 325 ARG A C 1
ATOM 2499 O O . ARG A 1 325 ? -90.812 34.719 -4.445 1 35.03 325 ARG A O 1
ATOM 2506 N N . ARG A 1 326 ? -91.125 34.25 -2.268 1 33.31 326 ARG A N 1
ATOM 2507 C CA . ARG A 1 326 ? -92.562 34.438 -2.439 1 33.31 326 ARG A CA 1
ATOM 2508 C C . ARG A 1 326 ? -92.875 35.906 -2.68 1 33.31 326 ARG A C 1
ATOM 2510 O O . ARG A 1 326 ? -93.812 36.219 -3.445 1 33.31 326 ARG A O 1
ATOM 2517 N N . GLN A 1 327 ? -92.562 36.844 -1.813 1 30.33 327 GLN A N 1
ATOM 2518 C CA . GLN A 1 327 ? -93.188 38.156 -1.864 1 30.33 327 GLN A CA 1
ATOM 2519 C C . GLN A 1 327 ? -92.938 38.844 -3.223 1 30.33 327 GLN A C 1
ATOM 2521 O O . GLN A 1 327 ? -93.688 39.75 -3.596 1 30.33 327 GLN A O 1
ATOM 2526 N N . LYS A 1 328 ? -91.875 38.75 -3.844 1 30.33 328 LYS A N 1
ATOM 2527 C CA . LYS A 1 328 ? -91.75 39.75 -4.918 1 30.33 328 LYS A CA 1
ATOM 2528 C C . LYS A 1 328 ? -92.75 39.469 -6.047 1 30.33 328 LYS A C 1
ATOM 2530 O O . LYS A 1 328 ? -92.688 40.156 -7.082 1 30.33 328 LYS A O 1
ATOM 2535 N N . LYS A 1 329 ? -93.562 38.344 -6.152 1 32.03 329 LYS A N 1
ATOM 2536 C CA . LYS A 1 329 ? -94.375 38.281 -7.359 1 32.03 329 LYS A CA 1
ATOM 2537 C C . LYS A 1 329 ? -95.625 39.219 -7.262 1 32.03 329 LYS A C 1
ATOM 2539 O O . LYS A 1 329 ? -96.438 39.25 -8.164 1 32.03 329 LYS A O 1
ATOM 2544 N N . GLU A 1 330 ? -96.125 39.75 -6.305 1 27.14 330 GLU A N 1
ATOM 2545 C CA . GLU A 1 330 ? -97.438 40.469 -6.324 1 27.14 330 GLU A CA 1
ATOM 2546 C C . GLU A 1 330 ? -97.375 41.75 -7.164 1 27.14 330 GLU A C 1
ATOM 2548 O O . GLU A 1 330 ? -98.375 42.188 -7.715 1 27.14 330 GLU A O 1
ATOM 2553 N N . GLY A 1 331 ? -96.562 42.781 -7.102 1 23.16 331 GLY A N 1
ATOM 2554 C CA . GLY A 1 331 ? -96.938 44.156 -7.375 1 23.16 331 GLY A CA 1
ATOM 2555 C C . GLY A 1 331 ? -97 44.469 -8.852 1 23.16 331 GLY A C 1
ATOM 2556 O O . GLY A 1 331 ? -97.25 45.625 -9.234 1 23.16 331 GLY A O 1
ATOM 2557 N N . LYS A 1 332 ? -96.438 43.812 -9.828 1 26.17 332 LYS A N 1
ATOM 2558 C CA . LYS A 1 332 ? -96.375 44.625 -11.047 1 26.17 332 LYS A CA 1
ATOM 2559 C C . LYS A 1 332 ? -97.75 44.562 -11.789 1 26.17 332 LYS A C 1
ATOM 2561 O O . LYS A 1 332 ? -98.062 43.562 -12.422 1 26.17 332 LYS A O 1
ATOM 2566 N N . PHE A 1 333 ? -98.938 45.281 -11.43 1 22.06 333 PHE A N 1
ATOM 2567 C CA . PHE A 1 333 ? -100.25 45.75 -11.914 1 22.06 333 PHE A CA 1
ATOM 2568 C C . PHE A 1 333 ? -100.062 46.594 -13.188 1 22.06 333 PHE A C 1
ATOM 2570 O O . PHE A 1 333 ? -101.062 46.875 -13.883 1 22.06 333 PHE A O 1
ATOM 2577 N N . VAL A 1 334 ? -99.25 47.438 -13.742 1 18.89 334 VAL A N 1
ATOM 2578 C CA . VAL A 1 334 ? -99.75 48.562 -14.562 1 18.89 334 VAL A CA 1
ATOM 2579 C C . VAL A 1 334 ? -100.25 48.031 -15.906 1 18.89 334 VAL A C 1
ATOM 2581 O O . VAL A 1 334 ? -99.438 47.406 -16.641 1 18.89 334 VAL A O 1
ATOM 2584 N N . LYS A 1 335 ? -100.688 47.562 -16.906 1 19.34 335 LYS A N 1
ATOM 2585 C CA . LYS A 1 335 ? -100.375 48.438 -18.062 1 19.34 335 LYS A CA 1
ATOM 2586 C C . LYS A 1 335 ? -101.062 49.781 -17.891 1 19.34 335 LYS A C 1
ATOM 2588 O O . LYS A 1 335 ? -100.75 50.75 -18.578 1 19.34 335 LYS A O 1
ATOM 2593 N N . PHE A 1 336 ? -101.75 50.219 -16.984 1 19.69 336 PHE A N 1
ATOM 2594 C CA . PHE A 1 336 ? -102.812 51.094 -17.531 1 19.69 336 PHE A CA 1
ATOM 2595 C C . PHE A 1 336 ? -102.188 52.375 -18.094 1 19.69 336 PHE A C 1
ATOM 2597 O O . PHE A 1 336 ? -101.188 52.906 -17.531 1 19.69 336 PHE A O 1
ATOM 2604 N N . MET B 1 1 ? -16.266 10.578 20.703 1 90.12 1 MET B N 1
ATOM 2605 C CA . MET B 1 1 ? -16.266 10.484 19.25 1 90.12 1 MET B CA 1
ATOM 2606 C C . MET B 1 1 ? -15.305 9.406 18.766 1 90.12 1 MET B C 1
ATOM 2608 O O . MET B 1 1 ? -14.219 9.242 19.328 1 90.12 1 MET B O 1
ATOM 2612 N N . PRO B 1 2 ? -15.797 8.695 17.75 1 92.06 2 PRO B N 1
ATOM 2613 C CA . PRO B 1 2 ? -14.836 7.699 17.266 1 92.06 2 PRO B CA 1
ATOM 2614 C C . PRO B 1 2 ? -13.547 8.328 16.734 1 92.06 2 PRO B C 1
ATOM 2616 O O . PRO B 1 2 ? -13.586 9.367 16.078 1 92.06 2 PRO B O 1
ATOM 2619 N N . ARG B 1 3 ? -12.539 7.688 17.078 1 93.31 3 ARG B N 1
ATOM 2620 C CA . ARG B 1 3 ? -11.203 8.125 16.672 1 93.31 3 ARG B CA 1
ATOM 2621 C C . ARG B 1 3 ? -10.766 7.445 15.391 1 93.31 3 ARG B C 1
ATOM 2623 O O . ARG B 1 3 ? -11.133 6.297 15.125 1 93.31 3 ARG B O 1
ATOM 2630 N N . PHE B 1 4 ? -10.086 8.188 14.586 1 95.88 4 PHE B N 1
ATOM 2631 C CA . PHE B 1 4 ? -9.344 7.578 13.492 1 95.88 4 PHE B CA 1
ATOM 2632 C C . PHE B 1 4 ? -7.867 7.945 13.57 1 95.88 4 PHE B C 1
ATOM 2634 O O . PHE B 1 4 ? -7.5 8.914 14.234 1 95.88 4 PHE B O 1
ATOM 2641 N N . ALA B 1 5 ? -7.066 7.145 13.008 1 97.12 5 ALA B N 1
ATOM 2642 C CA . ALA B 1 5 ? -5.625 7.363 12.93 1 97.12 5 ALA B CA 1
ATOM 2643 C C . ALA B 1 5 ? -5.113 7.129 11.508 1 97.12 5 ALA B C 1
ATOM 2645 O O . ALA B 1 5 ? -5.609 6.246 10.805 1 97.12 5 ALA B O 1
ATOM 2646 N N . GLN B 1 6 ? -4.145 7.914 11.156 1 97.06 6 GLN B N 1
ATOM 2647 C CA . GLN B 1 6 ? -3.561 7.805 9.82 1 97.06 6 GLN B CA 1
ATOM 2648 C C . GLN B 1 6 ? -2.039 7.914 9.875 1 97.06 6 GLN B C 1
ATOM 2650 O O . GLN B 1 6 ? -1.495 8.672 10.688 1 97.06 6 GLN B O 1
ATOM 2655 N N . LEU B 1 7 ? -1.403 7.199 9.055 1 97.69 7 LEU B N 1
ATOM 2656 C CA . LEU B 1 7 ? 0.034 7.297 8.82 1 97.69 7 LEU B CA 1
ATOM 2657 C C . LEU B 1 7 ? 0.324 7.73 7.391 1 97.69 7 LEU B C 1
ATOM 2659 O O . LEU B 1 7 ? -0.151 7.105 6.438 1 97.69 7 LEU B O 1
ATOM 2663 N N . PHE B 1 8 ? 1.007 8.828 7.223 1 98.44 8 PHE B N 1
ATOM 2664 C CA . PHE B 1 8 ? 1.481 9.281 5.918 1 98.44 8 PHE B CA 1
ATOM 2665 C C . PHE B 1 8 ? 2.969 8.992 5.754 1 98.44 8 PHE B C 1
ATOM 2667 O O . PHE B 1 8 ? 3.791 9.484 6.531 1 98.44 8 PHE B O 1
ATOM 2674 N N . LYS B 1 9 ? 3.273 8.18 4.781 1 98.38 9 LYS B N 1
ATOM 2675 C CA . LYS B 1 9 ? 4.68 7.996 4.441 1 98.38 9 LYS B CA 1
ATOM 2676 C C . LYS B 1 9 ? 5.305 9.297 3.955 1 98.38 9 LYS B C 1
ATOM 2678 O O . LYS B 1 9 ? 4.598 10.203 3.506 1 98.38 9 LYS B O 1
ATOM 2683 N N . ASP B 1 10 ? 6.641 9.367 3.967 1 98.75 10 ASP B N 1
ATOM 2684 C CA . ASP B 1 10 ? 7.387 10.555 3.574 1 98.75 10 ASP B CA 1
ATOM 2685 C C . ASP B 1 10 ? 7.039 10.977 2.148 1 98.75 10 ASP B C 1
ATOM 2687 O O . ASP B 1 10 ? 7.191 12.148 1.786 1 98.75 10 ASP B O 1
ATOM 2691 N N . THR B 1 11 ? 6.508 10.078 1.387 1 98.56 11 THR B N 1
ATOM 2692 C CA . THR B 1 11 ? 6.266 10.352 -0.026 1 98.56 11 THR B CA 1
ATOM 2693 C C . THR B 1 11 ? 4.84 10.852 -0.243 1 98.56 11 THR B C 1
ATOM 2695 O O . THR B 1 11 ? 4.461 11.188 -1.364 1 98.56 11 THR B O 1
ATOM 2698 N N . SER B 1 12 ? 4.008 10.945 0.779 1 98.69 12 SER B N 1
ATOM 2699 C CA . SER B 1 12 ? 2.625 11.391 0.635 1 98.69 12 SER B CA 1
ATOM 2700 C C . SER B 1 12 ? 2.549 12.898 0.442 1 98.69 12 SER B C 1
ATOM 2702 O O . SER B 1 12 ? 3.025 13.664 1.284 1 98.69 12 SER B O 1
ATOM 2704 N N . PRO B 1 13 ? 1.846 13.375 -0.521 1 98.56 13 PRO B N 1
ATOM 2705 C CA . PRO B 1 13 ? 1.824 14.789 -0.907 1 98.56 13 PRO B CA 1
ATOM 2706 C C . PRO B 1 13 ? 1.27 15.688 0.192 1 98.56 13 PRO B C 1
ATOM 2708 O O . PRO B 1 13 ? 1.682 16.844 0.312 1 98.56 13 PRO B O 1
ATOM 2711 N N . PRO B 1 14 ? 0.344 15.266 1.035 1 98.62 14 PRO B N 1
ATOM 2712 C CA . PRO B 1 14 ? -0.103 16.172 2.1 1 98.62 14 PRO B CA 1
ATOM 2713 C C . PRO B 1 14 ? 1.036 16.609 3.018 1 98.62 14 PRO B C 1
ATOM 2715 O O . PRO B 1 14 ? 0.892 17.578 3.766 1 98.62 14 PRO B O 1
ATOM 2718 N N . LEU B 1 15 ? 2.111 15.852 3.076 1 98.69 15 LEU B N 1
ATOM 2719 C CA . LEU B 1 15 ? 3.34 16.344 3.689 1 98.69 15 LEU B CA 1
ATOM 2720 C C . LEU B 1 15 ? 4.07 17.312 2.752 1 98.69 15 LEU B C 1
ATOM 2722 O O . LEU B 1 15 ? 4.719 16.875 1.798 1 98.69 15 LEU B O 1
ATOM 2726 N N . VAL B 1 16 ? 3.98 18.547 3.07 1 98.44 16 VAL B N 1
ATOM 2727 C CA . VAL B 1 16 ? 4.488 19.562 2.148 1 98.44 16 VAL B CA 1
ATOM 2728 C C . VAL B 1 16 ? 5.914 19.938 2.531 1 98.44 16 VAL B C 1
ATOM 2730 O O . VAL B 1 16 ? 6.148 20.516 3.602 1 98.44 16 VAL B O 1
ATOM 2733 N N . TYR B 1 17 ? 6.809 19.672 1.676 1 98.31 17 TYR B N 1
ATOM 2734 C CA . TYR B 1 17 ? 8.227 19.969 1.865 1 98.31 17 TYR B CA 1
ATOM 2735 C C . TYR B 1 17 ? 8.617 21.25 1.127 1 98.31 17 TYR B C 1
ATOM 2737 O O . TYR B 1 17 ? 8.18 21.469 -0.003 1 98.31 17 TYR B O 1
ATOM 2745 N N . SER B 1 18 ? 9.406 22.062 1.717 1 98.06 18 SER B N 1
ATOM 2746 C CA . SER B 1 18 ? 10 23.203 1.016 1 98.06 18 SER B CA 1
ATOM 2747 C C . SER B 1 18 ? 11.102 22.75 0.068 1 98.06 18 SER B C 1
ATOM 2749 O O . SER B 1 18 ? 11.43 21.562 0.006 1 98.06 18 SER B O 1
ATOM 2751 N N . ASN B 1 19 ? 11.602 23.734 -0.678 1 96.5 19 ASN B N 1
ATOM 2752 C CA . ASN B 1 19 ? 12.812 23.453 -1.444 1 96.5 19 ASN B CA 1
ATOM 2753 C C . ASN B 1 19 ? 13.953 23 -0.542 1 96.5 19 ASN B C 1
ATOM 2755 O O . ASN B 1 19 ? 14.062 23.438 0.604 1 96.5 19 ASN B O 1
ATOM 2759 N N . GLY B 1 20 ? 14.742 22.109 -1.054 1 97.56 20 GLY B N 1
ATOM 2760 C CA . GLY B 1 20 ? 15.906 21.641 -0.323 1 97.56 20 GLY B CA 1
ATOM 2761 C C . GLY B 1 20 ? 15.758 20.203 0.174 1 97.56 20 GLY B C 1
ATOM 2762 O O . GLY B 1 20 ? 16.719 19.609 0.649 1 97.56 20 GLY B O 1
ATOM 2763 N N . TRP B 1 21 ? 14.594 19.672 0.124 1 98.12 21 TRP B N 1
ATOM 2764 C CA . TRP B 1 21 ? 14.367 18.281 0.509 1 98.12 21 TRP B CA 1
ATOM 2765 C C . TRP B 1 21 ? 14.531 17.359 -0.688 1 98.12 21 TRP B C 1
ATOM 2767 O O . TRP B 1 21 ? 14.25 17.75 -1.826 1 98.12 21 TRP B O 1
ATOM 2777 N N . GLN B 1 22 ? 14.953 16.141 -0.459 1 97.62 22 GLN B N 1
ATOM 2778 C CA . GLN B 1 22 ? 15.078 15.133 -1.502 1 97.62 22 GLN B CA 1
ATOM 2779 C C . GLN B 1 22 ? 14.883 13.727 -0.934 1 97.62 22 GLN B C 1
ATOM 2781 O O . GLN B 1 22 ? 15.031 13.516 0.271 1 97.62 22 GLN B O 1
ATOM 2786 N N . GLY B 1 23 ? 14.523 12.805 -1.802 1 98.31 23 GLY B N 1
ATOM 2787 C CA . GLY B 1 23 ? 14.352 11.422 -1.382 1 98.31 23 GLY B CA 1
ATOM 2788 C C . GLY B 1 23 ? 15.664 10.68 -1.217 1 98.31 23 GLY B C 1
ATOM 2789 O O . GLY B 1 23 ? 16.609 10.914 -1.963 1 98.31 23 GLY B O 1
ATOM 2790 N N . GLY B 1 24 ? 15.703 9.773 -0.265 1 98 24 GLY B N 1
ATOM 2791 C CA . GLY B 1 24 ? 16.844 8.883 -0.124 1 98 24 GLY B CA 1
ATOM 2792 C C . GLY B 1 24 ? 16.953 7.871 -1.252 1 98 24 GLY B C 1
ATOM 2793 O O . GLY B 1 24 ? 15.984 7.637 -1.98 1 98 24 GLY B O 1
ATOM 2794 N N . SER B 1 25 ? 18.172 7.305 -1.341 1 97.56 25 SER B N 1
ATOM 2795 C CA . SER B 1 25 ? 18.406 6.293 -2.363 1 97.56 25 SER B CA 1
ATOM 2796 C C . SER B 1 25 ? 19.359 5.211 -1.857 1 97.56 25 SER B C 1
ATOM 2798 O O . SER B 1 25 ? 20.25 5.488 -1.049 1 97.56 25 SER B O 1
ATOM 2800 N N . SER B 1 26 ? 19.125 4.027 -2.398 1 97.69 26 SER B N 1
ATOM 2801 C CA . SER B 1 26 ? 20 2.934 -2.002 1 97.69 26 SER B CA 1
ATOM 2802 C C . SER B 1 26 ? 21.406 3.107 -2.588 1 97.69 26 SER B C 1
ATOM 2804 O O . SER B 1 26 ? 22.375 2.549 -2.07 1 97.69 26 SER B O 1
ATOM 2806 N N . ALA B 1 27 ? 21.562 3.846 -3.643 1 97.62 27 ALA B N 1
ATOM 2807 C CA . ALA B 1 27 ? 22.875 4.133 -4.23 1 97.62 27 ALA B CA 1
ATOM 2808 C C . ALA B 1 27 ? 23.766 4.883 -3.244 1 97.62 27 ALA B C 1
ATOM 2810 O O . ALA B 1 27 ? 24.984 4.691 -3.232 1 97.62 27 ALA B O 1
ATOM 2811 N N . ASN B 1 28 ? 23.109 5.703 -2.418 1 97.06 28 ASN B N 1
ATOM 2812 C CA . ASN B 1 28 ? 23.891 6.586 -1.545 1 97.06 28 ASN B CA 1
ATOM 2813 C C . ASN B 1 28 ? 23.75 6.184 -0.08 1 97.06 28 ASN B C 1
ATOM 2815 O O . ASN B 1 28 ? 24.422 6.738 0.788 1 97.06 28 ASN B O 1
ATOM 2819 N N . ASP B 1 29 ? 22.859 5.293 0.209 1 98.12 29 ASP B N 1
ATOM 2820 C CA . ASP B 1 29 ? 22.625 4.918 1.599 1 98.12 29 ASP B CA 1
ATOM 2821 C C . ASP B 1 29 ? 22.375 3.418 1.728 1 98.12 29 ASP B C 1
ATOM 2823 O O . ASP B 1 29 ? 21.266 2.943 1.496 1 98.12 29 ASP B O 1
ATOM 2827 N N . PRO B 1 30 ? 23.328 2.67 2.268 1 98.06 30 PRO B N 1
ATOM 2828 C CA . PRO B 1 30 ? 23.188 1.221 2.426 1 98.06 30 PRO B CA 1
ATOM 2829 C C . PRO B 1 30 ? 22.156 0.85 3.492 1 98.06 30 PRO B C 1
ATOM 2831 O O . PRO B 1 30 ? 21.828 -0.328 3.656 1 98.06 30 PRO B O 1
ATOM 2834 N N . LEU B 1 31 ? 21.547 1.814 4.199 1 98.12 31 LEU B N 1
ATOM 2835 C CA . LEU B 1 31 ? 20.578 1.536 5.262 1 98.12 31 LEU B CA 1
ATOM 2836 C C . LEU B 1 31 ? 19.172 1.937 4.84 1 98.12 31 LEU B C 1
ATOM 2838 O O . LEU B 1 31 ? 18.281 2.035 5.68 1 98.12 31 LEU B O 1
ATOM 2842 N N . LEU B 1 32 ? 18.938 2.143 3.572 1 98.44 32 LEU B N 1
ATOM 2843 C CA . LEU B 1 32 ? 17.641 2.602 3.061 1 98.44 32 LEU B CA 1
ATOM 2844 C C . LEU B 1 32 ? 16.516 1.661 3.49 1 98.44 32 LEU B C 1
ATOM 2846 O O . LEU B 1 32 ? 15.43 2.111 3.84 1 98.44 32 LEU B O 1
ATOM 2850 N N . ASP B 1 33 ? 16.797 0.362 3.441 1 97.25 33 ASP B N 1
ATOM 2851 C CA . ASP B 1 33 ? 15.727 -0.61 3.656 1 97.25 33 ASP B CA 1
ATOM 2852 C C . ASP B 1 33 ? 15.391 -0.737 5.141 1 97.25 33 ASP B C 1
ATOM 2854 O O . ASP B 1 33 ? 14.5 -1.5 5.516 1 97.25 33 ASP B O 1
ATOM 2858 N N . LYS B 1 34 ? 16.094 0.053 6.031 1 97.75 34 LYS B N 1
ATOM 2859 C CA . LYS B 1 34 ? 15.734 0.107 7.445 1 97.75 34 LYS B CA 1
ATOM 2860 C C . LYS B 1 34 ? 14.586 1.082 7.688 1 97.75 34 LYS B C 1
ATOM 2862 O O . LYS B 1 34 ? 13.953 1.051 8.742 1 97.75 34 LYS B O 1
ATOM 2867 N N . TYR B 1 35 ? 14.367 1.947 6.742 1 98.38 35 TYR B N 1
ATOM 2868 C CA . TYR B 1 35 ? 13.227 2.852 6.805 1 98.38 35 TYR B CA 1
ATOM 2869 C C . TYR B 1 35 ? 11.945 2.137 6.395 1 98.38 35 TYR B C 1
ATOM 2871 O O . TYR B 1 35 ? 11.977 1.203 5.586 1 98.38 35 TYR B O 1
ATOM 2879 N N . ALA B 1 36 ? 10.852 2.588 6.938 1 97.62 36 ALA B N 1
ATOM 2880 C CA . ALA B 1 36 ? 9.555 2.035 6.555 1 97.62 36 ALA B CA 1
ATOM 2881 C C . ALA B 1 36 ? 9.367 2.074 5.039 1 97.62 36 ALA B C 1
ATOM 2883 O O . ALA B 1 36 ? 9.516 3.129 4.418 1 97.62 36 ALA B O 1
ATOM 2884 N N . GLN B 1 37 ? 9.141 0.898 4.469 1 97.31 37 GLN B N 1
ATOM 2885 C CA . GLN B 1 37 ? 8.875 0.727 3.045 1 97.31 37 GLN B CA 1
ATOM 2886 C C . GLN B 1 37 ? 10.047 1.235 2.203 1 97.31 37 GLN B C 1
ATOM 2888 O O . GLN B 1 37 ? 9.859 1.636 1.053 1 97.31 37 GLN B O 1
ATOM 2893 N N . ALA B 1 38 ? 11.172 1.451 2.822 1 98.06 38 ALA B N 1
ATOM 2894 C CA . ALA B 1 38 ? 12.445 1.752 2.184 1 98.06 38 ALA B CA 1
ATOM 2895 C C . ALA B 1 38 ? 12.398 3.096 1.463 1 98.06 38 ALA B C 1
ATOM 2897 O O . ALA B 1 38 ? 12.828 3.205 0.312 1 98.06 38 ALA B O 1
ATOM 2898 N N . THR B 1 39 ? 11.781 4.047 2.057 1 98.25 39 THR B N 1
ATOM 2899 C CA . THR B 1 39 ? 11.844 5.434 1.608 1 98.25 39 THR B CA 1
ATOM 2900 C C . THR B 1 39 ? 11.984 6.379 2.797 1 98.25 39 THR B C 1
ATOM 2902 O O . THR B 1 39 ? 11.508 6.078 3.895 1 98.25 39 THR B O 1
ATOM 2905 N N . TYR B 1 40 ? 12.648 7.426 2.613 1 98.69 40 TYR B N 1
ATOM 2906 C CA . TYR B 1 40 ? 12.664 8.594 3.494 1 98.69 40 TYR B CA 1
ATOM 2907 C C . TYR B 1 40 ? 12.969 9.859 2.709 1 98.69 40 TYR B C 1
ATOM 2909 O O . TYR B 1 40 ? 13.438 9.805 1.572 1 98.69 40 TYR B O 1
ATOM 2917 N N . THR B 1 41 ? 12.578 10.984 3.166 1 98.81 41 THR B N 1
ATOM 2918 C CA . THR B 1 41 ? 12.891 12.305 2.613 1 98.81 41 THR B CA 1
ATOM 2919 C C . THR B 1 41 ? 13.812 13.078 3.551 1 98.81 41 THR B C 1
ATOM 2921 O O . THR B 1 41 ? 13.594 13.102 4.762 1 98.81 41 THR B O 1
ATOM 2924 N N . PHE B 1 42 ? 14.852 13.68 3.027 1 98.69 42 PHE B N 1
ATOM 2925 C CA . PHE B 1 42 ? 15.828 14.32 3.898 1 98.69 42 PHE B CA 1
ATOM 2926 C C . PHE B 1 42 ? 16.234 15.688 3.346 1 98.69 42 PHE B C 1
ATOM 2928 O O . PHE B 1 42 ? 15.922 16.016 2.197 1 98.69 42 PHE B O 1
ATOM 2935 N N . THR B 1 43 ? 16.828 16.484 4.207 1 98.56 43 THR B N 1
ATOM 2936 C CA . THR B 1 43 ? 17.391 17.766 3.826 1 98.56 43 THR B CA 1
ATOM 2937 C C . THR B 1 43 ? 18.688 18.031 4.578 1 98.56 43 THR B C 1
ATOM 2939 O O . THR B 1 43 ? 18.953 17.422 5.617 1 98.56 43 THR B O 1
ATOM 2942 N N . LYS B 1 44 ? 19.5 18.875 4.031 1 97.75 44 LYS B N 1
ATOM 2943 C CA . LYS B 1 44 ? 20.688 19.438 4.672 1 97.75 44 LYS B CA 1
ATOM 2944 C C . LYS B 1 44 ? 20.656 20.969 4.645 1 97.75 44 LYS B C 1
ATOM 2946 O O . LYS B 1 44 ? 21.641 21.609 4.98 1 97.75 44 LYS B O 1
ATOM 2951 N N . THR B 1 45 ? 19.531 21.453 4.207 1 98.19 45 THR B N 1
ATOM 2952 C CA . THR B 1 45 ? 19.406 22.891 3.959 1 98.19 45 THR B CA 1
ATOM 2953 C C . THR B 1 45 ? 18.859 23.609 5.188 1 98.19 45 THR B C 1
ATOM 2955 O O . THR B 1 45 ? 17.734 23.328 5.629 1 98.19 45 THR B O 1
ATOM 2958 N N . PRO B 1 46 ? 19.641 24.625 5.664 1 97.81 46 PRO B N 1
ATOM 2959 C CA . PRO B 1 46 ? 19.094 25.406 6.777 1 97.81 46 PRO B CA 1
ATOM 2960 C C . PRO B 1 46 ? 17.797 26.125 6.41 1 97.81 46 PRO B C 1
ATOM 2962 O O . PRO B 1 46 ? 17.703 26.719 5.336 1 97.81 46 PRO B O 1
ATOM 2965 N N . GLY B 1 47 ? 16.812 25.969 7.277 1 98.25 47 GLY B N 1
ATOM 2966 C CA . GLY B 1 47 ? 15.578 26.688 7.062 1 98.25 47 GLY B CA 1
ATOM 2967 C C . GLY B 1 47 ? 14.555 25.891 6.273 1 98.25 47 GLY B C 1
ATOM 2968 O O . GLY B 1 47 ? 13.391 26.297 6.172 1 98.25 47 GLY B O 1
ATOM 2969 N N . ALA B 1 48 ? 14.977 24.75 5.695 1 98.56 48 ALA B N 1
ATOM 2970 C CA . ALA B 1 48 ? 14.023 23.891 4.98 1 98.56 48 ALA B CA 1
ATOM 2971 C C . ALA B 1 48 ? 12.922 23.406 5.914 1 98.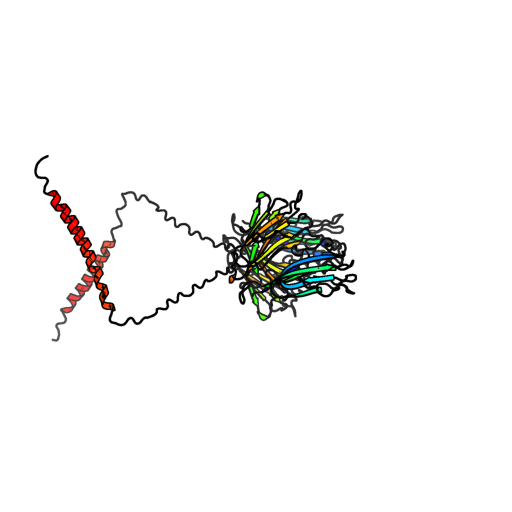56 48 ALA B C 1
ATOM 2973 O O . ALA B 1 48 ? 13.188 23.062 7.074 1 98.56 48 ALA B O 1
ATOM 2974 N N . THR B 1 49 ? 11.656 23.297 5.398 1 98.75 49 THR B N 1
ATOM 2975 C CA . THR B 1 49 ? 10.539 23.016 6.285 1 98.75 49 THR B CA 1
ATOM 2976 C C . THR B 1 49 ? 9.727 21.828 5.766 1 98.75 49 THR B C 1
ATOM 2978 O O . THR B 1 49 ? 9.719 21.547 4.566 1 98.75 49 THR B O 1
ATOM 2981 N N . LEU B 1 50 ? 9.125 21.109 6.625 1 98.69 50 LEU B N 1
ATOM 2982 C CA . LEU B 1 50 ? 7.973 20.234 6.43 1 98.69 50 LEU B CA 1
ATOM 2983 C C . LEU B 1 50 ? 6.727 20.828 7.074 1 98.69 50 LEU B C 1
ATOM 2985 O O . LEU B 1 50 ? 6.758 21.234 8.242 1 98.69 50 LEU B O 1
ATOM 2989 N N . ASN B 1 51 ? 5.688 20.938 6.352 1 98.75 51 ASN B N 1
ATOM 2990 C CA . ASN B 1 51 ? 4.41 21.438 6.848 1 98.75 51 ASN B CA 1
ATOM 2991 C C . ASN B 1 51 ? 3.299 20.406 6.68 1 98.75 51 ASN B C 1
ATOM 2993 O O . ASN B 1 51 ? 3.234 19.703 5.664 1 98.75 51 ASN B O 1
ATOM 2997 N N . PHE B 1 52 ? 2.475 20.328 7.664 1 98.75 52 PHE B N 1
ATOM 2998 C CA . PHE B 1 52 ? 1.308 19.453 7.613 1 98.75 52 PHE B CA 1
ATOM 2999 C C . PHE B 1 52 ? 0.146 20.062 8.391 1 98.75 52 PHE B C 1
ATOM 3001 O O . PHE B 1 52 ? 0.308 20.453 9.547 1 98.75 52 PHE B O 1
ATOM 3008 N N . ARG B 1 53 ? -0.987 20.125 7.797 1 98.12 53 ARG B N 1
ATOM 3009 C CA . ARG B 1 53 ? -2.227 20.578 8.414 1 98.12 53 ARG B CA 1
ATOM 3010 C C . ARG B 1 53 ? -3.17 19.406 8.688 1 98.12 53 ARG B C 1
ATOM 3012 O O . ARG B 1 53 ? -3.391 18.562 7.812 1 98.12 53 ARG B O 1
ATOM 3019 N N . PHE B 1 54 ? -3.73 19.359 9.883 1 97.94 54 PHE B N 1
ATOM 3020 C CA . PHE B 1 54 ? -4.617 18.25 10.219 1 97.94 54 PHE B CA 1
ATOM 3021 C C . PHE B 1 54 ? -5.633 18.672 11.281 1 97.94 54 PHE B C 1
ATOM 3023 O O . PHE B 1 54 ? -5.406 19.641 12.016 1 97.94 54 PHE B O 1
ATOM 3030 N N . ASN B 1 55 ? -6.73 18.047 11.273 1 97.5 55 ASN B N 1
ATOM 3031 C CA . ASN B 1 55 ? -7.688 18.109 12.367 1 97.5 55 ASN B CA 1
ATOM 3032 C C . ASN B 1 55 ? -7.531 16.922 13.32 1 97.5 55 ASN B C 1
ATOM 3034 O O . ASN B 1 55 ? -7.699 15.773 12.914 1 97.5 55 ASN B O 1
ATOM 3038 N N . GLY B 1 56 ? -7.195 17.188 14.477 1 97.75 56 GLY B N 1
ATOM 3039 C CA . GLY B 1 56 ? -7.07 16.047 15.359 1 97.75 56 GLY B CA 1
ATOM 3040 C C . GLY B 1 56 ? -6.473 16.406 16.719 1 97.75 56 GLY B C 1
ATOM 3041 O O . GLY B 1 56 ? -6.508 17.562 17.125 1 97.75 56 GLY B O 1
ATOM 3042 N N . THR B 1 57 ? -6.043 15.328 17.516 1 98.12 57 THR B N 1
ATOM 3043 C CA . THR B 1 57 ? -5.664 15.484 18.922 1 98.12 57 THR B CA 1
ATOM 3044 C C . THR B 1 57 ? -4.23 15.008 19.141 1 98.12 57 THR B C 1
ATOM 3046 O O . THR B 1 57 ? -3.711 15.109 20.266 1 98.12 57 THR B O 1
ATOM 3049 N N . PHE B 1 58 ? -3.65 14.516 18.078 1 98.38 58 PHE B N 1
ATOM 3050 C CA . PHE B 1 58 ? -2.301 13.984 18.219 1 98.38 58 PHE B CA 1
ATOM 3051 C C . PHE B 1 58 ? -1.555 14.023 16.891 1 98.38 58 PHE B C 1
ATOM 3053 O O . PHE B 1 58 ? -2.137 13.758 15.836 1 98.38 58 PHE B O 1
ATOM 3060 N N . VAL B 1 59 ? -0.288 14.391 16.922 1 98.69 59 VAL B N 1
ATOM 3061 C CA . VAL B 1 59 ? 0.587 14.281 15.766 1 98.69 59 VAL B CA 1
ATOM 3062 C C . VAL B 1 59 ? 1.962 13.781 16.203 1 98.69 59 VAL B C 1
ATOM 3064 O O . VAL B 1 59 ? 2.451 14.141 17.266 1 98.69 59 VAL B O 1
ATOM 3067 N N . GLY B 1 60 ? 2.482 12.906 15.469 1 98.62 60 GLY B N 1
ATOM 3068 C CA . GLY B 1 60 ? 3.842 12.414 15.625 1 98.62 60 GLY B CA 1
ATOM 3069 C C . GLY B 1 60 ? 4.625 12.398 14.32 1 98.62 60 GLY B C 1
ATOM 3070 O O . GLY B 1 60 ? 4.094 12.031 13.273 1 98.62 60 GLY B O 1
ATOM 3071 N N . ILE B 1 61 ? 5.855 12.867 14.414 1 98.88 61 ILE B N 1
ATOM 3072 C CA . ILE B 1 61 ? 6.805 12.82 13.305 1 98.88 61 ILE B CA 1
ATOM 3073 C C . ILE B 1 61 ? 7.926 11.844 13.633 1 98.88 61 ILE B C 1
ATOM 3075 O O . ILE B 1 61 ? 8.516 11.898 14.711 1 98.88 61 ILE B O 1
ATOM 3079 N N . TYR B 1 62 ? 8.172 11 12.688 1 98.75 62 TYR B N 1
ATOM 3080 C CA . TYR B 1 62 ? 9.102 9.906 12.922 1 98.75 62 TYR B CA 1
ATOM 3081 C C . TYR B 1 62 ? 10.18 9.852 11.844 1 98.75 62 TYR B C 1
ATOM 3083 O O . TYR B 1 62 ? 9.922 10.211 10.688 1 98.75 62 TYR B O 1
ATOM 3091 N N . GLY B 1 63 ? 11.336 9.406 12.195 1 98.69 63 GLY B N 1
ATOM 3092 C CA . GLY B 1 63 ? 12.477 9.273 11.305 1 98.69 63 GLY B CA 1
ATOM 3093 C C . GLY B 1 63 ? 13.656 8.555 11.938 1 98.69 63 GLY B C 1
ATOM 3094 O O . GLY B 1 63 ? 13.469 7.617 12.719 1 98.69 63 GLY B O 1
ATOM 3095 N N . ALA B 1 64 ? 14.844 8.906 11.477 1 98.75 64 ALA B N 1
ATOM 3096 C CA . ALA B 1 64 ? 16.047 8.266 12.016 1 98.75 64 ALA B CA 1
ATOM 3097 C C . ALA B 1 64 ? 16.859 9.25 12.836 1 98.75 64 ALA B C 1
ATOM 3099 O O . ALA B 1 64 ? 16.781 10.469 12.641 1 98.75 64 ALA B O 1
ATOM 3100 N N . LYS B 1 65 ? 17.5 8.812 13.812 1 98.75 65 LYS B N 1
ATOM 3101 C CA . LYS B 1 65 ? 18.625 9.469 14.469 1 98.75 65 LYS B CA 1
ATOM 3102 C C . LYS B 1 65 ? 19.938 8.82 14.07 1 98.75 65 LYS B C 1
ATOM 3104 O O . LYS B 1 65 ? 20.141 7.621 14.273 1 98.75 65 LYS B O 1
ATOM 3109 N N . ARG B 1 66 ? 20.781 9.609 13.516 1 98.56 66 ARG B N 1
ATOM 3110 C CA . ARG B 1 66 ? 21.984 9.047 12.906 1 98.56 66 ARG B CA 1
ATOM 3111 C C . ARG B 1 66 ? 23.203 9.93 13.195 1 98.56 66 ARG B C 1
ATOM 3113 O O . ARG B 1 66 ? 23.062 11.109 13.523 1 98.56 66 ARG B O 1
ATOM 3120 N N . PRO B 1 67 ? 24.438 9.336 13.102 1 98.19 67 PRO B N 1
ATOM 3121 C CA . PRO B 1 67 ? 25.641 10.172 13.234 1 98.19 67 PRO B CA 1
ATOM 3122 C C . PRO B 1 67 ? 25.672 11.32 12.234 1 98.19 67 PRO B C 1
ATOM 3124 O O . PRO B 1 67 ? 25.391 11.125 11.047 1 98.19 67 PRO B O 1
ATOM 3127 N N . GLY B 1 68 ? 25.922 12.531 12.727 1 96.5 68 GLY B N 1
ATOM 3128 C CA . GLY B 1 68 ? 26.047 13.68 11.844 1 96.5 68 GLY B CA 1
ATOM 3129 C C . GLY B 1 68 ? 24.75 14.438 11.648 1 96.5 68 GLY B C 1
ATOM 3130 O O . GLY B 1 68 ? 24.734 15.516 11.055 1 96.5 68 GLY B O 1
ATOM 3131 N N . TYR B 1 69 ? 23.672 13.844 12.094 1 98.06 69 TYR B N 1
ATOM 3132 C CA . TYR B 1 69 ? 22.406 14.578 12.031 1 98.06 69 TYR B CA 1
ATOM 3133 C C . TYR B 1 69 ? 22.406 15.734 13.023 1 98.06 69 TYR B C 1
ATOM 3135 O O . TYR B 1 69 ? 23.328 15.875 13.828 1 98.06 69 TYR B O 1
ATOM 3143 N N . GLY B 1 70 ? 21.375 16.641 12.961 1 97.44 70 GLY B N 1
ATOM 3144 C CA . GLY B 1 70 ? 21.531 17.859 13.742 1 97.44 70 GLY B CA 1
ATOM 3145 C C . GLY B 1 70 ? 20.219 18.375 14.297 1 97.44 70 GLY B C 1
ATOM 3146 O O . GLY B 1 70 ? 19.266 17.609 14.469 1 97.44 70 GLY B O 1
ATOM 3147 N N . ALA B 1 71 ? 20.25 19.641 14.578 1 98.06 71 ALA B N 1
ATOM 3148 C CA . ALA B 1 71 ? 19.172 20.281 15.32 1 98.06 71 ALA B CA 1
ATOM 3149 C C . ALA B 1 71 ? 18.031 20.688 14.391 1 98.06 71 ALA B C 1
ATOM 3151 O O . ALA B 1 71 ? 18.25 21.016 13.219 1 98.06 71 ALA B O 1
ATOM 3152 N N . TYR B 1 72 ? 16.828 20.625 14.906 1 98.44 72 TYR B N 1
ATOM 3153 C CA . TYR B 1 72 ? 15.617 21.078 14.227 1 98.44 72 TYR B CA 1
ATOM 3154 C C . TYR B 1 72 ? 14.617 21.656 15.211 1 98.44 72 TYR B C 1
ATOM 3156 O O . TYR B 1 72 ? 14.742 21.453 16.422 1 98.44 72 TYR B O 1
ATOM 3164 N N . SER B 1 73 ? 13.734 22.453 14.703 1 98.5 73 SER B N 1
ATOM 3165 C CA . SER B 1 73 ? 12.672 23.047 15.516 1 98.5 73 SER B CA 1
ATOM 3166 C C . SER B 1 73 ? 11.297 22.609 15.023 1 98.5 73 SER B C 1
ATOM 3168 O O . SER B 1 73 ? 11.125 22.266 13.859 1 98.5 73 SER B O 1
ATOM 3170 N N . VAL B 1 74 ? 10.383 22.578 15.945 1 98.88 74 VAL B N 1
ATOM 3171 C CA . VAL B 1 74 ? 9 22.266 15.609 1 98.88 74 VAL B CA 1
ATOM 3172 C C . VAL B 1 74 ? 8.07 23.344 16.141 1 98.88 74 VAL B C 1
ATOM 3174 O O . VAL B 1 74 ? 8.211 23.781 17.281 1 98.88 74 VAL B O 1
ATOM 3177 N N . LYS B 1 75 ? 7.246 23.828 15.305 1 98.81 75 LYS B N 1
ATOM 3178 C CA . LYS B 1 75 ? 6.164 24.75 15.656 1 98.81 75 LYS B CA 1
ATOM 3179 C C . LYS B 1 75 ? 4.801 24.109 15.391 1 98.81 75 LYS B C 1
ATOM 3181 O O . LYS B 1 75 ? 4.578 23.531 14.328 1 98.81 75 LYS B O 1
ATOM 3186 N N . VAL B 1 76 ? 3.934 24.125 16.391 1 98.81 76 VAL B N 1
ATOM 3187 C CA . VAL B 1 76 ? 2.541 23.734 16.203 1 98.81 76 VAL B CA 1
ATOM 3188 C C . VAL B 1 76 ? 1.627 24.938 16.453 1 98.81 76 VAL B C 1
ATOM 3190 O O . VAL B 1 76 ? 1.59 25.469 17.562 1 98.81 76 VAL B O 1
ATOM 3193 N N . ASP B 1 77 ? 0.934 25.203 15.352 1 98.38 77 ASP B N 1
ATOM 3194 C CA . ASP B 1 77 ? 0.165 26.438 15.391 1 98.38 77 ASP B CA 1
ATOM 3195 C C . ASP B 1 77 ? 1.054 27.625 15.766 1 98.38 77 ASP B C 1
ATOM 3197 O O . ASP B 1 77 ? 2.037 27.906 15.078 1 98.38 77 ASP B O 1
ATOM 3201 N N . ASP B 1 78 ? 0.827 28.297 16.844 1 97.19 78 ASP B N 1
ATOM 3202 C CA . ASP B 1 78 ? 1.619 29.469 17.203 1 97.19 78 ASP B CA 1
ATOM 3203 C C . ASP B 1 78 ? 2.641 29.125 18.281 1 97.19 78 ASP B C 1
ATOM 3205 O O . ASP B 1 78 ? 3.387 30 18.734 1 97.19 78 ASP B O 1
ATOM 3209 N N . HIS B 1 79 ? 2.74 27.938 18.641 1 98.19 79 HIS B N 1
ATOM 3210 C CA . HIS B 1 79 ? 3.639 27.531 19.719 1 98.19 79 HIS B CA 1
ATOM 3211 C C . HIS B 1 79 ? 4.914 26.906 19.172 1 98.19 79 HIS B C 1
ATOM 3213 O O . HIS B 1 79 ? 4.852 25.938 18.406 1 98.19 79 HIS B O 1
ATOM 3219 N N . VAL B 1 80 ? 6.008 27.453 19.609 1 98.25 80 VAL B N 1
ATOM 3220 C CA . VAL B 1 80 ? 7.312 26.922 19.25 1 98.25 80 VAL B CA 1
ATOM 3221 C C . VAL B 1 80 ? 7.852 26.031 20.375 1 98.25 80 VAL B C 1
ATOM 3223 O O . VAL B 1 80 ? 8.008 26.484 21.5 1 98.25 80 VAL B O 1
ATOM 3226 N N . PHE B 1 81 ? 8.156 24.797 20 1 98.5 81 PHE B N 1
ATOM 3227 C CA . PHE B 1 81 ? 8.695 23.844 20.969 1 98.5 81 PHE B CA 1
ATOM 3228 C C . PHE B 1 81 ? 10.203 24 21.109 1 98.5 81 PHE B C 1
ATOM 3230 O O . PHE B 1 81 ? 10.852 24.625 20.266 1 98.5 81 PHE B O 1
ATOM 3237 N N . PRO B 1 82 ? 10.75 23.469 22.25 1 97.81 82 PRO B N 1
ATOM 3238 C CA . PRO B 1 82 ? 12.211 23.5 22.391 1 97.81 82 PRO B CA 1
ATOM 3239 C C . PRO B 1 82 ? 12.93 22.812 21.234 1 97.81 82 PRO B C 1
ATOM 3241 O O . PRO B 1 82 ? 12.414 21.859 20.672 1 97.81 82 PRO B O 1
ATOM 3244 N N . THR B 1 83 ? 14.117 23.328 21 1 98.12 83 THR B N 1
ATOM 3245 C CA . THR B 1 83 ? 14.945 22.766 19.938 1 98.12 83 THR B CA 1
ATOM 3246 C C . THR B 1 83 ? 15.234 21.297 20.203 1 98.12 83 THR B C 1
ATOM 3248 O O . THR B 1 83 ? 15.523 20.906 21.344 1 98.12 83 THR B O 1
ATOM 3251 N N . LEU B 1 84 ? 15.156 20.484 19.188 1 98.12 84 LEU B N 1
ATOM 3252 C CA . LEU B 1 84 ? 15.414 19.047 19.266 1 98.12 84 LEU B CA 1
ATOM 3253 C C . LEU B 1 84 ? 16.625 18.672 18.406 1 98.12 84 LEU B C 1
ATOM 3255 O O . LEU B 1 84 ? 17.172 19.5 17.688 1 98.12 84 LEU B O 1
ATOM 3259 N N . ASN B 1 85 ? 17.125 17.484 18.562 1 98.44 85 ASN B N 1
ATOM 3260 C CA . ASN B 1 85 ? 18.312 17.031 17.859 1 98.44 85 ASN B CA 1
ATOM 3261 C C . ASN B 1 85 ? 18.188 15.562 17.438 1 98.44 85 ASN B C 1
ATOM 3263 O O . ASN B 1 85 ? 17.812 14.711 18.234 1 98.44 85 ASN B O 1
ATOM 3267 N N . ALA B 1 86 ? 18.562 15.281 16.156 1 98.44 86 ALA B N 1
ATOM 3268 C CA . ALA B 1 86 ? 18.422 13.922 15.625 1 98.44 86 ALA B CA 1
ATOM 3269 C C . ALA B 1 86 ? 19.766 13.203 15.578 1 98.44 86 ALA B C 1
ATOM 3271 O O . ALA B 1 86 ? 19.891 12.148 14.953 1 98.44 86 ALA B O 1
ATOM 3272 N N . ASN B 1 87 ? 20.734 13.758 16.219 1 98.5 87 ASN B N 1
ATOM 3273 C CA . ASN B 1 87 ? 22.047 13.117 16.25 1 98.5 87 ASN B CA 1
ATOM 3274 C C . ASN B 1 87 ? 22.047 11.883 17.156 1 98.5 87 ASN B C 1
ATOM 3276 O O . ASN B 1 87 ? 21.406 11.883 18.219 1 98.5 87 ASN B O 1
ATOM 3280 N N . SER B 1 88 ? 22.75 10.844 16.75 1 98.56 88 SER B N 1
ATOM 3281 C CA . SER B 1 88 ? 23 9.633 17.531 1 98.56 88 SER B CA 1
ATOM 3282 C C . SER B 1 88 ? 24.328 8.992 17.156 1 98.56 88 SER B C 1
ATOM 3284 O O . SER B 1 88 ? 24.781 9.102 16.016 1 98.56 88 SER B O 1
ATOM 3286 N N . ASP B 1 89 ? 24.953 8.258 18.078 1 98.12 89 ASP B N 1
ATOM 3287 C CA . ASP B 1 89 ? 26.234 7.621 17.812 1 98.12 89 ASP B CA 1
ATOM 3288 C C . ASP B 1 89 ? 26.094 6.473 16.828 1 98.12 89 ASP B C 1
ATOM 3290 O O . ASP B 1 89 ? 27.016 6.168 16.078 1 98.12 89 ASP B O 1
ATOM 3294 N N . VAL B 1 90 ? 24.922 5.84 16.906 1 98.38 90 VAL B N 1
ATOM 3295 C CA . VAL B 1 90 ? 24.609 4.754 15.984 1 98.38 90 VAL B CA 1
ATOM 3296 C C . VAL B 1 90 ? 23.281 5.051 15.281 1 98.38 90 VAL B C 1
ATOM 3298 O O . VAL B 1 90 ? 22.438 5.781 15.805 1 98.38 90 VAL B O 1
ATOM 3301 N N . PRO B 1 91 ? 23.156 4.484 14.094 1 98.56 91 PRO B N 1
ATOM 3302 C CA . PRO B 1 91 ? 21.875 4.711 13.414 1 98.56 91 PRO B CA 1
ATOM 3303 C C . PRO B 1 91 ? 20.703 4.039 14.117 1 98.56 91 PRO B C 1
ATOM 3305 O O . PRO B 1 91 ? 20.766 2.848 14.43 1 98.56 91 PRO B O 1
ATOM 3308 N N . LEU B 1 92 ? 19.703 4.801 14.391 1 98.69 92 LEU B N 1
ATOM 3309 C CA . LEU B 1 92 ? 18.453 4.336 14.969 1 98.69 92 LEU B CA 1
ATOM 3310 C C . LEU B 1 92 ? 17.281 4.695 14.062 1 98.69 92 LEU B C 1
ATOM 3312 O O . LEU B 1 92 ? 17.172 5.832 13.602 1 98.69 92 LEU B O 1
ATOM 3316 N N . PHE B 1 93 ? 16.422 3.771 13.844 1 98.38 93 PHE B N 1
ATOM 3317 C CA . PHE B 1 93 ? 15.305 3.977 12.922 1 98.38 93 PHE B CA 1
ATOM 3318 C C . PHE B 1 93 ? 13.977 3.918 13.656 1 98.38 93 PHE B C 1
ATOM 3320 O O . PHE B 1 93 ? 13.93 3.564 14.836 1 98.38 93 PHE B O 1
ATOM 3327 N N . ASN B 1 94 ? 12.93 4.375 12.945 1 97.5 94 ASN B N 1
ATOM 3328 C CA . ASN B 1 94 ? 11.609 4.426 13.562 1 97.5 94 ASN B CA 1
ATOM 3329 C C . ASN B 1 94 ? 11.641 5.168 14.898 1 97.5 94 ASN B C 1
ATOM 3331 O O . ASN B 1 94 ? 11.039 4.723 15.875 1 97.5 94 ASN B O 1
ATOM 3335 N N . GLN B 1 95 ? 12.391 6.25 14.945 1 98.5 95 GLN B N 1
ATOM 3336 C CA . GLN B 1 95 ? 12.5 7.07 16.156 1 98.5 95 GLN B CA 1
ATOM 3337 C C . GLN B 1 95 ? 11.438 8.164 16.172 1 98.5 95 GLN B C 1
ATOM 3339 O O . GLN B 1 95 ? 11.141 8.766 15.133 1 98.5 95 GLN B O 1
ATOM 3344 N N . THR B 1 96 ? 10.922 8.406 17.344 1 98.56 96 THR B N 1
ATOM 3345 C CA . THR B 1 96 ? 10.094 9.594 17.547 1 98.56 96 THR B CA 1
ATOM 3346 C C . THR B 1 96 ? 10.945 10.859 17.484 1 98.56 96 THR B C 1
ATOM 3348 O O . THR B 1 96 ? 11.734 11.125 18.391 1 98.56 96 THR B O 1
ATOM 3351 N N . LEU B 1 97 ? 10.773 11.625 16.484 1 98.75 97 LEU B N 1
ATOM 3352 C CA . LEU B 1 97 ? 11.453 12.914 16.359 1 98.75 97 LEU B CA 1
ATOM 3353 C C . LEU B 1 97 ? 10.695 14 17.109 1 98.75 97 LEU B C 1
ATOM 3355 O O . LEU B 1 97 ? 11.305 14.914 17.672 1 98.75 97 LEU B O 1
ATOM 3359 N N . PHE B 1 98 ? 9.383 13.922 17.016 1 98.81 98 PHE B N 1
ATOM 3360 C CA . PHE B 1 98 ? 8.492 14.836 17.703 1 98.81 98 PHE B CA 1
ATOM 3361 C C . PHE B 1 98 ? 7.098 14.234 17.844 1 98.81 98 PHE B C 1
ATOM 3363 O O . PHE B 1 98 ? 6.602 13.594 16.922 1 98.81 98 PHE B O 1
ATOM 3370 N N . ASN B 1 99 ? 6.492 14.406 18.922 1 98.69 99 ASN B N 1
ATOM 3371 C CA . ASN B 1 99 ? 5.059 14.164 19.031 1 98.69 99 ASN B CA 1
ATOM 3372 C C . ASN B 1 99 ? 4.418 15.039 20.094 1 98.69 99 ASN B C 1
ATOM 3374 O O . ASN B 1 99 ? 5.117 15.602 20.953 1 98.69 99 ASN B O 1
ATOM 3378 N N . THR B 1 100 ? 3.176 15.32 20.016 1 98.69 100 THR B N 1
ATOM 3379 C CA . THR B 1 100 ? 2.447 16.094 21.016 1 98.69 100 THR B CA 1
ATOM 3380 C C . THR B 1 100 ? 0.958 15.766 20.969 1 98.69 100 THR B C 1
ATOM 3382 O O . THR B 1 100 ? 0.437 15.344 19.938 1 98.69 100 THR B O 1
ATOM 3385 N N . THR B 1 101 ? 0.318 15.836 22.047 1 98.38 101 THR B N 1
ATOM 3386 C CA . THR B 1 101 ? -1.136 15.805 22.172 1 98.38 101 THR B CA 1
ATOM 3387 C C . THR B 1 101 ? -1.716 17.219 22.156 1 98.38 101 THR B C 1
ATOM 3389 O O . THR B 1 101 ? -1.13 18.125 22.734 1 98.38 101 THR B O 1
ATOM 3392 N N . LEU B 1 102 ? -2.826 17.375 21.547 1 98.38 102 LEU B N 1
ATOM 3393 C CA . LEU B 1 102 ? -3.445 18.688 21.328 1 98.38 102 LEU B CA 1
ATOM 3394 C C . LEU B 1 102 ? -4.934 18.641 21.656 1 98.38 102 LEU B C 1
ATOM 3396 O O . LEU B 1 102 ? -5.512 17.562 21.797 1 98.38 102 LEU B O 1
ATOM 3400 N N . HIS B 1 103 ? -5.508 19.859 21.844 1 97.19 103 HIS B N 1
ATOM 3401 C CA . HIS B 1 103 ? -6.961 19.938 21.844 1 97.19 103 HIS B CA 1
ATOM 3402 C C . HIS B 1 103 ? -7.523 19.594 20.469 1 97.19 103 HIS B C 1
ATOM 3404 O O . HIS B 1 103 ? -6.848 19.766 19.453 1 97.19 103 HIS B O 1
ATOM 3410 N N . ASP B 1 104 ? -8.711 19.078 20.469 1 96.69 104 ASP B N 1
ATOM 3411 C CA . ASP B 1 104 ? -9.336 18.703 19.203 1 96.69 104 ASP B CA 1
ATOM 3412 C C . ASP B 1 104 ? -9.578 19.938 18.344 1 96.69 104 ASP B C 1
ATOM 3414 O O . ASP B 1 104 ? -10.172 20.922 18.781 1 96.69 104 ASP B O 1
ATOM 3418 N N . GLY B 1 105 ? -9.102 19.969 17.141 1 96.88 105 GLY B N 1
ATOM 3419 C CA . GLY B 1 105 ? -9.242 21.094 16.234 1 96.88 105 GLY B CA 1
ATOM 3420 C C . GLY B 1 105 ? -8.25 21.062 15.086 1 96.88 105 GLY B C 1
ATOM 3421 O O . GLY B 1 105 ? -7.555 20.062 14.891 1 96.88 105 GLY B O 1
ATOM 3422 N N . LEU B 1 106 ? -8.305 22.141 14.312 1 97.5 106 LEU B N 1
ATOM 3423 C CA . LEU B 1 106 ? -7.391 22.297 13.188 1 97.5 106 LEU B CA 1
ATOM 3424 C C . LEU B 1 106 ? -6.016 22.766 13.664 1 97.5 106 LEU B C 1
ATOM 3426 O O . LEU B 1 106 ? -5.906 23.703 14.445 1 97.5 106 LEU B O 1
ATOM 3430 N N . HIS B 1 107 ? -5.004 22.078 13.219 1 98.62 107 HIS B N 1
ATOM 3431 C CA . HIS B 1 107 ? -3.635 22.406 13.602 1 98.62 107 HIS B CA 1
ATOM 3432 C C . HIS B 1 107 ? -2.713 22.406 12.383 1 98.62 107 HIS B C 1
ATOM 3434 O O . HIS B 1 107 ? -3.008 21.766 11.375 1 98.62 107 HIS B O 1
ATOM 3440 N N . ASN B 1 108 ? -1.675 23.125 12.516 1 98.5 108 ASN B N 1
ATOM 3441 C CA . ASN B 1 108 ? -0.556 23.109 11.578 1 98.5 108 ASN B CA 1
ATOM 3442 C C . ASN B 1 108 ? 0.76 22.797 12.281 1 98.5 108 ASN B C 1
ATOM 3444 O O . ASN B 1 108 ? 1.105 23.438 13.273 1 98.5 108 ASN B O 1
ATOM 3448 N N . VAL B 1 109 ? 1.436 21.859 11.867 1 98.81 109 VAL B N 1
ATOM 3449 C CA . VAL B 1 109 ? 2.758 21.547 12.398 1 98.81 109 VAL B CA 1
ATOM 3450 C C . VAL B 1 109 ? 3.826 21.875 11.359 1 98.81 109 VAL B C 1
ATOM 3452 O O . VAL B 1 109 ? 3.689 21.5 10.188 1 98.81 109 VAL B O 1
ATOM 3455 N N . THR B 1 110 ? 4.828 22.609 11.773 1 98.81 110 THR B N 1
ATOM 3456 C CA . THR B 1 110 ? 5.965 22.953 10.922 1 98.81 110 THR B CA 1
ATOM 3457 C C . THR B 1 110 ? 7.273 22.5 11.562 1 98.81 110 THR B C 1
ATOM 3459 O O . THR B 1 110 ? 7.59 22.891 12.688 1 98.81 110 THR B O 1
ATOM 3462 N N . LEU B 1 111 ? 7.965 21.656 10.938 1 98.75 111 LEU B N 1
ATOM 3463 C CA . LEU B 1 111 ? 9.32 21.25 11.32 1 98.75 111 LEU B CA 1
ATOM 3464 C C . LEU B 1 111 ? 10.359 21.953 10.453 1 98.75 111 LEU B C 1
ATOM 3466 O O . LEU B 1 111 ? 10.234 21.984 9.227 1 98.75 111 LEU B O 1
ATOM 3470 N N . THR B 1 112 ? 11.359 22.578 11.062 1 98.62 112 THR B N 1
ATOM 3471 C CA . THR B 1 112 ? 12.375 23.359 10.367 1 98.62 112 THR B CA 1
ATOM 3472 C C . THR B 1 112 ? 13.773 22.828 10.68 1 98.62 112 THR B C 1
ATOM 3474 O O . THR B 1 112 ? 14.141 22.688 11.852 1 98.62 112 THR B O 1
ATOM 3477 N N . ASN B 1 113 ? 14.484 22.547 9.625 1 98.56 113 ASN B N 1
ATOM 3478 C CA . ASN B 1 113 ? 15.898 22.234 9.805 1 98.56 113 ASN B CA 1
ATOM 3479 C C . ASN B 1 113 ? 16.703 23.469 10.203 1 98.56 113 ASN B C 1
ATOM 3481 O O . ASN B 1 113 ? 16.656 24.484 9.516 1 98.56 113 ASN B O 1
ATOM 3485 N N . LEU B 1 114 ? 17.484 23.422 11.273 1 97.12 114 LEU B N 1
ATOM 3486 C CA . LEU B 1 114 ? 18.125 24.625 11.781 1 97.12 114 LEU B CA 1
ATOM 3487 C C . LEU B 1 114 ? 19.562 24.75 11.258 1 97.12 114 LEU B C 1
ATOM 3489 O O . LEU B 1 114 ? 20.109 25.844 11.172 1 97.12 114 LEU B O 1
ATOM 3493 N N . GLY B 1 115 ? 20.281 23.672 10.875 1 91.81 115 GLY B N 1
ATOM 3494 C CA . GLY B 1 115 ? 21.672 23.75 10.453 1 91.81 115 GLY B CA 1
ATOM 3495 C C . GLY B 1 115 ? 21.938 23.062 9.133 1 91.81 115 GLY B C 1
ATOM 3496 O O . GLY B 1 115 ? 21 22.766 8.383 1 91.81 115 GLY B O 1
ATOM 3497 N N . ASN B 1 116 ? 23.266 23.031 8.82 1 92.81 116 ASN B N 1
ATOM 3498 C CA . ASN B 1 116 ? 23.719 22.344 7.613 1 92.81 116 ASN B CA 1
ATOM 3499 C C . ASN B 1 116 ? 23.875 20.844 7.844 1 92.81 116 ASN B C 1
ATOM 3501 O O . ASN B 1 116 ? 24.672 20.203 7.176 1 92.81 116 ASN B O 1
ATOM 3505 N N . THR B 1 117 ? 23.156 20.391 8.781 1 95.62 117 THR B N 1
ATOM 3506 C CA . THR B 1 117 ? 23.188 18.969 9.109 1 95.62 117 THR B CA 1
ATOM 3507 C C . THR B 1 117 ? 21.969 18.234 8.531 1 95.62 117 THR B C 1
ATOM 3509 O O . THR B 1 117 ? 20.953 18.875 8.234 1 95.62 117 THR B O 1
ATOM 3512 N N . THR B 1 118 ? 22.172 16.969 8.336 1 96.12 118 THR B N 1
ATOM 3513 C CA . THR B 1 118 ? 21.125 16.156 7.727 1 96.12 118 THR B CA 1
ATOM 3514 C C . THR B 1 118 ? 19.984 15.93 8.711 1 96.12 118 THR B C 1
ATOM 3516 O O . THR B 1 118 ? 20.219 15.836 9.922 1 96.12 118 THR B O 1
ATOM 3519 N N . PHE B 1 119 ? 18.859 15.906 8.148 1 96.06 119 PHE B N 1
ATOM 3520 C CA . PHE B 1 119 ? 17.625 15.562 8.836 1 96.06 119 PHE B CA 1
ATOM 3521 C C . PHE B 1 119 ? 16.688 14.805 7.898 1 96.06 119 PHE B C 1
ATOM 3523 O O . PHE B 1 119 ? 16.562 15.141 6.715 1 96.06 119 PHE B O 1
ATOM 3530 N N . ASP B 1 120 ? 16.078 13.688 8.43 1 98.38 120 ASP B N 1
ATOM 3531 C CA . ASP B 1 120 ? 15.219 12.953 7.516 1 98.38 120 ASP B CA 1
ATOM 3532 C C . ASP B 1 120 ? 13.867 12.648 8.164 1 98.38 120 ASP B C 1
ATOM 3534 O O . ASP B 1 120 ? 13.742 12.695 9.391 1 98.38 120 ASP B O 1
ATOM 3538 N N . ILE B 1 121 ? 12.883 12.492 7.402 1 98.81 121 ILE B N 1
ATOM 3539 C CA . ILE B 1 121 ? 11.523 12.102 7.77 1 98.81 121 ILE B CA 1
ATOM 3540 C C . ILE B 1 121 ? 11.188 10.75 7.145 1 98.81 121 ILE B C 1
ATOM 3542 O O . ILE B 1 121 ? 11.344 10.562 5.938 1 98.81 121 ILE B O 1
ATOM 3546 N N . ASP B 1 122 ? 10.719 9.844 8.016 1 98.75 122 ASP B N 1
ATOM 3547 C CA . ASP B 1 122 ? 10.273 8.531 7.551 1 98.75 122 ASP B CA 1
ATOM 3548 C C . ASP B 1 122 ? 8.758 8.516 7.336 1 98.75 122 ASP B C 1
ATOM 3550 O O . ASP B 1 122 ? 8.281 8.086 6.285 1 98.75 122 ASP B O 1
ATOM 3554 N N . TYR B 1 123 ? 8.016 8.969 8.281 1 98.62 123 TYR B N 1
ATOM 3555 C CA . TYR B 1 123 ? 6.562 9.047 8.172 1 98.62 123 TYR B CA 1
ATOM 3556 C C . TYR B 1 123 ? 5.984 9.969 9.242 1 98.62 123 TYR B C 1
ATOM 3558 O O . TYR B 1 123 ? 6.695 10.391 10.156 1 98.62 123 TYR B O 1
ATOM 3566 N N . LEU B 1 124 ? 4.766 10.398 9.07 1 98.75 124 LEU B N 1
ATOM 3567 C CA . LEU B 1 124 ? 3.986 11.164 10.031 1 98.75 124 LEU B CA 1
ATOM 3568 C C . LEU B 1 124 ? 2.717 10.414 10.422 1 98.75 124 LEU B C 1
ATOM 3570 O O . LEU B 1 124 ? 2.045 9.836 9.57 1 98.75 124 LEU B O 1
ATOM 3574 N N . TYR B 1 125 ? 2.422 10.406 11.719 1 98.19 125 TYR B N 1
ATOM 3575 C CA . TYR B 1 125 ? 1.249 9.758 12.297 1 98.19 125 TYR B CA 1
ATOM 3576 C C . TYR B 1 125 ? 0.363 10.773 13.008 1 98.19 125 TYR B C 1
ATOM 3578 O O . TYR B 1 125 ? 0.858 11.641 13.734 1 98.19 125 TYR B O 1
ATOM 3586 N N . PHE B 1 126 ? -0.959 10.695 12.789 1 98.44 126 PHE B N 1
ATOM 3587 C CA . PHE B 1 126 ? -1.839 11.609 13.508 1 98.44 126 PHE B CA 1
ATOM 3588 C C . PHE B 1 126 ? -3.178 10.945 13.812 1 98.44 126 PHE B C 1
ATOM 3590 O O . PHE B 1 126 ? -3.525 9.93 13.211 1 98.44 126 PHE B O 1
ATOM 3597 N N . GLU B 1 127 ? -3.816 11.461 14.766 1 97.56 127 GLU B N 1
ATOM 3598 C CA . GLU B 1 127 ? -5.125 10.984 15.203 1 97.56 127 GLU B CA 1
ATOM 3599 C C . GLU B 1 127 ? -6.156 12.109 15.188 1 97.56 127 GLU B C 1
ATOM 3601 O O . GLU B 1 127 ? -5.84 13.258 15.523 1 97.56 127 GLU B O 1
ATOM 3606 N N . GLY B 1 128 ? -7.293 11.758 14.766 1 97.06 128 GLY B N 1
ATOM 3607 C CA . GLY B 1 128 ? -8.422 12.672 14.766 1 97.06 128 GLY B CA 1
ATOM 3608 C C . GLY B 1 128 ? -9.719 12.008 15.195 1 97.06 128 GLY B C 1
ATOM 3609 O O . GLY B 1 128 ? -9.742 10.82 15.516 1 97.06 128 GLY B O 1
ATOM 3610 N N . ASN B 1 129 ? -10.734 12.875 15.258 1 95 129 ASN B N 1
ATOM 3611 C CA . ASN B 1 129 ? -12.062 12.422 15.641 1 95 129 ASN B CA 1
ATOM 3612 C C . ASN B 1 129 ? -13.094 12.719 14.547 1 95 129 ASN B C 1
ATOM 3614 O O . ASN B 1 129 ? -12.906 13.641 13.758 1 95 129 ASN B O 1
ATOM 3618 N N . SER B 1 130 ? -14.047 11.898 14.562 1 93.56 130 SER B N 1
ATOM 3619 C CA . SER B 1 130 ? -15.172 12.125 13.656 1 93.56 130 SER B CA 1
ATOM 3620 C C . SER B 1 130 ? -16.5 11.836 14.336 1 93.56 130 SER B C 1
ATOM 3622 O O . SER B 1 130 ? -16.625 10.883 15.102 1 93.56 130 SER B O 1
ATOM 3624 N N . GLY B 1 131 ? -17.469 12.727 14.07 1 92.81 131 GLY B N 1
ATOM 3625 C CA . GLY B 1 131 ? -18.828 12.445 14.5 1 92.81 131 GLY B CA 1
ATOM 3626 C C . GLY B 1 131 ? -19.047 12.711 15.977 1 92.81 131 GLY B C 1
ATOM 3627 O O . GLY B 1 131 ? -18.453 13.641 16.547 1 92.81 131 GLY B O 1
ATOM 3628 N N . LYS B 1 132 ? -20.078 11.977 16.5 1 90.81 132 LYS B N 1
ATOM 3629 C CA . LYS B 1 132 ? -20.484 12.156 17.891 1 90.81 132 LYS B CA 1
ATOM 3630 C C . LYS B 1 132 ? -19.938 11.047 18.781 1 90.81 132 LYS B C 1
ATOM 3632 O O . LYS B 1 132 ? -19.5 10.008 18.281 1 90.81 132 LYS B O 1
ATOM 3637 N N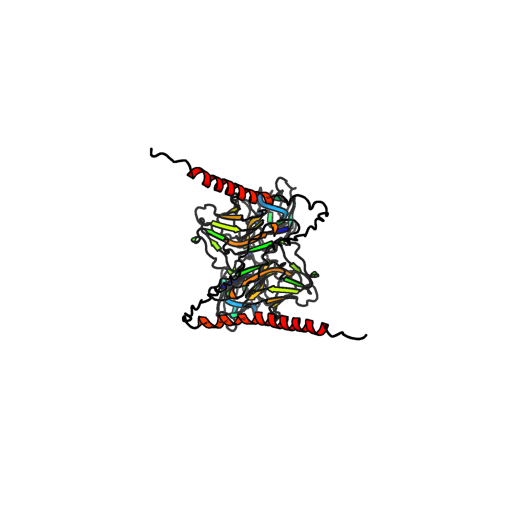 . THR B 1 133 ? -20.109 11.352 20.031 1 90.44 133 THR B N 1
ATOM 3638 C CA . THR B 1 133 ? -19.625 10.383 21 1 90.44 133 THR B CA 1
ATOM 3639 C C . THR B 1 133 ? -20.422 9.086 20.922 1 90.44 133 THR B C 1
ATOM 3641 O O . THR B 1 133 ? -21.625 9.109 20.703 1 90.44 133 THR B O 1
ATOM 3644 N N . ASN B 1 134 ? -19.812 7.965 21.031 1 88.69 134 ASN B N 1
ATOM 3645 C CA . ASN B 1 134 ? -20.375 6.625 21.141 1 88.69 134 ASN B CA 1
ATOM 3646 C C . ASN B 1 134 ? -20.969 6.156 19.812 1 88.69 134 ASN B C 1
ATOM 3648 O O . ASN B 1 134 ? -22 5.465 19.797 1 88.69 134 ASN B O 1
ATOM 3652 N N . GLU B 1 135 ? -20.578 6.652 18.781 1 90.19 135 GLU B N 1
ATOM 3653 C CA . GLU B 1 135 ? -20.953 6.086 17.5 1 90.19 135 GLU B CA 1
ATOM 3654 C C . GLU B 1 135 ? -19.75 5.418 16.828 1 90.19 135 GLU B C 1
ATOM 3656 O O . GLU B 1 135 ? -18.609 5.766 17.109 1 90.19 135 GLU B O 1
ATOM 3661 N N . PRO B 1 136 ? -20.062 4.438 16.047 1 89.25 136 PRO B N 1
ATOM 3662 C CA . PRO B 1 136 ? -18.953 3.746 15.383 1 89.25 136 PRO B CA 1
ATOM 3663 C C . PRO B 1 136 ? -18.391 4.539 14.203 1 89.25 136 PRO B C 1
ATOM 3665 O O . PRO B 1 136 ? -19.125 5.324 13.586 1 89.25 136 PRO B O 1
ATOM 3668 N N . LEU B 1 137 ? -17.141 4.352 13.961 1 92.19 137 LEU B N 1
ATOM 3669 C CA . LEU B 1 137 ? -16.531 4.867 12.742 1 92.19 137 LEU B CA 1
ATOM 3670 C C . LEU B 1 137 ? -16.922 4.02 11.539 1 92.19 137 LEU B C 1
ATOM 3672 O O . LEU B 1 137 ? -16.781 2.793 11.57 1 92.19 137 LEU B O 1
ATOM 3676 N N . LEU B 1 138 ? -17.438 4.68 10.555 1 90.81 138 LEU B N 1
ATOM 3677 C CA . LEU B 1 138 ? -17.734 4.023 9.289 1 90.81 138 LEU B CA 1
ATOM 3678 C C . LEU B 1 138 ? -16.656 4.348 8.25 1 90.81 138 LEU B C 1
ATOM 3680 O O . LEU B 1 138 ? -16.25 5.504 8.109 1 90.81 138 LEU B O 1
ATOM 3684 N N . THR B 1 139 ? -16.203 3.311 7.617 1 92.31 139 THR B N 1
ATOM 3685 C CA . THR B 1 139 ? -15.211 3.496 6.559 1 92.31 139 THR B CA 1
ATOM 3686 C C . THR B 1 139 ? -15.68 2.85 5.258 1 92.31 139 THR B C 1
ATOM 3688 O O . THR B 1 139 ? -16.344 1.806 5.281 1 92.31 139 THR B O 1
ATOM 3691 N N . ALA B 1 140 ? -15.398 3.477 4.168 1 91.81 140 ALA B N 1
ATOM 3692 C CA . ALA B 1 140 ? -15.734 2.938 2.854 1 91.81 140 ALA B CA 1
ATOM 3693 C C . ALA B 1 140 ? -14.672 3.309 1.821 1 91.81 140 ALA B C 1
ATOM 3695 O O . ALA B 1 140 ? -14.039 4.363 1.924 1 91.81 140 ALA B O 1
ATOM 3696 N N . THR B 1 141 ? -14.523 2.412 0.908 1 93.75 141 THR B N 1
ATOM 3697 C CA . THR B 1 141 ? -13.578 2.607 -0.185 1 93.75 141 THR B CA 1
ATOM 3698 C C . THR B 1 141 ? -14.305 2.672 -1.524 1 93.75 141 THR B C 1
ATOM 3700 O O . THR B 1 141 ? -15.148 1.823 -1.818 1 93.75 141 THR B O 1
ATOM 3703 N N . PHE B 1 142 ? -13.953 3.641 -2.309 1 94.62 142 PHE B N 1
ATOM 3704 C CA . PHE B 1 142 ? -14.531 3.812 -3.637 1 94.62 142 PHE B CA 1
ATOM 3705 C C . PHE B 1 142 ? -13.438 3.875 -4.695 1 94.62 142 PHE B C 1
ATOM 3707 O O . PHE B 1 142 ? -12.531 4.707 -4.613 1 94.62 142 PHE B O 1
ATOM 3714 N N . GLN B 1 143 ? -13.57 2.992 -5.664 1 95.69 143 GLN B N 1
ATOM 3715 C CA . GLN B 1 143 ? -12.562 2.904 -6.723 1 95.69 143 GLN B CA 1
ATOM 3716 C C . GLN B 1 143 ? -12.648 4.105 -7.66 1 95.69 143 GLN B C 1
ATOM 3718 O O . GLN B 1 143 ? -13.664 4.801 -7.699 1 95.69 143 GLN B O 1
ATOM 3723 N N . ASP B 1 144 ? -11.602 4.344 -8.445 1 97.19 144 ASP B N 1
ATOM 3724 C CA . ASP B 1 144 ? -11.445 5.484 -9.336 1 97.19 144 ASP B CA 1
ATOM 3725 C C . ASP B 1 144 ? -12.562 5.523 -10.375 1 97.19 144 ASP B C 1
ATOM 3727 O O . ASP B 1 144 ? -12.867 6.582 -10.938 1 97.19 144 ASP B O 1
ATOM 3731 N N . ASN B 1 145 ? -13.133 4.426 -10.648 1 94.19 145 ASN B N 1
ATOM 3732 C CA . ASN B 1 145 ? -14.148 4.379 -11.695 1 94.19 145 ASN B CA 1
ATOM 3733 C C . ASN B 1 145 ? -15.555 4.398 -11.117 1 94.19 145 ASN B C 1
ATOM 3735 O O . ASN B 1 145 ? -16.531 4.129 -11.828 1 94.19 145 ASN B O 1
ATOM 3739 N N . ASP B 1 146 ? -15.641 4.617 -9.82 1 93.81 146 ASP B N 1
ATOM 3740 C CA . ASP B 1 146 ? -16.953 4.863 -9.219 1 93.81 146 ASP B CA 1
ATOM 3741 C C . ASP B 1 146 ? -17.641 6.055 -9.875 1 93.81 146 ASP B C 1
ATOM 3743 O O . ASP B 1 146 ? -17 7.062 -10.18 1 93.81 146 ASP B O 1
ATOM 3747 N N . PRO B 1 147 ? -18.969 6.004 -10.016 1 93.62 147 PRO B N 1
ATOM 3748 C CA . PRO B 1 147 ? -19.688 7.074 -10.727 1 93.62 147 PRO B CA 1
ATOM 3749 C C . PRO B 1 147 ? -19.594 8.422 -10.008 1 93.62 147 PRO B C 1
ATOM 3751 O O . PRO B 1 147 ? -19.859 9.461 -10.609 1 93.62 147 PRO B O 1
ATOM 3754 N N . SER B 1 148 ? -19.188 8.43 -8.766 1 95.69 148 SER B N 1
ATOM 3755 C CA . SER B 1 148 ? -19.062 9.68 -8.023 1 95.69 148 SER B CA 1
ATOM 3756 C C . SER B 1 148 ? -17.812 10.445 -8.453 1 95.69 148 SER B C 1
ATOM 3758 O O . SER B 1 148 ? -17.656 11.617 -8.117 1 95.69 148 SER B O 1
ATOM 3760 N N . PHE B 1 149 ? -16.953 9.75 -9.164 1 97.75 149 PHE B N 1
ATOM 3761 C CA . PHE B 1 149 ? -15.828 10.422 -9.82 1 97.75 149 PHE B CA 1
ATOM 3762 C C . PHE B 1 149 ? -16.234 10.922 -11.195 1 97.75 149 PHE B C 1
ATOM 3764 O O . PHE B 1 149 ? -16.797 10.172 -11.992 1 97.75 149 PHE B O 1
ATOM 3771 N N . THR B 1 150 ? -15.984 12.133 -11.461 1 98.44 150 THR B N 1
ATOM 3772 C CA . THR B 1 150 ? -16.156 12.688 -12.805 1 98.44 150 THR B CA 1
ATOM 3773 C C . THR B 1 150 ? -14.852 13.281 -13.32 1 98.44 150 THR B C 1
ATOM 3775 O O . THR B 1 150 ? -14.25 14.125 -12.656 1 98.44 150 THR B O 1
ATOM 3778 N N . TYR B 1 151 ? -14.477 12.82 -14.445 1 98.5 151 TYR B N 1
ATOM 3779 C CA . TYR B 1 151 ? -13.219 13.227 -15.07 1 98.5 151 TYR B CA 1
ATOM 3780 C C . TYR B 1 151 ? -13.477 14.141 -16.266 1 98.5 151 TYR B C 1
ATOM 3782 O O . TYR B 1 151 ? -14.266 13.805 -17.156 1 98.5 151 TYR B O 1
ATOM 3790 N N . PHE B 1 152 ? -12.672 15.344 -16.266 1 97.44 152 PHE B N 1
ATOM 3791 C CA . PHE B 1 152 ? -12.938 16.328 -17.297 1 97.44 152 PHE B CA 1
ATOM 3792 C C . PHE B 1 152 ? -11.656 16.734 -18.016 1 97.44 152 PHE B C 1
ATOM 3794 O O . PHE B 1 152 ? -10.625 16.953 -17.375 1 97.44 152 PHE B O 1
ATOM 3801 N N . PRO B 1 153 ? -11.883 17 -19.344 1 97.31 153 PRO B N 1
ATOM 3802 C CA . PRO B 1 153 ? -12.805 16.25 -20.203 1 97.31 153 PRO B CA 1
ATOM 3803 C C . PRO B 1 153 ? -12.531 14.742 -20.188 1 97.31 153 PRO B C 1
ATOM 3805 O O . PRO B 1 153 ? -11.414 14.32 -19.891 1 97.31 153 PRO B O 1
ATOM 3808 N N . ALA B 1 154 ? -13.43 14.008 -20.438 1 97.31 154 ALA B N 1
ATOM 3809 C CA . ALA B 1 154 ? -13.289 12.562 -20.375 1 97.31 154 ALA B CA 1
ATOM 3810 C C . ALA B 1 154 ? -12.141 12.078 -21.266 1 97.31 154 ALA B C 1
ATOM 3812 O O . ALA B 1 154 ? -11.438 11.125 -20.922 1 97.31 154 ALA B O 1
ATOM 3813 N N . SER B 1 155 ? -11.883 12.719 -22.328 1 97.12 155 SER B N 1
ATOM 3814 C CA . SER B 1 155 ? -10.883 12.312 -23.312 1 97.12 155 SER B CA 1
ATOM 3815 C C . SER B 1 155 ? -9.469 12.523 -22.781 1 97.12 155 SER B C 1
ATOM 3817 O O . SER B 1 155 ? -8.508 11.984 -23.328 1 97.12 155 SER B O 1
ATOM 3819 N N . SER B 1 156 ? -9.352 13.328 -21.719 1 96.19 156 SER B N 1
ATOM 3820 C CA . SER B 1 156 ? -8.039 13.602 -21.141 1 96.19 156 SER B CA 1
ATOM 3821 C C . SER B 1 156 ? -7.629 12.516 -20.156 1 96.19 156 SER B C 1
ATOM 3823 O O . SER B 1 156 ? -6.52 12.547 -19.609 1 96.19 156 SER B O 1
ATOM 3825 N N . TRP B 1 157 ? -8.492 11.617 -19.922 1 97.81 157 TRP B N 1
ATOM 3826 C CA . TRP B 1 157 ? -8.258 10.562 -18.953 1 97.81 157 TRP B CA 1
ATOM 3827 C C . TRP B 1 157 ? -8.414 9.188 -19.594 1 97.81 157 TRP B C 1
ATOM 3829 O O . TRP B 1 157 ? -9.172 9.023 -20.547 1 97.81 157 TRP B O 1
ATOM 3839 N N . ARG B 1 158 ? -7.66 8.172 -19.016 1 97.69 158 ARG B N 1
ATOM 3840 C CA . ARG B 1 158 ? -7.789 6.789 -19.469 1 97.69 158 ARG B CA 1
ATOM 3841 C C . ARG B 1 158 ? -7.492 5.816 -18.344 1 97.69 158 ARG B C 1
ATOM 3843 O O . ARG B 1 158 ? -6.836 6.176 -17.359 1 97.69 158 ARG B O 1
ATOM 3850 N N . GLN B 1 159 ? -7.953 4.664 -18.516 1 96.44 159 GLN B N 1
ATOM 3851 C CA . GLN B 1 159 ? -7.57 3.594 -17.594 1 96.44 159 GLN B CA 1
ATOM 3852 C C . GLN B 1 159 ? -6.113 3.193 -17.797 1 96.44 159 GLN B C 1
ATOM 3854 O O . GLN B 1 159 ? -5.629 3.139 -18.938 1 96.44 159 GLN B O 1
ATOM 3859 N N . SER B 1 160 ? -5.477 2.936 -16.75 1 96.25 160 SER B N 1
ATOM 3860 C CA . SER B 1 160 ? -4.086 2.494 -16.812 1 96.25 160 SER B CA 1
ATOM 3861 C C . SER B 1 160 ? -3.953 1.188 -17.578 1 96.25 160 SER B C 1
ATOM 3863 O O . SER B 1 160 ? -4.77 0.28 -17.422 1 96.25 160 SER B O 1
ATOM 3865 N N . PRO B 1 161 ? -2.902 1.048 -18.328 1 93.25 161 PRO B N 1
ATOM 3866 C CA . PRO B 1 161 ? -2.646 -0.226 -19 1 93.25 161 PRO B CA 1
ATOM 3867 C C . PRO B 1 161 ? -2.162 -1.313 -18.047 1 93.25 161 PRO B C 1
ATOM 3869 O O . PRO B 1 161 ? -1.994 -2.467 -18.453 1 93.25 161 PRO B O 1
ATOM 3872 N N . ARG B 1 162 ? -1.92 -0.97 -16.812 1 91.56 162 ARG B N 1
ATOM 3873 C CA . ARG B 1 162 ? -1.518 -1.905 -15.766 1 91.56 162 ARG B CA 1
ATOM 3874 C C . ARG B 1 162 ? -2.465 -1.835 -14.57 1 91.56 162 ARG B C 1
ATOM 3876 O O . ARG B 1 162 ? -2.047 -1.514 -13.461 1 91.56 162 ARG B O 1
ATOM 3883 N N . PRO B 1 163 ? -3.656 -2.238 -14.781 1 91.75 163 PRO B N 1
ATOM 3884 C CA . PRO B 1 163 ? -4.68 -2.055 -13.75 1 91.75 163 PRO B CA 1
ATOM 3885 C C . PRO B 1 163 ? -4.379 -2.844 -12.477 1 91.75 163 PRO B C 1
ATOM 3887 O O . PRO B 1 163 ? -4.852 -2.479 -11.391 1 91.75 163 PRO B O 1
ATOM 3890 N N . GLY B 1 164 ? -3.551 -3.842 -12.594 1 89.81 164 GLY B N 1
ATOM 3891 C CA . GLY B 1 164 ? -3.227 -4.672 -11.445 1 89.81 164 GLY B CA 1
ATOM 3892 C C . GLY B 1 164 ? -2.395 -3.947 -10.398 1 89.81 164 GLY B C 1
ATOM 3893 O O . GLY B 1 164 ? -2.264 -4.414 -9.266 1 89.81 164 GLY B O 1
ATOM 3894 N N . THR B 1 165 ? -1.827 -2.812 -10.781 1 91.62 165 THR B N 1
ATOM 3895 C CA . THR B 1 165 ? -1.031 -2.018 -9.852 1 91.62 165 THR B CA 1
ATOM 3896 C C . THR B 1 165 ? -1.931 -1.158 -8.969 1 91.62 165 THR B C 1
ATOM 3898 O O . THR B 1 165 ? -1.463 -0.548 -8.008 1 91.62 165 THR B O 1
ATOM 3901 N N . PHE B 1 166 ? -3.188 -1.167 -9.312 1 93.38 166 PHE B N 1
ATOM 3902 C CA . PHE B 1 166 ? -4.168 -0.331 -8.625 1 93.38 166 PHE B CA 1
ATOM 3903 C C . PHE B 1 166 ? -5.16 -1.187 -7.852 1 93.38 166 PHE B C 1
ATOM 3905 O O . PHE B 1 166 ? -5.363 -2.359 -8.172 1 93.38 166 PHE B O 1
ATOM 3912 N N . SER B 1 167 ? -5.691 -0.555 -6.855 1 92 167 SER B N 1
ATOM 3913 C CA . SER B 1 167 ? -6.766 -1.2 -6.109 1 92 167 SER B CA 1
ATOM 3914 C C . SER B 1 167 ? -7.969 -1.482 -7.004 1 92 167 SER B C 1
ATOM 3916 O O . SER B 1 167 ? -8.336 -0.652 -7.836 1 92 167 SER B O 1
ATOM 3918 N N . GLY B 1 168 ? -8.531 -2.682 -6.828 1 89.56 168 GLY B N 1
ATOM 3919 C CA . GLY B 1 168 ? -9.758 -3.016 -7.535 1 89.56 168 GLY B CA 1
ATOM 3920 C C . GLY B 1 168 ? -9.547 -3.25 -9.016 1 89.56 168 GLY B C 1
ATOM 3921 O O . GLY B 1 168 ? -10.484 -3.145 -9.812 1 89.56 168 GLY B O 1
ATOM 3922 N N . SER B 1 169 ? -8.305 -3.377 -9.414 1 91.06 169 SER B N 1
ATOM 3923 C CA . SER B 1 169 ? -7.969 -3.648 -10.805 1 91.06 169 SER B CA 1
ATOM 3924 C C . SER B 1 169 ? -8.367 -2.484 -11.711 1 91.06 169 SER B C 1
ATOM 3926 O O . SER B 1 169 ? -8.812 -2.691 -12.836 1 91.06 169 SER B O 1
ATOM 3928 N N . THR B 1 170 ? -8.414 -1.299 -11.227 1 93.31 170 THR B N 1
ATOM 3929 C CA . THR B 1 170 ? -8.781 -0.118 -12 1 93.31 170 THR B CA 1
ATOM 3930 C C . THR B 1 170 ? -8.023 1.109 -11.516 1 93.31 170 THR B C 1
ATOM 3932 O O . THR B 1 170 ? -7.859 1.309 -10.312 1 93.31 170 THR B O 1
ATOM 3935 N N . GLY B 1 171 ? -7.457 1.823 -12.391 1 97.12 171 GLY B N 1
ATOM 3936 C CA . GLY B 1 171 ? -6.762 3.078 -12.156 1 97.12 171 GLY B CA 1
ATOM 3937 C C . GLY B 1 171 ? -6.902 4.062 -13.305 1 97.12 171 GLY B C 1
ATOM 3938 O O . GLY B 1 171 ? -6.77 3.688 -14.469 1 97.12 171 GLY B O 1
ATOM 3939 N N . THR B 1 172 ? -7.273 5.285 -13.023 1 98.56 172 THR B N 1
ATOM 3940 C CA . THR B 1 172 ? -7.445 6.309 -14.047 1 98.56 172 THR B CA 1
ATOM 3941 C C . THR B 1 172 ? -6.242 7.246 -14.078 1 98.56 172 THR B C 1
ATOM 3943 O O . THR B 1 172 ? -5.809 7.746 -13.039 1 98.56 172 THR B O 1
ATOM 3946 N N . ILE B 1 173 ? -5.695 7.449 -15.25 1 98 173 ILE B N 1
ATOM 3947 C CA . ILE B 1 173 ? -4.441 8.188 -15.352 1 98 173 ILE B CA 1
ATOM 3948 C C . ILE B 1 173 ? -4.59 9.312 -16.375 1 98 173 ILE B C 1
ATOM 3950 O O . ILE B 1 173 ? -5.5 9.289 -17.203 1 98 173 ILE B O 1
ATOM 3954 N N . THR B 1 174 ? -3.754 10.336 -16.281 1 96.94 174 THR B N 1
ATOM 3955 C CA . THR B 1 174 ? -3.697 11.422 -17.25 1 96.94 174 THR B CA 1
ATOM 3956 C C . THR B 1 174 ? -2.297 12.023 -17.312 1 96.94 174 THR B C 1
ATOM 3958 O O . THR B 1 174 ? -1.508 11.867 -16.375 1 96.94 174 THR B O 1
ATOM 3961 N N . ASN B 1 175 ? -1.914 12.594 -18.406 1 94.5 175 ASN B N 1
ATOM 3962 C CA . ASN B 1 175 ? -0.746 13.453 -18.578 1 94.5 175 ASN B CA 1
ATOM 3963 C C . ASN B 1 175 ? -1.12 14.797 -19.203 1 94.5 175 ASN B C 1
ATOM 3965 O O . ASN B 1 175 ? -0.258 15.508 -19.719 1 94.5 175 ASN B O 1
ATOM 3969 N N . ASP B 1 176 ? -2.453 15.07 -19.203 1 93.44 176 ASP B N 1
ATOM 3970 C CA . ASP B 1 176 ? -2.99 16.281 -19.812 1 93.44 176 ASP B CA 1
ATOM 3971 C C . ASP B 1 176 ? -3.086 17.422 -18.797 1 93.44 176 ASP B C 1
ATOM 3973 O O . ASP B 1 176 ? -3.811 17.312 -17.797 1 93.44 176 ASP B O 1
ATOM 3977 N N . PRO B 1 177 ? -2.457 18.547 -19.047 1 91.75 177 PRO B N 1
ATOM 3978 C CA . PRO B 1 177 ? -2.502 19.672 -18.109 1 91.75 177 PRO B CA 1
ATOM 3979 C C . PRO B 1 177 ? -3.881 20.328 -18.031 1 91.75 177 PRO B C 1
ATOM 3981 O O . PRO B 1 177 ? -4.148 21.094 -17.109 1 91.75 177 PRO B O 1
ATOM 3984 N N . ASN B 1 178 ? -4.707 20 -18.969 1 92.5 178 ASN B N 1
ATOM 3985 C CA . ASN B 1 178 ? -6.039 20.594 -18.984 1 92.5 178 ASN B CA 1
ATOM 3986 C C . ASN B 1 178 ? -7.059 19.688 -18.281 1 92.5 178 ASN B C 1
ATOM 3988 O O . ASN B 1 178 ? -8.234 20.047 -18.172 1 92.5 178 ASN B O 1
ATOM 3992 N N . ALA B 1 179 ? -6.605 18.594 -17.812 1 96 179 ALA B N 1
ATOM 3993 C CA . ALA B 1 179 ? -7.5 17.641 -17.156 1 96 179 ALA B CA 1
ATOM 3994 C C . ALA B 1 179 ? -7.934 18.156 -15.789 1 96 179 ALA B C 1
ATOM 3996 O O . ALA B 1 179 ? -7.23 18.953 -15.164 1 96 179 ALA B O 1
ATOM 3997 N N . SER B 1 180 ? -9.07 17.766 -15.398 1 97.31 180 SER B N 1
ATOM 3998 C CA . SER B 1 180 ? -9.562 18.016 -14.047 1 97.31 180 SER B CA 1
ATOM 3999 C C . SER B 1 180 ? -10.453 16.875 -13.562 1 97.31 180 SER B C 1
ATOM 4001 O O . SER B 1 180 ? -10.898 16.047 -14.352 1 97.31 180 SER B O 1
ATOM 4003 N N . LEU B 1 181 ? -10.578 16.812 -12.25 1 98.31 181 LEU B N 1
ATOM 4004 C CA . LEU B 1 181 ? -11.352 15.781 -11.586 1 98.31 181 LEU B CA 1
ATOM 4005 C C . LEU B 1 181 ? -12.32 16.391 -10.578 1 98.31 181 LEU B C 1
ATOM 4007 O O . LEU B 1 181 ? -11.961 17.312 -9.836 1 98.31 181 LEU B O 1
ATOM 4011 N N . GLN B 1 182 ? -13.5 15.945 -10.594 1 98.69 182 GLN B N 1
ATOM 4012 C CA . GLN B 1 182 ? -14.469 16.234 -9.539 1 98.69 182 GLN B CA 1
ATOM 4013 C C . GLN B 1 182 ? -14.938 14.945 -8.859 1 98.69 182 GLN B C 1
ATOM 4015 O O . GLN B 1 182 ? -15.234 13.953 -9.531 1 98.69 182 GLN B O 1
ATOM 4020 N N . TYR B 1 183 ? -14.938 14.945 -7.578 1 98.44 183 TYR B N 1
ATOM 4021 C CA . TYR B 1 183 ? -15.43 13.812 -6.797 1 98.44 183 TYR B CA 1
ATOM 4022 C C . TYR B 1 183 ? -16.484 14.266 -5.785 1 98.44 183 TYR B C 1
ATOM 4024 O O . TYR B 1 183 ? -16.188 15.07 -4.898 1 98.44 183 TYR B O 1
ATOM 4032 N N . LYS B 1 184 ? -17.703 13.797 -5.879 1 97.75 184 LYS B N 1
ATOM 4033 C CA . LYS B 1 184 ? -18.781 14.102 -4.953 1 97.75 184 LYS B CA 1
ATOM 4034 C C . LYS B 1 184 ? -18.984 12.961 -3.957 1 97.75 184 LYS B C 1
ATOM 4036 O O . LYS B 1 184 ? -19.078 11.797 -4.348 1 97.75 184 LYS B O 1
ATOM 4041 N N . PHE B 1 185 ? -19.062 13.352 -2.678 1 97.06 185 PHE B N 1
ATOM 4042 C CA . PHE B 1 185 ? -19.109 12.297 -1.673 1 97.06 185 PHE B CA 1
ATOM 4043 C C . PHE B 1 185 ? -19.797 12.789 -0.403 1 97.06 185 PHE B C 1
ATOM 4045 O O . PHE B 1 185 ? -19.938 13.992 -0.194 1 97.06 185 PHE B O 1
ATOM 4052 N N . LYS B 1 186 ? -20.281 11.844 0.331 1 95.12 186 LYS B N 1
ATOM 4053 C CA . LYS B 1 186 ? -20.688 12.07 1.714 1 95.12 186 LYS B CA 1
ATOM 4054 C C . LYS B 1 186 ? -19.703 11.422 2.691 1 95.12 186 LYS B C 1
ATOM 4056 O O . LYS B 1 186 ? -19.344 10.258 2.535 1 95.12 186 LYS B O 1
ATOM 4061 N N . GLY B 1 187 ? -19.266 12.141 3.621 1 95.12 187 GLY B N 1
ATOM 4062 C CA . GLY B 1 187 ? -18.312 11.703 4.617 1 95.12 187 GLY B CA 1
ATOM 4063 C C . GLY B 1 187 ? -17.609 12.852 5.328 1 95.12 187 GLY B C 1
ATOM 4064 O O . GLY B 1 187 ? -17.594 13.977 4.824 1 95.12 187 GLY B O 1
ATOM 4065 N N . ASP B 1 188 ? -17.016 12.555 6.508 1 97 188 ASP B N 1
ATOM 4066 C CA . ASP B 1 188 ? -16.375 13.57 7.328 1 97 188 ASP B CA 1
ATOM 4067 C C . ASP B 1 188 ? -14.875 13.664 7.012 1 97 188 ASP B C 1
ATOM 4069 O O . ASP B 1 188 ? -14.234 14.664 7.336 1 97 188 ASP B O 1
ATOM 4073 N N . VAL B 1 189 ? -14.352 12.531 6.559 1 97.31 189 VAL B N 1
ATOM 4074 C CA . VAL B 1 189 ? -12.938 12.43 6.203 1 97.31 189 VAL B CA 1
ATOM 4075 C C . VAL B 1 189 ? -12.805 11.859 4.793 1 97.31 189 VAL B C 1
ATOM 4077 O O . VAL B 1 189 ? -13.508 10.922 4.422 1 97.31 189 VAL B O 1
ATOM 4080 N N . ILE B 1 190 ? -11.922 12.445 4.004 1 98 190 ILE B N 1
ATOM 4081 C CA . ILE B 1 190 ? -11.586 11.875 2.703 1 98 190 ILE B CA 1
ATOM 4082 C C . ILE B 1 190 ? -10.078 11.688 2.598 1 98 190 ILE B C 1
ATOM 4084 O O . ILE B 1 190 ? -9.305 12.555 3.014 1 98 190 ILE B O 1
ATOM 4088 N N . LEU B 1 191 ? -9.695 10.578 2.135 1 98.25 191 LEU B N 1
ATOM 4089 C CA . LEU B 1 191 ? -8.352 10.273 1.664 1 98.25 191 LEU B CA 1
ATOM 4090 C C . LEU B 1 191 ? -8.375 9.844 0.199 1 98.25 191 LEU B C 1
ATOM 4092 O O . LEU B 1 191 ? -8.945 8.812 -0.144 1 98.25 191 LEU B O 1
ATOM 4096 N N . LEU B 1 192 ? -7.82 10.703 -0.663 1 98.75 192 LEU B N 1
ATOM 4097 C CA . LEU B 1 192 ? -7.66 10.336 -2.066 1 98.75 192 LEU B CA 1
ATOM 4098 C C . LEU B 1 192 ? -6.305 9.672 -2.303 1 98.75 192 LEU B C 1
ATOM 4100 O O . LEU B 1 192 ? -5.262 10.25 -1.988 1 98.75 192 LEU B O 1
ATOM 4104 N N . TYR B 1 193 ? -6.379 8.492 -2.854 1 98.56 193 TYR B N 1
ATOM 4105 C CA . TYR B 1 193 ? -5.16 7.715 -3.055 1 98.56 193 TYR B CA 1
ATOM 4106 C C . TYR B 1 193 ? -4.762 7.699 -4.527 1 98.56 193 TYR B C 1
ATOM 4108 O O . TYR B 1 193 ? -5.621 7.75 -5.41 1 98.56 193 TYR B O 1
ATOM 4116 N N . GLY B 1 194 ? -3.463 7.617 -4.715 1 98.38 194 GLY B N 1
ATOM 4117 C CA . GLY B 1 194 ? -2.889 7.461 -6.043 1 98.38 194 GLY B CA 1
ATOM 4118 C C . GLY B 1 194 ? -1.429 7.047 -6.016 1 98.38 194 GLY B C 1
ATOM 4119 O O . GLY B 1 194 ? -0.992 6.348 -5.098 1 98.38 194 GLY B O 1
ATOM 4120 N N . THR B 1 195 ? -0.78 7.359 -7.098 1 97.94 195 THR B N 1
ATOM 4121 C CA . THR B 1 195 ? 0.622 6.992 -7.262 1 97.94 195 THR B CA 1
ATOM 4122 C C . THR B 1 195 ? 1.502 8.234 -7.332 1 97.94 195 THR B C 1
ATOM 4124 O O . THR B 1 195 ? 1.164 9.203 -8.016 1 97.94 195 THR B O 1
ATOM 4127 N N . VAL B 1 196 ? 2.607 8.234 -6.602 1 98 196 VAL B N 1
ATOM 4128 C CA . VAL B 1 196 ? 3.623 9.266 -6.77 1 98 196 VAL B CA 1
ATOM 4129 C C . VAL B 1 196 ? 4.77 8.734 -7.625 1 98 196 VAL B C 1
ATOM 4131 O O . VAL B 1 196 ? 5.043 7.531 -7.629 1 98 196 VAL B O 1
ATOM 4134 N N . THR B 1 197 ? 5.387 9.609 -8.352 1 96.88 197 THR B N 1
ATOM 4135 C CA . THR B 1 197 ? 6.359 9.172 -9.352 1 96.88 197 THR B CA 1
ATOM 4136 C C . THR B 1 197 ? 7.301 10.312 -9.727 1 96.88 197 THR B C 1
ATOM 4138 O O . THR B 1 197 ? 6.914 11.484 -9.672 1 96.88 197 THR B O 1
ATOM 4141 N N . PRO B 1 198 ? 8.523 9.898 -10.125 1 95.31 198 PRO B N 1
ATOM 4142 C CA . PRO B 1 198 ? 9.445 10.938 -10.586 1 95.31 198 PRO B CA 1
ATOM 4143 C C . PRO B 1 198 ? 8.945 11.648 -11.852 1 95.31 198 PRO B C 1
ATOM 4145 O O . PRO B 1 198 ? 9.375 12.766 -12.141 1 95.31 198 PRO B O 1
ATOM 4148 N N . THR B 1 199 ? 8.031 11.055 -12.547 1 93.56 199 THR B N 1
ATOM 4149 C CA . THR B 1 199 ? 7.621 11.586 -13.844 1 93.56 199 THR B CA 1
ATOM 4150 C C . THR B 1 199 ? 6.469 12.578 -13.68 1 93.56 199 THR B C 1
ATOM 4152 O O . THR B 1 199 ? 6.02 13.18 -14.656 1 93.56 199 THR B O 1
ATOM 4155 N N . SER B 1 200 ? 5.992 12.664 -12.445 1 91.25 200 SER B N 1
ATOM 4156 C CA . SER B 1 200 ? 5.027 13.734 -12.188 1 91.25 200 SER B CA 1
ATOM 4157 C C . SER B 1 200 ? 5.711 15.094 -12.117 1 91.25 200 SER B C 1
ATOM 4159 O O . SER B 1 200 ? 6.496 15.352 -11.203 1 91.25 200 SER B O 1
ATOM 4161 N N . VAL B 1 201 ? 5.41 15.961 -13.008 1 85.56 201 VAL B N 1
ATOM 4162 C CA . VAL B 1 201 ? 6.227 17.172 -13.102 1 85.56 201 VAL B CA 1
ATOM 4163 C C . VAL B 1 201 ? 5.422 18.375 -12.633 1 85.56 201 VAL B C 1
ATOM 4165 O O . VAL B 1 201 ? 5.988 19.359 -12.133 1 85.56 201 VAL B O 1
ATOM 4168 N N . SER B 1 202 ? 4.145 18.297 -12.742 1 85.31 202 SER B N 1
ATOM 4169 C CA . SER B 1 202 ? 3.318 19.453 -12.375 1 85.31 202 SER B CA 1
ATOM 4170 C C . SER B 1 202 ? 2.666 19.25 -11.016 1 85.31 202 SER B C 1
ATOM 4172 O O . SER B 1 202 ? 2.264 18.125 -10.672 1 85.31 202 SER B O 1
ATOM 4174 N N . SER B 1 203 ? 2.588 20.422 -10.383 1 92.5 203 SER B N 1
ATOM 4175 C CA . SER B 1 203 ? 1.75 20.406 -9.188 1 92.5 203 SER B CA 1
ATOM 4176 C C . SER B 1 203 ? 0.272 20.297 -9.547 1 92.5 203 SER B C 1
ATOM 4178 O O . SER B 1 203 ? -0.137 20.703 -10.641 1 92.5 203 SER B O 1
ATOM 4180 N N . TYR B 1 204 ? -0.447 19.703 -8.711 1 95.81 204 TYR B N 1
ATOM 4181 C CA . TYR B 1 204 ? -1.901 19.719 -8.82 1 95.81 204 TYR B CA 1
ATOM 4182 C C . TYR B 1 204 ? -2.531 20.5 -7.672 1 95.81 204 TYR B C 1
ATOM 4184 O O . TYR B 1 204 ? -1.94 20.625 -6.598 1 95.81 204 TYR B O 1
ATOM 4192 N N . LEU B 1 205 ? -3.66 21.109 -7.934 1 96.81 205 LEU B N 1
ATOM 4193 C CA . LEU B 1 205 ? -4.418 21.922 -6.984 1 96.81 205 LEU B CA 1
ATOM 4194 C C . LEU B 1 205 ? -5.695 21.203 -6.559 1 96.81 205 LEU B C 1
ATOM 4196 O O . LEU B 1 205 ? -6.371 20.578 -7.387 1 96.81 205 LEU B O 1
ATOM 4200 N N . VAL B 1 206 ? -5.984 21.234 -5.281 1 98.19 206 VAL B N 1
ATOM 4201 C CA . VAL B 1 206 ? -7.188 20.562 -4.801 1 98.19 206 VAL B CA 1
ATOM 4202 C C . VAL B 1 206 ? -8.016 21.531 -3.961 1 98.19 206 VAL B C 1
ATOM 4204 O O . VAL B 1 206 ? -7.477 22.297 -3.168 1 98.19 206 VAL B O 1
ATOM 4207 N N . SER B 1 207 ? -9.273 21.516 -4.18 1 98.19 207 SER B N 1
ATOM 4208 C CA . SER B 1 207 ? -10.266 22.281 -3.436 1 98.19 207 SER B CA 1
ATOM 4209 C C . SER B 1 207 ? -11.43 21.406 -2.998 1 98.19 207 SER B C 1
ATOM 4211 O O . SER B 1 207 ? -11.844 20.5 -3.727 1 98.19 207 SER B O 1
ATOM 4213 N N . VAL B 1 208 ? -11.898 21.672 -1.75 1 98.25 208 VAL B N 1
ATOM 4214 C CA . VAL B 1 208 ? -13.102 21 -1.278 1 98.25 208 VAL B CA 1
ATOM 4215 C C . VAL B 1 208 ? -14.188 22.031 -0.974 1 98.25 208 VAL B C 1
ATOM 4217 O O . VAL B 1 208 ? -13.922 23.047 -0.312 1 98.25 208 VAL B O 1
ATOM 4220 N N . ASP B 1 209 ? -15.352 21.812 -1.451 1 97.75 209 ASP B N 1
ATOM 4221 C CA . ASP B 1 209 ? -16.562 22.578 -1.182 1 97.75 209 ASP B CA 1
ATOM 4222 C C . ASP B 1 209 ? -16.344 24.062 -1.508 1 97.75 209 ASP B C 1
ATOM 4224 O O . ASP B 1 209 ? -16.641 24.938 -0.688 1 97.75 209 ASP B O 1
ATOM 4228 N N . ASN B 1 210 ? -15.727 24.344 -2.572 1 94.44 210 ASN B N 1
ATOM 4229 C CA . ASN B 1 210 ? -15.516 25.672 -3.133 1 94.44 210 ASN B CA 1
ATOM 4230 C C . ASN B 1 210 ? -14.594 26.516 -2.25 1 94.44 210 ASN B C 1
ATOM 4232 O O . ASN B 1 210 ? -14.656 27.75 -2.283 1 94.44 210 ASN B O 1
ATOM 4236 N N . GLY B 1 211 ? -13.844 25.828 -1.406 1 96.25 211 GLY B N 1
ATOM 4237 C CA . GLY B 1 211 ? -12.75 26.5 -0.718 1 96.25 211 GLY B CA 1
ATOM 4238 C C . GLY B 1 211 ? -11.578 26.828 -1.628 1 96.25 211 GLY B C 1
ATOM 4239 O O . GLY B 1 211 ? -11.641 26.578 -2.836 1 96.25 211 GLY B O 1
ATOM 4240 N N . PRO B 1 212 ? -10.594 27.422 -1.063 1 96.25 212 PRO B N 1
ATOM 4241 C CA . PRO B 1 212 ? -9.406 27.75 -1.861 1 96.25 212 PRO B CA 1
ATOM 4242 C C . PRO B 1 212 ? -8.68 26.5 -2.373 1 96.25 212 PRO B C 1
ATOM 4244 O O . PRO B 1 212 ? -8.742 25.438 -1.742 1 96.25 212 PRO B O 1
ATOM 4247 N N . PHE B 1 213 ? -8.055 26.672 -3.512 1 96.38 213 PHE B N 1
ATOM 4248 C CA . PHE B 1 213 ? -7.188 25.609 -4.035 1 96.38 213 PHE B CA 1
ATOM 4249 C C . PHE B 1 213 ? -5.832 25.641 -3.346 1 96.38 213 PHE B C 1
ATOM 4251 O O . PHE B 1 213 ? -5.242 26.703 -3.154 1 96.38 213 PHE B O 1
ATOM 4258 N N . PHE B 1 214 ? -5.367 24.484 -2.949 1 95.5 214 PHE B N 1
ATOM 4259 C CA . PHE B 1 214 ? -4.027 24.328 -2.396 1 95.5 214 PHE B CA 1
ATOM 4260 C C . PHE B 1 214 ? -3.17 23.438 -3.289 1 95.5 214 PHE B C 1
ATOM 4262 O O . PHE B 1 214 ? -3.654 22.438 -3.83 1 95.5 214 PHE B O 1
ATOM 4269 N N . PRO B 1 215 ? -1.923 23.75 -3.434 1 95.5 215 PRO B N 1
ATOM 4270 C CA . PRO B 1 215 ? -1.032 22.984 -4.305 1 95.5 215 PRO B CA 1
ATOM 4271 C C . PRO B 1 215 ? -0.421 21.766 -3.604 1 95.5 215 PRO B C 1
ATOM 4273 O O . PRO B 1 215 ? -0.09 21.844 -2.416 1 95.5 215 PRO B O 1
ATOM 4276 N N . PHE B 1 216 ? -0.271 20.703 -4.309 1 96.62 216 PHE B N 1
ATOM 4277 C CA . PHE B 1 216 ? 0.425 19.484 -3.893 1 96.62 216 PHE B CA 1
ATOM 4278 C C . PHE B 1 216 ? 1.283 18.938 -5.027 1 96.62 216 PHE B C 1
ATOM 4280 O O . PHE B 1 216 ? 1.109 19.328 -6.188 1 96.62 216 PHE B O 1
ATOM 4287 N N . SER B 1 217 ? 2.281 18.109 -4.68 1 95.88 217 SER B N 1
ATOM 4288 C CA . SER B 1 217 ? 3.15 17.531 -5.699 1 95.88 217 SER B CA 1
ATOM 4289 C C . SER B 1 217 ? 3.229 16.016 -5.562 1 95.88 217 SER B C 1
ATOM 4291 O O . SER B 1 217 ? 3.561 15.5 -4.492 1 95.88 217 SER B O 1
ATOM 4293 N N . ALA B 1 218 ? 2.963 15.336 -6.672 1 96.75 218 ALA B N 1
ATOM 4294 C CA . ALA B 1 218 ? 3.113 13.883 -6.711 1 96.75 218 ALA B CA 1
ATOM 4295 C C . ALA B 1 218 ? 4.504 13.484 -7.207 1 96.75 218 ALA B C 1
ATOM 4297 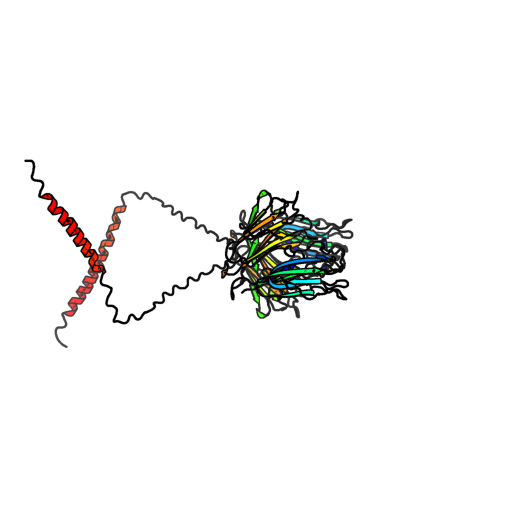O O . ALA B 1 218 ? 4.773 12.305 -7.434 1 96.75 218 ALA B O 1
ATOM 4298 N N . ARG B 1 219 ? 5.41 14.414 -7.395 1 95.88 219 ARG B N 1
ATOM 4299 C CA . ARG B 1 219 ? 6.773 14.117 -7.828 1 95.88 219 ARG B CA 1
ATOM 4300 C C . ARG B 1 219 ? 7.621 13.625 -6.66 1 95.88 219 ARG B C 1
ATOM 4302 O O . ARG B 1 219 ? 7.852 14.359 -5.699 1 95.88 219 ARG B O 1
ATOM 4309 N N . LYS B 1 220 ? 8.023 12.422 -6.727 1 96.69 220 LYS B N 1
ATOM 4310 C CA . LYS B 1 220 ? 8.891 11.805 -5.73 1 96.69 220 LYS B CA 1
ATOM 4311 C C . LYS B 1 220 ? 10.023 11.016 -6.391 1 96.69 220 LYS B C 1
ATOM 4313 O O . LYS B 1 220 ? 10.023 10.836 -7.609 1 96.69 220 LYS B O 1
ATOM 4318 N N . ALA B 1 221 ? 10.984 10.562 -5.625 1 94.31 221 ALA B N 1
ATOM 4319 C CA . ALA B 1 221 ? 12.227 9.984 -6.145 1 94.31 221 ALA B CA 1
ATOM 4320 C C . ALA B 1 221 ? 11.969 8.617 -6.773 1 94.31 221 ALA B C 1
ATOM 4322 O O . ALA B 1 221 ? 12.758 8.156 -7.598 1 94.31 221 ALA B O 1
ATOM 4323 N N . SER B 1 222 ? 10.906 7.969 -6.375 1 94.75 222 SER B N 1
ATOM 4324 C CA . SER B 1 222 ? 10.578 6.656 -6.922 1 94.75 222 SER B CA 1
ATOM 4325 C C . SER B 1 222 ? 9.07 6.48 -7.07 1 94.75 222 SER B C 1
ATOM 4327 O O . SER B 1 222 ? 8.289 7.211 -6.453 1 94.75 222 SER B O 1
ATOM 4329 N N . VAL B 1 223 ? 8.695 5.504 -7.875 1 96.12 223 VAL B N 1
ATOM 4330 C CA . VAL B 1 223 ? 7.285 5.184 -8.055 1 96.12 223 VAL B CA 1
ATOM 4331 C C . VAL B 1 223 ? 6.754 4.473 -6.812 1 96.12 223 VAL B C 1
ATOM 4333 O O . VAL B 1 223 ? 7.266 3.422 -6.426 1 96.12 223 VAL B O 1
ATOM 4336 N N . ARG B 1 224 ? 5.793 5.078 -6.199 1 97.25 224 ARG B N 1
ATOM 4337 C CA . ARG B 1 224 ? 5.145 4.473 -5.039 1 97.25 224 ARG B CA 1
ATOM 4338 C C . ARG B 1 224 ? 3.625 4.508 -5.184 1 97.25 224 ARG B C 1
ATOM 4340 O O . ARG B 1 224 ? 3.018 5.578 -5.156 1 97.25 224 ARG B O 1
ATOM 4347 N N . PRO B 1 225 ? 3.025 3.328 -5.363 1 96.38 225 PRO B N 1
ATOM 4348 C CA . PRO B 1 225 ? 1.562 3.273 -5.371 1 96.38 225 PRO B CA 1
ATOM 4349 C C . PRO B 1 225 ? 0.957 3.418 -3.979 1 96.38 225 PRO B C 1
ATOM 4351 O O . PRO B 1 225 ? 1.686 3.43 -2.982 1 96.38 225 PRO B O 1
ATOM 4354 N N . HIS B 1 226 ? -0.361 3.645 -3.934 1 95.31 226 HIS B N 1
ATOM 4355 C CA . HIS B 1 226 ? -1.13 3.65 -2.695 1 95.31 226 HIS B CA 1
ATOM 4356 C C . HIS B 1 226 ? -0.643 4.742 -1.749 1 95.31 226 HIS B C 1
ATOM 4358 O O . HIS B 1 226 ? -0.5 4.512 -0.546 1 95.31 226 HIS B O 1
ATOM 4364 N N . GLN B 1 227 ? -0.352 5.867 -2.291 1 97.56 227 GLN B N 1
ATOM 4365 C CA . GLN B 1 227 ? -0.018 7.051 -1.503 1 97.56 227 GLN B CA 1
ATOM 4366 C C . GLN B 1 227 ? -1.218 7.984 -1.381 1 97.56 227 GLN B C 1
ATOM 4368 O O . GLN B 1 227 ? -1.991 8.141 -2.328 1 97.56 227 GLN B O 1
ATOM 4373 N N . VAL B 1 228 ? -1.323 8.594 -0.243 1 98.44 228 VAL B N 1
ATOM 4374 C CA . VAL B 1 228 ? -2.367 9.602 -0.083 1 98.44 228 VAL B CA 1
ATOM 4375 C C . VAL B 1 228 ? -1.983 10.867 -0.845 1 98.44 228 VAL B C 1
ATOM 4377 O O . VAL B 1 228 ? -1.006 11.539 -0.5 1 98.44 228 VAL B O 1
ATOM 4380 N N . LEU B 1 229 ? -2.818 11.18 -1.837 1 98.56 229 LEU B N 1
ATOM 4381 C CA . LEU B 1 229 ? -2.598 12.375 -2.646 1 98.56 229 LEU B CA 1
ATOM 4382 C C . LEU B 1 229 ? -3.201 13.609 -1.975 1 98.56 229 LEU B C 1
ATOM 4384 O O . LEU B 1 229 ? -2.703 14.719 -2.15 1 98.56 229 LEU B O 1
ATOM 4388 N N . TYR B 1 230 ? -4.312 13.344 -1.333 1 98.62 230 TYR B N 1
ATOM 4389 C CA . TYR B 1 230 ? -5.016 14.43 -0.667 1 98.62 230 TYR B CA 1
ATOM 4390 C C . TYR B 1 230 ? -5.781 13.922 0.55 1 98.62 230 TYR B C 1
ATOM 4392 O O . TYR B 1 230 ? -6.309 12.812 0.54 1 98.62 230 TYR B O 1
ATOM 4400 N N . TYR B 1 231 ? -5.84 14.812 1.554 1 98.06 231 TYR B N 1
ATOM 4401 C CA . TYR B 1 231 ? -6.547 14.539 2.801 1 98.06 231 TYR B CA 1
ATOM 4402 C C . TYR B 1 231 ? -7.324 15.766 3.268 1 98.06 231 TYR B C 1
ATOM 4404 O O . TYR B 1 231 ? -6.82 16.891 3.197 1 98.06 231 TYR B O 1
ATOM 4412 N N . ALA B 1 232 ? -8.539 15.539 3.715 1 97.94 232 ALA B N 1
ATOM 4413 C CA . ALA B 1 232 ? -9.336 16.531 4.422 1 97.94 232 ALA B CA 1
ATOM 4414 C C . ALA B 1 232 ? -10.227 15.883 5.473 1 97.94 232 ALA B C 1
ATOM 4416 O O . ALA B 1 232 ? -10.648 14.734 5.312 1 97.94 232 ALA B O 1
ATOM 4417 N N . SER B 1 233 ? -10.516 16.562 6.527 1 97.06 233 SER B N 1
ATOM 4418 C CA . SER B 1 233 ? -11.383 16.062 7.594 1 97.06 233 SER B CA 1
ATOM 4419 C C . SER B 1 233 ? -12.203 17.188 8.211 1 97.06 233 SER B C 1
ATOM 4421 O O . SER B 1 233 ? -12.047 18.359 7.848 1 97.06 233 SER B O 1
ATOM 4423 N N . ASN B 1 234 ? -13.078 16.781 9.117 1 96.5 234 ASN B N 1
ATOM 4424 C CA . ASN B 1 234 ? -14.008 17.703 9.758 1 96.5 234 ASN B CA 1
ATOM 4425 C C . ASN B 1 234 ? -14.883 18.422 8.734 1 96.5 234 ASN B C 1
ATOM 4427 O O . ASN B 1 234 ? -15.078 19.625 8.82 1 96.5 234 ASN B O 1
ATOM 4431 N N . LEU B 1 235 ? -15.312 17.688 7.77 1 96.75 235 LEU B N 1
ATOM 4432 C CA . LEU B 1 235 ? -16.094 18.266 6.68 1 96.75 235 LEU B CA 1
ATOM 4433 C C . LEU B 1 235 ? -17.547 18.438 7.082 1 96.75 235 LEU B C 1
ATOM 4435 O O . LEU B 1 235 ? -18.25 19.281 6.52 1 96.75 235 LEU B O 1
ATOM 4439 N N . GLY B 1 236 ? -18 17.625 7.984 1 95.44 236 GLY B N 1
ATOM 4440 C CA . GLY B 1 236 ? -19.359 17.734 8.484 1 95.44 236 GLY B CA 1
ATOM 4441 C C . GLY B 1 236 ? -20.375 16.953 7.652 1 95.44 236 GLY B C 1
ATOM 4442 O O . GLY B 1 236 ? -19.984 16.203 6.762 1 95.44 236 GLY B O 1
ATOM 4443 N N . ARG B 1 237 ? -21.594 17.078 8.031 1 95 237 ARG B N 1
ATOM 4444 C CA . ARG B 1 237 ? -22.688 16.375 7.355 1 95 237 ARG B CA 1
ATOM 4445 C C . ARG B 1 237 ? -22.969 16.984 5.984 1 95 237 ARG B C 1
ATOM 4447 O O . ARG B 1 237 ? -22.828 18.203 5.797 1 95 237 ARG B O 1
ATOM 4454 N N . GLY B 1 238 ? -23.438 16.109 5.004 1 94.75 238 GLY B N 1
ATOM 4455 C CA . GLY B 1 238 ? -23.828 16.594 3.689 1 94.75 238 GLY B CA 1
ATOM 4456 C C . GLY B 1 238 ? -22.938 16.078 2.574 1 94.75 238 GLY B C 1
ATOM 4457 O O . GLY B 1 238 ? -22.078 15.219 2.807 1 94.75 238 GLY B O 1
ATOM 4458 N N . THR B 1 239 ? -23.266 16.578 1.437 1 96.5 239 THR B N 1
ATOM 4459 C CA . THR B 1 239 ? -22.5 16.203 0.256 1 96.5 239 THR B CA 1
ATOM 4460 C C . THR B 1 239 ? -21.344 17.188 0.037 1 96.5 239 THR B C 1
ATOM 4462 O O . THR B 1 239 ? -21.547 18.406 0.088 1 96.5 239 THR B O 1
ATOM 4465 N N . HIS B 1 240 ? -20.234 16.672 -0.154 1 98.12 240 HIS B N 1
ATOM 4466 C CA . HIS B 1 240 ? -19.031 17.453 -0.409 1 98.12 240 HIS B CA 1
ATOM 4467 C C . HIS B 1 240 ? -18.531 17.234 -1.83 1 98.12 240 HIS B C 1
ATOM 4469 O O . HIS B 1 240 ? -18.812 16.219 -2.445 1 98.12 240 HIS B O 1
ATOM 4475 N N . THR B 1 241 ? -17.828 18.203 -2.305 1 98.56 241 THR B N 1
ATOM 4476 C CA . THR B 1 241 ? -17.25 18.125 -3.643 1 98.56 241 THR B CA 1
ATOM 4477 C C . THR B 1 241 ? -15.75 18.422 -3.607 1 98.56 241 THR B C 1
ATOM 4479 O O . THR B 1 241 ? -15.344 19.516 -3.203 1 98.56 241 THR B O 1
ATOM 4482 N N . LEU B 1 242 ? -14.992 17.438 -3.967 1 98.75 242 LEU B N 1
ATOM 4483 C CA . LEU B 1 242 ? -13.562 17.625 -4.188 1 98.75 242 LEU B CA 1
ATOM 4484 C C . LEU B 1 242 ? -13.273 17.953 -5.648 1 98.75 242 LEU B C 1
ATOM 4486 O O . LEU B 1 242 ? -13.766 17.281 -6.551 1 98.75 242 LEU B O 1
ATOM 4490 N N . LYS B 1 243 ? -12.555 19.016 -5.875 1 98.62 243 LYS B N 1
ATOM 4491 C CA . LYS B 1 243 ? -12.094 19.406 -7.207 1 98.62 243 LYS B CA 1
ATOM 4492 C C . LYS B 1 243 ? -10.57 19.375 -7.293 1 98.62 243 LYS B C 1
ATOM 4494 O O . LYS B 1 243 ? -9.883 19.828 -6.379 1 98.62 243 LYS B O 1
ATOM 4499 N N . LEU B 1 244 ? -10.062 18.781 -8.312 1 98.12 244 LEU B N 1
ATOM 4500 C CA . LEU B 1 244 ? -8.633 18.703 -8.586 1 98.12 244 LEU B CA 1
ATOM 4501 C C . LEU B 1 244 ? -8.32 19.188 -10 1 98.12 244 LEU B C 1
ATOM 4503 O O . LEU B 1 244 ? -9.016 18.828 -10.953 1 98.12 244 LEU B O 1
ATOM 4507 N N . LYS B 1 245 ? -7.363 20.047 -10.156 1 96 245 LYS B N 1
ATOM 4508 C CA . LYS B 1 245 ? -6.859 20.531 -11.438 1 96 245 LYS B CA 1
ATOM 4509 C C . LYS B 1 245 ? -5.344 20.719 -11.398 1 96 245 LYS B C 1
ATOM 4511 O O . LYS B 1 245 ? -4.719 20.547 -10.352 1 96 245 LYS B O 1
ATOM 4516 N N . PHE B 1 246 ? -4.785 20.953 -12.539 1 94.31 246 PHE B N 1
ATOM 4517 C CA . PHE B 1 246 ? -3.334 21.094 -12.609 1 94.31 246 PHE B CA 1
ATOM 4518 C C . PHE B 1 246 ? -2.932 22.547 -12.805 1 94.31 246 PHE B C 1
ATOM 4520 O O . PHE B 1 246 ? -3.67 23.328 -13.414 1 94.31 246 PHE B O 1
ATOM 4527 N N . ALA B 1 247 ? -1.77 22.828 -12.203 1 84.31 247 ALA B N 1
ATOM 4528 C CA . ALA B 1 247 ? -1.257 24.203 -12.281 1 84.31 247 ALA B CA 1
ATOM 4529 C C . ALA B 1 247 ? -0.741 24.516 -13.688 1 84.31 247 ALA B C 1
ATOM 4531 O O . ALA B 1 247 ? -0.193 23.641 -14.359 1 84.31 247 ALA B O 1
ATOM 4532 N N . GLY B 1 248 ? -1.358 25.344 -14.523 1 65.75 248 GLY B N 1
ATOM 4533 C CA . GLY B 1 248 ? -1.119 25.812 -15.875 1 65.75 248 GLY B CA 1
ATOM 4534 C C . GLY B 1 248 ? 0.339 25.734 -16.297 1 65.75 248 GLY B C 1
ATOM 4535 O O . GLY B 1 248 ? 1.179 26.469 -15.766 1 65.75 248 GLY B O 1
ATOM 4536 N N . THR B 1 249 ? 0.883 24.516 -16.297 1 59.28 249 THR B N 1
ATOM 4537 C CA . THR B 1 249 ? 2.225 24.578 -16.859 1 59.28 249 THR B CA 1
ATOM 4538 C C . THR B 1 249 ? 2.17 24.531 -18.391 1 59.28 249 THR B C 1
ATOM 4540 O O . THR B 1 249 ? 1.192 24.062 -18.969 1 59.28 249 THR B O 1
ATOM 4543 N N . ASN B 1 250 ? 3.127 25.359 -18.859 1 52.78 250 ASN B N 1
ATOM 4544 C CA . ASN B 1 250 ? 3.428 25.359 -20.281 1 52.78 250 ASN B CA 1
ATOM 4545 C C . ASN B 1 250 ? 3.779 23.953 -20.781 1 52.78 250 ASN B C 1
ATOM 4547 O O . ASN B 1 250 ? 4.949 23.562 -20.766 1 52.78 250 ASN B O 1
ATOM 4551 N N . GLY B 1 251 ? 2.828 23.094 -20.719 1 60.59 251 GLY B N 1
ATOM 4552 C CA . GLY B 1 251 ? 3.094 21.812 -21.344 1 60.59 251 GLY B CA 1
ATOM 4553 C C . GLY B 1 251 ? 2.443 20.641 -20.609 1 60.59 251 GLY B C 1
ATOM 4554 O O . GLY B 1 251 ? 1.291 20.75 -20.188 1 60.59 251 GLY B O 1
ATOM 4555 N N . THR B 1 252 ? 3.314 19.469 -20.453 1 66.62 252 THR B N 1
ATOM 4556 C CA . THR B 1 252 ? 2.771 18.234 -19.906 1 66.62 252 THR B CA 1
ATOM 4557 C C . THR B 1 252 ? 2.812 18.266 -18.375 1 66.62 252 THR B C 1
ATOM 4559 O O . THR B 1 252 ? 3.664 18.922 -17.781 1 66.62 252 THR B O 1
ATOM 4562 N N . THR B 1 253 ? 1.816 17.812 -17.719 1 72.19 253 THR B N 1
ATOM 4563 C CA . THR B 1 253 ? 1.748 17.688 -16.266 1 72.19 253 THR B CA 1
ATOM 4564 C C . THR B 1 253 ? 2.656 16.547 -15.789 1 72.19 253 THR B C 1
ATOM 4566 O O . THR B 1 253 ? 2.955 16.453 -14.602 1 72.19 253 THR B O 1
ATOM 4569 N N . GLY B 1 254 ? 3.154 15.797 -16.75 1 85.75 254 GLY B N 1
ATOM 4570 C CA . GLY B 1 254 ? 3.678 14.5 -16.359 1 85.75 254 GLY B CA 1
ATOM 4571 C C . GLY B 1 254 ? 2.6 13.531 -15.906 1 85.75 254 GLY B C 1
ATOM 4572 O O . GLY B 1 254 ? 1.408 13.797 -16.078 1 85.75 254 GLY B O 1
ATOM 4573 N N . ASP B 1 255 ? 2.938 12.375 -15.383 1 92.19 255 ASP B N 1
ATOM 4574 C CA . ASP B 1 255 ? 1.996 11.305 -15.07 1 92.19 255 ASP B CA 1
ATOM 4575 C C . ASP B 1 255 ? 1.245 11.594 -13.773 1 92.19 255 ASP B C 1
ATOM 4577 O O . ASP B 1 255 ? 1.842 12.039 -12.789 1 92.19 255 ASP B O 1
ATOM 4581 N N . PHE B 1 256 ? -0.011 11.531 -13.781 1 96.75 256 PHE B N 1
ATOM 4582 C CA . PHE B 1 256 ? -0.866 11.586 -12.602 1 96.75 256 PHE B CA 1
ATOM 4583 C C . PHE B 1 256 ? -1.835 10.406 -12.586 1 96.75 256 PHE B C 1
ATOM 4585 O O . PHE B 1 256 ? -2.418 10.062 -13.617 1 96.75 256 PHE B O 1
ATOM 4592 N N . ALA B 1 257 ? -1.952 9.75 -11.438 1 98.12 257 ALA B N 1
ATOM 4593 C CA . ALA B 1 257 ? -2.758 8.539 -11.359 1 98.12 257 ALA B CA 1
ATOM 4594 C C . ALA B 1 257 ? -3.672 8.562 -10.141 1 98.12 257 ALA B C 1
ATOM 4596 O O . ALA B 1 257 ? -3.209 8.75 -9.008 1 98.12 257 ALA B O 1
ATOM 4597 N N . VAL B 1 258 ? -4.953 8.375 -10.367 1 98.62 258 VAL B N 1
ATOM 4598 C CA . VAL B 1 258 ? -5.961 8.227 -9.32 1 98.62 258 VAL B CA 1
ATOM 4599 C C . VAL B 1 258 ? -6.273 6.75 -9.102 1 98.62 258 VAL B C 1
ATOM 4601 O O . VAL B 1 258 ? -6.543 6.02 -10.055 1 98.62 258 VAL B O 1
ATOM 4604 N N . ASP B 1 259 ? -6.25 6.324 -7.852 1 98.31 259 ASP B N 1
ATOM 4605 C CA . ASP B 1 259 ? -6.473 4.922 -7.523 1 98.31 259 ASP B CA 1
ATOM 4606 C C . ASP B 1 259 ? -7.844 4.719 -6.879 1 98.31 259 ASP B C 1
ATOM 4608 O O . ASP B 1 259 ? -8.719 4.082 -7.465 1 98.31 259 ASP B O 1
ATOM 4612 N N . PHE B 1 260 ? -8.07 5.281 -5.727 1 97.56 260 PHE B N 1
ATOM 4613 C CA . PHE B 1 260 ? -9.336 5.152 -5.016 1 97.56 260 PHE B CA 1
ATOM 4614 C C . PHE B 1 260 ? -9.461 6.219 -3.932 1 97.56 260 PHE B C 1
ATOM 4616 O O . PHE B 1 260 ? -8.508 6.961 -3.672 1 97.56 260 PHE B O 1
ATOM 4623 N N . ALA B 1 261 ? -10.664 6.32 -3.361 1 97.75 261 ALA B N 1
ATOM 4624 C CA . ALA B 1 261 ? -10.906 7.191 -2.215 1 97.75 261 ALA B CA 1
ATOM 4625 C C . ALA B 1 261 ? -11.406 6.395 -1.015 1 97.75 261 ALA B C 1
ATOM 4627 O O . ALA B 1 261 ? -12.219 5.48 -1.164 1 97.75 261 ALA B O 1
ATOM 4628 N N . ASN B 1 262 ? -10.836 6.707 0.133 1 96.5 262 ASN B N 1
ATOM 4629 C CA . ASN B 1 262 ? -11.398 6.262 1.404 1 96.5 262 ASN B CA 1
ATOM 4630 C C . ASN B 1 262 ? -12.203 7.367 2.082 1 96.5 262 ASN B C 1
ATOM 4632 O O . ASN B 1 262 ? -11.742 8.5 2.186 1 96.5 262 ASN B O 1
ATOM 4636 N N . LEU B 1 263 ? -13.359 7.004 2.498 1 96.31 263 LEU B N 1
ATOM 4637 C CA . LEU B 1 263 ? -14.219 7.918 3.24 1 96.31 263 LEU B CA 1
ATOM 4638 C C . LEU B 1 263 ? -14.484 7.398 4.648 1 96.31 263 LEU B C 1
ATOM 4640 O O . LEU B 1 263 ? -14.727 6.203 4.84 1 96.31 263 LEU B O 1
ATOM 4644 N N . TYR B 1 264 ? -14.305 8.289 5.629 1 95.31 264 TYR B N 1
ATOM 4645 C CA . TYR B 1 264 ? -14.727 7.996 6.996 1 95.31 264 TYR B CA 1
ATOM 4646 C C . TYR B 1 264 ? -15.922 8.852 7.391 1 95.31 264 TYR B C 1
ATOM 4648 O O . TYR B 1 264 ? -16 10.031 7.031 1 95.31 264 TYR B O 1
ATOM 4656 N N . SER B 1 265 ? -16.797 8.227 8.062 1 94.62 265 SER B N 1
ATOM 4657 C CA . SER B 1 265 ? -18.016 8.898 8.531 1 94.62 265 SER B CA 1
ATOM 4658 C C . SER B 1 265 ? -18.547 8.234 9.789 1 94.62 265 SER B C 1
ATOM 4660 O O . SER B 1 265 ? -17.844 7.473 10.453 1 94.62 265 SER B O 1
ATOM 4662 N N . THR B 1 266 ? -19.688 8.719 10.258 1 93.56 266 THR B N 1
ATOM 4663 C CA . THR B 1 266 ? -20.484 8.141 11.328 1 93.56 266 THR B CA 1
ATOM 4664 C C . THR B 1 266 ? -21.969 8.18 10.977 1 93.56 266 THR B C 1
ATOM 4666 O O . THR B 1 266 ? -22.375 8.906 10.062 1 93.56 266 THR B O 1
ATOM 4669 N N . PRO B 1 267 ? -22.734 7.406 11.727 1 90.12 267 PRO B N 1
ATOM 4670 C CA . PRO B 1 267 ? -24.172 7.41 11.43 1 90.12 267 PRO B CA 1
ATOM 4671 C C . PRO B 1 267 ? -24.781 8.812 11.484 1 90.12 267 PRO B C 1
ATOM 4673 O O . PRO B 1 267 ? -25.625 9.156 10.648 1 90.12 267 PRO B O 1
ATOM 4676 N N . SER B 1 268 ? -24.328 9.625 12.375 1 91.44 268 SER B N 1
ATOM 4677 C CA . SER B 1 268 ? -24.891 10.961 12.531 1 91.44 268 SER B CA 1
ATOM 4678 C C . SER B 1 268 ? -24.516 11.867 11.359 1 91.44 268 SER B C 1
ATOM 4680 O O . SER B 1 268 ? -25.188 12.859 11.102 1 91.44 268 SER B O 1
ATOM 4682 N N . LEU B 1 269 ? -23.469 11.5 10.664 1 92.44 269 LEU B N 1
ATOM 4683 C CA . LEU B 1 269 ? -22.953 12.352 9.586 1 92.44 269 LEU B CA 1
ATOM 4684 C C . LEU B 1 269 ? -23.422 11.836 8.227 1 92.44 269 LEU B C 1
ATOM 4686 O O . LEU B 1 269 ? -23.281 12.531 7.215 1 92.44 269 LEU B O 1
ATOM 4690 N N . GLY B 1 270 ? -23.969 10.625 8.211 1 86.88 270 GLY B N 1
ATOM 4691 C CA . GLY B 1 270 ? -24.375 10.008 6.953 1 86.88 270 GLY B CA 1
ATOM 4692 C C . GLY B 1 270 ? -23.219 9.344 6.223 1 86.88 270 GLY B C 1
ATOM 4693 O O . GLY B 1 270 ? -22.047 9.672 6.453 1 86.88 270 GLY B O 1
ATOM 4694 N N . ALA B 1 271 ? -23.562 8.281 5.477 1 80.94 271 ALA B N 1
ATOM 4695 C CA . ALA B 1 271 ? -22.516 7.551 4.754 1 80.94 271 ALA B CA 1
ATOM 4696 C C . ALA B 1 271 ? -22.781 7.555 3.252 1 80.94 271 ALA B C 1
ATOM 4698 O O . ALA B 1 271 ? -23.938 7.555 2.822 1 80.94 271 ALA B O 1
ATOM 4699 N N . HIS B 1 272 ? -21.719 7.707 2.533 1 78.12 272 HIS B N 1
ATOM 4700 C CA . HIS B 1 272 ? -21.781 7.59 1.082 1 78.12 272 HIS B CA 1
ATOM 4701 C C . HIS B 1 272 ? -22.141 6.168 0.665 1 78.12 272 HIS B C 1
ATOM 4703 O O . HIS B 1 272 ? -21.531 5.203 1.12 1 78.12 272 HIS B O 1
ATOM 4709 N N . GLU B 1 273 ? -23.281 6.008 0.009 1 69.5 273 GLU B N 1
ATOM 4710 C CA . GLU B 1 273 ? -23.781 4.68 -0.314 1 69.5 273 GLU B CA 1
ATOM 4711 C C . GLU B 1 273 ? -22.969 4.027 -1.42 1 69.5 273 GLU B C 1
ATOM 4713 O O . GLU B 1 273 ? -22.594 4.688 -2.391 1 69.5 273 GLU B O 1
ATOM 4718 N N . GLN B 1 274 ? -22.406 2.963 -0.988 1 63.22 274 GLN B N 1
ATOM 4719 C CA . GLN B 1 274 ? -21.797 2.188 -2.061 1 63.22 274 GLN B CA 1
ATOM 4720 C C . GLN B 1 274 ? -22.844 1.578 -2.975 1 63.22 274 GLN B C 1
ATOM 4722 O O . GLN B 1 274 ? -23.906 1.142 -2.508 1 63.22 274 GLN B O 1
ATOM 4727 N N . ASN B 1 275 ? -23.016 2.012 -4.164 1 47.53 275 ASN B N 1
ATOM 4728 C CA . ASN B 1 275 ? -24 1.436 -5.062 1 47.53 275 ASN B CA 1
ATOM 4729 C C . ASN B 1 275 ? -24.188 -0.057 -4.805 1 47.53 275 ASN B C 1
ATOM 4731 O O . ASN B 1 275 ? -23.281 -0.852 -5.031 1 47.53 275 ASN B O 1
ATOM 4735 N N . SER B 1 276 ? -24.766 -0.281 -3.629 1 45.62 276 SER B N 1
ATOM 4736 C CA . SER B 1 276 ? -25.188 -1.672 -3.523 1 45.62 276 SER B CA 1
ATOM 4737 C C . SER B 1 276 ? -25.969 -2.109 -4.766 1 45.62 276 SER B C 1
ATOM 4739 O O . SER B 1 276 ? -26.766 -1.345 -5.305 1 45.62 276 SER B O 1
ATOM 4741 N N . PHE B 1 277 ? -25.453 -2.855 -5.574 1 40.53 277 PHE B N 1
ATOM 4742 C CA . PHE B 1 277 ? -26.312 -3.438 -6.594 1 40.53 277 PHE B CA 1
ATOM 4743 C C . PHE B 1 277 ? -27.641 -3.895 -5.992 1 40.53 277 PHE B C 1
ATOM 4745 O O . PHE B 1 277 ? -27.703 -4.945 -5.352 1 40.53 277 PHE B O 1
ATOM 4752 N N . ALA B 1 278 ? -28.344 -3.18 -5.309 1 35.22 278 ALA B N 1
ATOM 4753 C CA . ALA B 1 278 ? -29.719 -3.666 -5.285 1 35.22 278 ALA B CA 1
ATOM 4754 C C . ALA B 1 278 ? -30.141 -4.207 -6.648 1 35.22 278 ALA B C 1
ATOM 4756 O O . ALA B 1 278 ? -30.141 -3.475 -7.641 1 35.22 278 ALA B O 1
ATOM 4757 N N . ALA B 1 279 ? -29.828 -5.484 -6.91 1 34.47 279 ALA B N 1
ATOM 4758 C CA . ALA B 1 279 ? -30.578 -6.129 -7.984 1 34.47 279 ALA B CA 1
ATOM 4759 C C . ALA B 1 279 ? -31.953 -5.48 -8.164 1 34.47 279 ALA B C 1
ATOM 4761 O O . ALA B 1 279 ? -32.781 -5.527 -7.262 1 34.47 279 ALA B O 1
ATOM 4762 N N . GLU B 1 280 ? -32 -4.398 -8.727 1 34.81 280 GLU B N 1
ATOM 4763 C CA . GLU B 1 280 ? -33.344 -4.184 -9.25 1 34.81 280 GLU B CA 1
ATOM 4764 C C . GLU B 1 280 ? -33.938 -5.477 -9.82 1 34.81 280 GLU B C 1
ATOM 4766 O O . GLU B 1 280 ? -33.594 -5.887 -10.93 1 34.81 280 GLU B O 1
ATOM 4771 N N . ILE B 1 281 ? -34.094 -6.531 -9 1 33.22 281 ILE B N 1
ATOM 4772 C CA . ILE B 1 281 ? -35.094 -7.488 -9.477 1 33.22 281 ILE B CA 1
ATOM 4773 C C . ILE B 1 281 ? -36.219 -6.75 -10.188 1 33.22 281 ILE B C 1
ATOM 4775 O O . ILE B 1 281 ? -37.031 -6.074 -9.547 1 33.22 281 ILE B O 1
ATOM 4779 N N . GLN B 1 282 ? -35.906 -6.172 -11.203 1 31.8 282 GLN B N 1
ATOM 4780 C CA . GLN B 1 282 ? -37.062 -5.906 -12.062 1 31.8 282 GLN B CA 1
ATOM 4781 C C . GLN B 1 282 ? -38.062 -7.062 -12.016 1 31.8 282 GLN B C 1
ATOM 4783 O O . GLN B 1 282 ? -37.75 -8.164 -12.484 1 31.8 282 GLN B O 1
ATOM 4788 N N . SER B 1 283 ? -38.844 -7.117 -11.023 1 32.69 283 SER B N 1
ATOM 4789 C CA . SER B 1 283 ? -40 -7.957 -11.211 1 32.69 283 SER B CA 1
ATOM 4790 C C . SER B 1 283 ? -40.562 -7.844 -12.633 1 32.69 283 SER B C 1
ATOM 4792 O O . SER B 1 283 ? -40.719 -6.734 -13.148 1 32.69 283 SER B O 1
ATOM 4794 N N . PRO B 1 284 ? -40.188 -8.766 -13.422 1 32.78 284 PRO B N 1
ATOM 4795 C CA . PRO B 1 284 ? -40.844 -8.617 -14.719 1 32.78 284 PRO B CA 1
ATOM 4796 C C . PRO B 1 284 ? -42.25 -7.98 -14.609 1 32.78 284 PRO B C 1
ATOM 4798 O O . PRO B 1 284 ? -42.938 -8.172 -13.609 1 32.78 284 PRO B O 1
ATOM 4801 N N . PRO B 1 285 ? -42.375 -6.887 -15.148 1 31.7 285 PRO B N 1
ATOM 4802 C CA . PRO B 1 285 ? -43.781 -6.477 -15.102 1 31.7 285 PRO B CA 1
ATOM 4803 C C . PRO B 1 285 ? -44.75 -7.648 -15.281 1 31.7 285 PRO B C 1
ATOM 4805 O O . PRO B 1 285 ? -44.562 -8.484 -16.172 1 31.7 285 PRO B O 1
ATOM 4808 N N . LEU B 1 286 ? -45.219 -8.25 -14.227 1 31.17 286 LEU B N 1
ATOM 4809 C CA . LEU B 1 286 ? -46.375 -9.109 -14.469 1 31.17 286 LEU B CA 1
ATOM 4810 C C . LEU B 1 286 ? -47.25 -8.57 -15.609 1 31.17 286 LEU B C 1
ATOM 4812 O O . LEU B 1 286 ? -47.938 -7.566 -15.445 1 31.17 286 LEU B O 1
ATOM 4816 N N . SER B 1 287 ? -46.719 -8.461 -16.75 1 28.02 287 SER B N 1
ATOM 4817 C CA . SER B 1 287 ? -47.688 -8.281 -17.828 1 28.02 287 SER B CA 1
ATOM 4818 C C . SER B 1 287 ? -48.844 -9.25 -17.703 1 28.02 287 SER B C 1
ATOM 4820 O O . SER B 1 287 ? -48.688 -10.461 -17.906 1 28.02 287 SER B O 1
ATOM 4822 N N . LEU B 1 288 ? -49.688 -9.055 -16.703 1 30 288 LEU B N 1
ATOM 4823 C CA . LEU B 1 288 ? -51.031 -9.633 -16.844 1 30 288 LEU B CA 1
ATOM 4824 C C . LEU B 1 288 ? -51.531 -9.453 -18.266 1 30 288 LEU B C 1
ATOM 4826 O O . LEU B 1 288 ? -51.844 -8.328 -18.688 1 30 288 LEU B O 1
ATOM 4830 N N . ALA B 1 289 ? -51.031 -10.18 -19.219 1 28.44 289 ALA B N 1
ATOM 4831 C CA . ALA B 1 289 ? -51.812 -10.352 -20.453 1 28.44 289 ALA B CA 1
ATOM 4832 C C . ALA B 1 289 ? -53.281 -10.445 -20.156 1 28.44 289 ALA B C 1
ATOM 4834 O O . ALA B 1 289 ? -53.75 -11.367 -19.484 1 28.44 289 ALA B O 1
ATOM 4835 N N . GLU B 1 290 ? -54 -9.336 -20 1 27.81 290 GLU B N 1
ATOM 4836 C CA . GLU B 1 290 ? -55.438 -9.32 -20.141 1 27.81 290 GLU B CA 1
ATOM 4837 C C . GLU B 1 290 ? -55.875 -10.062 -21.391 1 27.81 290 GLU B C 1
ATOM 4839 O O . GLU B 1 290 ? -55.719 -9.547 -22.516 1 27.81 290 GLU B O 1
ATOM 4844 N N . ALA B 1 291 ? -55.562 -11.422 -21.594 1 29.3 291 ALA B N 1
ATOM 4845 C CA . ALA B 1 291 ? -56.375 -12.18 -22.562 1 29.3 291 ALA B CA 1
ATOM 4846 C C . ALA B 1 291 ? -57.844 -11.758 -22.531 1 29.3 291 ALA B C 1
ATOM 4848 O O . ALA B 1 291 ? -58.531 -12.008 -21.547 1 29.3 291 ALA B O 1
ATOM 4849 N N . SER B 1 292 ? -58.188 -10.68 -23.188 1 26.52 292 SER B N 1
ATOM 4850 C CA . SER B 1 292 ? -59.531 -10.273 -23.562 1 26.52 292 SER B CA 1
ATOM 4851 C C . SER B 1 292 ? -60.25 -11.391 -24.328 1 26.52 292 SER B C 1
ATOM 4853 O O . SER B 1 292 ? -59.969 -11.617 -25.5 1 26.52 292 SER B O 1
ATOM 4855 N N . HIS B 1 293 ? -60.25 -12.75 -23.844 1 27.3 293 HIS B N 1
ATOM 4856 C CA . HIS B 1 293 ? -61.25 -13.625 -24.422 1 27.3 293 HIS B CA 1
ATOM 4857 C C . HIS B 1 293 ? -62.594 -12.906 -24.5 1 27.3 293 HIS B C 1
ATOM 4859 O O . HIS B 1 293 ? -63.094 -12.359 -23.516 1 27.3 293 HIS B O 1
ATOM 4865 N N . ASP B 1 294 ? -62.906 -12.492 -25.703 1 26.7 294 ASP B N 1
ATOM 4866 C CA . ASP B 1 294 ? -64.25 -12.156 -26.172 1 26.7 294 ASP B CA 1
ATOM 4867 C C . ASP B 1 294 ? -65.25 -13.219 -25.766 1 26.7 294 ASP B C 1
ATOM 4869 O O . ASP B 1 294 ? -65.25 -14.344 -26.281 1 26.7 294 ASP B O 1
ATOM 4873 N N . ILE B 1 295 ? -65.5 -13.445 -24.453 1 27.44 295 ILE B N 1
ATOM 4874 C CA . ILE B 1 295 ? -66.562 -14.305 -24.047 1 27.44 295 ILE B CA 1
ATOM 4875 C C . ILE B 1 295 ? -67.875 -13.836 -24.719 1 27.44 295 ILE B C 1
ATOM 4877 O O . ILE B 1 295 ? -68.25 -12.672 -24.609 1 27.44 295 ILE B O 1
ATOM 4881 N N . PRO B 1 296 ? -68.375 -14.562 -25.797 1 25.09 296 PRO B N 1
ATOM 4882 C CA . PRO B 1 296 ? -69.625 -14.289 -26.484 1 25.09 296 PRO B CA 1
ATOM 4883 C C . PRO B 1 296 ? -70.75 -13.945 -25.531 1 25.09 296 PRO B C 1
ATOM 4885 O O . PRO B 1 296 ? -70.75 -14.312 -24.359 1 25.09 296 PRO B O 1
ATOM 4888 N N . LYS B 1 297 ? -71.875 -13.125 -25.938 1 29.06 297 LYS B N 1
ATOM 4889 C CA . LYS B 1 297 ? -72.938 -12.445 -25.281 1 29.06 297 LYS B CA 1
ATOM 4890 C C . LYS B 1 297 ? -73.688 -13.367 -24.281 1 29.06 297 LYS B C 1
ATOM 4892 O O . LYS B 1 297 ? -74.25 -12.906 -23.312 1 29.06 297 LYS B O 1
ATOM 4897 N N . SER B 1 298 ? -73.812 -14.664 -24.797 1 23.81 298 SER B N 1
ATOM 4898 C CA . SER B 1 298 ? -74.938 -15.523 -24.406 1 23.81 298 SER B CA 1
ATOM 4899 C C . SER B 1 298 ? -74.812 -15.945 -22.953 1 23.81 298 SER B C 1
ATOM 4901 O O . SER B 1 298 ? -75.875 -16.062 -22.25 1 23.81 298 SER B O 1
ATOM 4903 N N . VAL B 1 299 ? -73.688 -16.594 -22.641 1 24.02 299 VAL B N 1
ATOM 4904 C CA . VAL B 1 299 ? -73.812 -17.516 -21.516 1 24.02 299 VAL B CA 1
ATOM 4905 C C . VAL B 1 299 ? -73.812 -16.75 -20.203 1 24.02 299 VAL B C 1
ATOM 4907 O O . VAL B 1 299 ? -73.75 -17.359 -19.125 1 24.02 299 VAL B O 1
ATOM 4910 N N . ILE B 1 300 ? -73.625 -15.43 -20.266 1 24.14 300 ILE B N 1
ATOM 4911 C CA . ILE B 1 300 ? -73.375 -14.633 -19.062 1 24.14 300 ILE B CA 1
ATOM 4912 C C . ILE B 1 300 ? -74.5 -14.844 -18.062 1 24.14 300 ILE B C 1
ATOM 4914 O O . ILE B 1 300 ? -74.5 -14.281 -16.953 1 24.14 300 ILE B O 1
ATOM 4918 N N . ALA B 1 301 ? -75.562 -15.375 -18.641 1 23.2 301 ALA B N 1
ATOM 4919 C CA . ALA B 1 301 ? -76.875 -15.219 -18.047 1 23.2 301 ALA B CA 1
ATOM 4920 C C . ALA B 1 301 ? -76.938 -15.828 -16.641 1 23.2 301 ALA B C 1
ATOM 4922 O O . ALA B 1 301 ? -77.562 -15.266 -15.742 1 23.2 301 ALA B O 1
ATOM 4923 N N . GLY B 1 302 ? -76.562 -17.109 -16.625 1 21.19 302 GLY B N 1
ATOM 4924 C CA . GLY B 1 302 ? -77.312 -17.969 -15.75 1 21.19 302 GLY B CA 1
ATOM 4925 C C . GLY B 1 302 ? -77 -17.781 -14.281 1 21.19 302 GLY B C 1
ATOM 4926 O O . GLY B 1 302 ? -77.875 -17.906 -13.422 1 21.19 302 GLY B O 1
ATOM 4927 N N . LEU B 1 303 ? -75.625 -17.766 -14.062 1 22.64 303 LEU B N 1
ATOM 4928 C CA . LEU B 1 303 ? -75.438 -18.406 -12.758 1 22.64 303 LEU B CA 1
ATOM 4929 C C . LEU B 1 303 ? -75.812 -17.438 -11.633 1 22.64 303 LEU B C 1
ATOM 4931 O O . LEU B 1 303 ? -75.5 -17.719 -10.461 1 22.64 303 LEU B O 1
ATOM 4935 N N . THR B 1 304 ? -76.188 -16.266 -12.062 1 23.92 304 THR B N 1
ATOM 4936 C CA . THR B 1 304 ? -76.25 -15.258 -11.008 1 23.92 304 THR B CA 1
ATOM 4937 C C . THR B 1 304 ? -77.188 -15.703 -9.891 1 23.92 304 THR B C 1
ATOM 4939 O O . THR B 1 304 ? -77.375 -15 -8.891 1 23.92 304 THR B O 1
ATOM 4942 N N . VAL B 1 305 ? -77.938 -16.734 -10.234 1 24.59 305 VAL B N 1
ATOM 4943 C CA . VAL B 1 305 ? -79.188 -16.922 -9.578 1 24.59 305 VAL B CA 1
ATOM 4944 C C . VAL B 1 305 ? -79 -17.25 -8.102 1 24.59 305 VAL B C 1
ATOM 4946 O O . VAL B 1 305 ? -79.75 -16.781 -7.238 1 24.59 305 VAL B O 1
ATOM 4949 N N . THR B 1 306 ? -78.062 -18.203 -7.895 1 24 306 THR B N 1
ATOM 4950 C CA . THR B 1 306 ? -78.5 -19.156 -6.871 1 24 306 THR B CA 1
ATOM 4951 C C . THR B 1 306 ? -78.312 -18.578 -5.473 1 24 306 THR B C 1
ATOM 4953 O O . THR B 1 306 ? -78.75 -19.156 -4.48 1 24 306 THR B O 1
ATOM 4956 N N . SER B 1 307 ? -77.375 -17.625 -5.449 1 26.03 307 SER B N 1
ATOM 4957 C CA . SER B 1 307 ? -77 -17.422 -4.059 1 26.03 307 SER B CA 1
ATOM 4958 C C . SER B 1 307 ? -78.125 -16.875 -3.23 1 26.03 307 SER B C 1
ATOM 4960 O O . SER B 1 307 ? -77.938 -16.453 -2.084 1 26.03 307 SER B O 1
ATOM 4962 N N . SER B 1 308 ? -79.25 -16.75 -3.994 1 26.33 308 SER B N 1
ATOM 4963 C CA . SER B 1 308 ? -80.375 -16.188 -3.365 1 26.33 308 SER B CA 1
ATOM 4964 C C . SER B 1 308 ? -80.812 -16.969 -2.117 1 26.33 308 SER B C 1
ATOM 4966 O O . SER B 1 308 ? -81.188 -16.375 -1.115 1 26.33 308 SER B O 1
ATOM 4968 N N . ILE B 1 309 ? -80.875 -18.266 -2.369 1 29.23 309 ILE B N 1
ATOM 4969 C CA . ILE B 1 309 ? -81.875 -19.047 -1.599 1 29.23 309 ILE B CA 1
ATOM 4970 C C . ILE B 1 309 ? -81.312 -19.25 -0.181 1 29.23 309 ILE B C 1
ATOM 4972 O O . ILE B 1 309 ? -82.125 -19.234 0.782 1 29.23 309 ILE B O 1
ATOM 4976 N N . ALA B 1 310 ? -80 -19.344 -0.167 1 31.53 310 ALA B N 1
ATOM 4977 C CA . ALA B 1 310 ? -79.562 -20.031 1.044 1 31.53 310 ALA B CA 1
ATOM 4978 C C . ALA B 1 310 ? -79.812 -19.172 2.283 1 31.53 310 ALA B C 1
ATOM 4980 O O . ALA B 1 310 ? -80.062 -19.703 3.369 1 31.53 310 ALA B O 1
ATOM 4981 N N . PHE B 1 311 ? -79.812 -17.938 1.882 1 33.84 311 PHE B N 1
ATOM 4982 C CA . PHE B 1 311 ? -80.062 -17.078 3.031 1 33.84 311 PHE B CA 1
ATOM 4983 C C . PHE B 1 311 ? -81.438 -17.344 3.621 1 33.84 311 PHE B C 1
ATOM 4985 O O . PHE B 1 311 ? -81.625 -17.156 4.82 1 33.84 311 PHE B O 1
ATOM 4992 N N . LEU B 1 312 ? -82.25 -17.797 2.676 1 33.38 312 LEU B N 1
ATOM 4993 C CA . LEU B 1 312 ? -83.562 -18.141 3.139 1 33.38 312 LEU B CA 1
ATOM 4994 C C . LEU B 1 312 ? -83.562 -19.281 4.16 1 33.38 312 LEU B C 1
ATOM 4996 O O . LEU B 1 312 ? -84.312 -19.281 5.117 1 33.38 312 LEU B O 1
ATOM 5000 N N . ALA B 1 313 ? -82.688 -20.266 3.75 1 35.31 313 ALA B N 1
ATOM 5001 C CA . ALA B 1 313 ? -82.812 -21.5 4.527 1 35.31 313 ALA B CA 1
ATOM 5002 C C . ALA B 1 313 ? -82.312 -21.281 5.965 1 35.31 313 ALA B C 1
ATOM 5004 O O . ALA B 1 313 ? -82.875 -21.828 6.902 1 35.31 313 ALA B O 1
ATOM 5005 N N . ILE B 1 314 ? -81.25 -20.391 5.973 1 41.94 314 ILE B N 1
ATOM 5006 C CA . ILE B 1 314 ? -80.812 -20.266 7.34 1 41.94 314 ILE B CA 1
ATOM 5007 C C . ILE B 1 314 ? -81.875 -19.625 8.211 1 41.94 314 ILE B C 1
ATOM 5009 O O . ILE B 1 314 ? -82.062 -20.031 9.367 1 41.94 314 ILE B O 1
ATOM 5013 N N . MET B 1 315 ? -82.75 -18.875 7.309 1 38.44 315 MET B N 1
ATOM 5014 C CA . MET B 1 315 ? -83.938 -18.422 8.062 1 38.44 315 MET B CA 1
ATOM 5015 C C . MET B 1 315 ? -84.812 -19.594 8.477 1 38.44 315 MET B C 1
ATOM 5017 O O . MET B 1 315 ? -85.375 -19.594 9.562 1 38.44 315 MET B O 1
ATOM 5021 N N . ALA B 1 316 ? -84.938 -20.406 7.516 1 40.81 316 ALA B N 1
ATOM 5022 C CA . ALA B 1 316 ? -85.938 -21.422 7.844 1 40.81 316 ALA B CA 1
ATOM 5023 C C . ALA B 1 316 ? -85.5 -22.25 9.055 1 40.81 316 ALA B C 1
ATOM 5025 O O . ALA B 1 316 ? -86.312 -22.562 9.93 1 40.81 316 ALA B O 1
ATOM 5026 N N . VAL B 1 317 ? -84.188 -22.578 8.891 1 45.75 317 VAL B N 1
ATOM 5027 C CA . VAL B 1 317 ? -83.75 -23.5 9.938 1 45.75 317 VAL B CA 1
ATOM 5028 C C . VAL B 1 317 ? -83.812 -22.812 11.297 1 45.75 317 VAL B C 1
ATOM 5030 O O . VAL B 1 317 ? -84.25 -23.422 12.281 1 45.75 317 VAL B O 1
ATOM 5033 N N . ILE B 1 318 ? -83.5 -21.5 11.188 1 46.81 318 ILE B N 1
ATOM 5034 C CA . ILE B 1 318 ? -83.562 -20.828 12.477 1 46.81 318 ILE B CA 1
ATOM 5035 C C . ILE B 1 318 ? -85 -20.797 12.953 1 46.81 318 ILE B C 1
ATOM 5037 O O . ILE B 1 318 ? -85.312 -21 14.141 1 46.81 318 ILE B O 1
ATOM 5041 N N . TYR B 1 319 ? -85.875 -20.641 11.805 1 43.69 319 TYR B N 1
ATOM 5042 C CA . TYR B 1 319 ? -87.25 -20.734 12.172 1 43.69 319 TYR B CA 1
ATOM 5043 C C . TYR B 1 319 ? -87.562 -22.062 12.875 1 43.69 319 TYR B C 1
ATOM 5045 O O . TYR B 1 319 ? -88.25 -22.094 13.891 1 43.69 319 TYR B O 1
ATOM 5053 N N . LEU B 1 320 ? -87.188 -23.109 12.078 1 44.41 320 LEU B N 1
ATOM 5054 C CA . LEU B 1 320 ? -87.562 -24.406 12.641 1 44.41 320 LEU B CA 1
ATOM 5055 C C . LEU B 1 320 ? -87 -24.562 14.055 1 44.41 320 LEU B C 1
ATOM 5057 O O . LEU B 1 320 ? -87.688 -25.078 14.945 1 44.41 320 LEU B O 1
ATOM 5061 N N . LEU B 1 321 ? -85.688 -24.141 14.07 1 45 321 LEU B N 1
ATOM 5062 C CA . LEU B 1 321 ? -85.125 -24.469 15.383 1 45 321 LEU B CA 1
ATOM 5063 C C . LEU B 1 321 ? -85.812 -23.656 16.469 1 45 321 LEU B C 1
ATOM 5065 O O . LEU B 1 321 ? -86 -24.141 17.594 1 45 321 LEU B O 1
ATOM 5069 N N . TRP B 1 322 ? -86.25 -22.438 15.93 1 41.28 322 TRP B N 1
ATOM 5070 C CA . TRP B 1 322 ? -87 -21.688 16.953 1 41.28 322 TRP B CA 1
ATOM 5071 C C . TRP B 1 322 ? -88.312 -22.297 17.219 1 41.28 322 TRP B C 1
ATOM 5073 O O . TRP B 1 322 ? -88.812 -22.328 18.359 1 41.28 322 TRP B O 1
ATOM 5083 N N . SER B 1 323 ? -89 -22.703 16.109 1 39.84 323 SER B N 1
ATOM 5084 C CA . SER B 1 323 ? -90.312 -23.281 16.406 1 39.84 323 SER B CA 1
ATOM 5085 C C . SER B 1 323 ? -90.188 -24.391 17.453 1 39.84 323 SER B C 1
ATOM 5087 O O . SER B 1 323 ? -91.125 -24.578 18.25 1 39.84 323 SER B O 1
ATOM 5089 N N . GLN B 1 324 ? -89.188 -25.234 17.172 1 39.41 324 GLN B N 1
ATOM 5090 C CA . GLN B 1 324 ? -89.188 -26.359 18.094 1 39.41 324 GLN B CA 1
ATOM 5091 C C . GLN B 1 324 ? -89 -25.906 19.531 1 39.41 324 GLN B C 1
ATOM 5093 O O . GLN B 1 324 ? -89.375 -26.609 20.469 1 39.41 324 GLN B O 1
ATOM 5098 N N . ARG B 1 325 ? -88.312 -24.734 19.625 1 36.34 325 ARG B N 1
ATOM 5099 C CA . ARG B 1 325 ? -88.125 -24.453 21.047 1 36.34 325 ARG B CA 1
ATOM 5100 C C . ARG B 1 325 ? -89.438 -24.062 21.734 1 36.34 325 ARG B C 1
ATOM 5102 O O . ARG B 1 325 ? -89.5 -23.984 22.969 1 36.34 325 ARG B O 1
ATOM 5109 N N . ARG B 1 326 ? -90.5 -23.625 20.844 1 33.62 326 ARG B N 1
ATOM 5110 C CA . ARG B 1 326 ? -91.75 -23.281 21.531 1 33.62 326 ARG B CA 1
ATOM 5111 C C . ARG B 1 326 ? -92.375 -24.516 22.141 1 33.62 326 ARG B C 1
ATOM 5113 O O . ARG B 1 326 ? -93.062 -24.438 23.141 1 33.62 326 ARG B O 1
ATOM 5120 N N . GLN B 1 327 ? -92.75 -25.531 21.25 1 30.7 327 GLN B N 1
ATOM 5121 C CA . GLN B 1 327 ? -93.688 -26.547 21.75 1 30.7 327 GLN B CA 1
ATOM 5122 C C . GLN B 1 327 ? -93.25 -27.031 23.141 1 30.7 327 GLN B C 1
ATOM 5124 O O . GLN B 1 327 ? -94.062 -27.453 23.938 1 30.7 327 GLN B O 1
ATOM 5129 N N . LYS B 1 328 ? -92 -27.469 23.125 1 31.7 328 LYS B N 1
ATOM 5130 C CA . LYS B 1 328 ? -91.812 -28.328 24.281 1 31.7 328 LYS B CA 1
ATOM 5131 C C . LYS B 1 328 ? -92.188 -27.609 25.578 1 31.7 328 LYS B C 1
ATOM 5133 O O . LYS B 1 328 ? -92.062 -28.172 26.672 1 31.7 328 LYS B O 1
ATOM 5138 N N . LYS B 1 329 ? -92.375 -26.203 25.422 1 32.75 329 LYS B N 1
ATOM 5139 C CA . LYS B 1 329 ? -92.5 -25.734 26.797 1 32.75 329 LYS B CA 1
ATOM 5140 C C . LYS B 1 329 ? -93.938 -25.922 27.281 1 32.75 329 LYS B C 1
ATOM 5142 O O . LYS B 1 329 ? -94.312 -25.453 28.375 1 32.75 329 LYS B O 1
ATOM 5147 N N . GLU B 1 330 ? -95 -26.344 26.359 1 27.34 330 GLU B N 1
ATOM 5148 C CA . GLU B 1 330 ? -96.375 -26.438 26.938 1 27.34 330 GLU B CA 1
ATOM 5149 C C . GLU B 1 330 ? -96.438 -27.5 28.031 1 27.34 330 GLU B C 1
ATOM 5151 O O . GLU B 1 330 ? -97.375 -27.562 28.812 1 27.34 330 GLU B O 1
ATOM 5156 N N . GLY B 1 331 ? -96 -28.875 27.75 1 23.89 331 GLY B N 1
ATOM 5157 C CA . GLY B 1 331 ? -96.5 -30 28.516 1 23.89 331 GLY B CA 1
ATOM 5158 C C . GLY B 1 331 ? -96.438 -29.781 30.016 1 23.89 331 GLY B C 1
ATOM 5159 O O . GLY B 1 331 ? -96.875 -30.641 30.781 1 23.89 331 GLY B O 1
ATOM 5160 N N . LYS B 1 332 ? -95.375 -29.266 30.453 1 24.94 332 LYS B N 1
ATOM 5161 C CA . LYS B 1 332 ? -95.312 -29.562 31.875 1 24.94 332 LYS B CA 1
ATOM 5162 C C . LYS B 1 332 ? -96.562 -29 32.594 1 24.94 332 LYS B C 1
ATOM 5164 O O . LYS B 1 332 ? -96.688 -27.781 32.75 1 24.94 332 LYS B O 1
ATOM 5169 N N . PHE B 1 333 ? -97.938 -29.703 32.406 1 23.7 333 PHE B N 1
ATOM 5170 C CA . PHE B 1 333 ? -99.125 -30.141 33.156 1 23.7 333 PHE B CA 1
ATOM 5171 C C . PHE B 1 333 ? -98.812 -30.203 34.656 1 23.7 333 PHE B C 1
ATOM 5173 O O . PHE B 1 333 ? -99.562 -29.641 35.438 1 23.7 333 PHE B O 1
ATOM 5180 N N . VAL B 1 334 ? -98.75 -31.609 35.156 1 21.11 334 VAL B N 1
ATOM 5181 C CA . VAL B 1 334 ? -99.188 -32.25 36.375 1 21.11 334 VAL B CA 1
ATOM 5182 C C . VAL B 1 334 ? -98.5 -31.688 37.562 1 21.11 334 VAL B C 1
ATOM 5184 O O . VAL B 1 334 ? -99.062 -31.266 38.562 1 21.11 334 VAL B O 1
ATOM 5187 N N . LYS B 1 335 ? -97.438 -32.625 37.844 1 16.06 335 LYS B N 1
ATOM 5188 C CA . LYS B 1 335 ? -97 -33.031 39.156 1 16.06 335 LYS B CA 1
ATOM 5189 C C . LYS B 1 335 ? -96.125 -31.922 39.812 1 16.06 335 LYS B C 1
ATOM 5191 O O . LYS B 1 335 ? -96.312 -31.625 41 1 16.06 335 LYS B O 1
ATOM 5196 N N . PHE B 1 336 ? -94.688 -31.656 39.625 1 17.81 336 PHE B N 1
ATOM 5197 C CA . PHE B 1 336 ? -94.25 -32.625 40.594 1 17.81 336 PHE B CA 1
ATOM 5198 C C . PHE B 1 336 ? -94.875 -32.406 41.969 1 17.81 336 PHE B C 1
ATOM 5200 O O . PHE B 1 336 ? -95.062 -31.25 42.375 1 17.81 336 PHE B O 1
#

Secondary structure (DSSP, 8-state):
--EEEEEEETT-TTSEE-TTEEE--TTT-TTGGGSGGG--EEE--TT-EEEEEEEEEEEEEEEEEBTTB-EEEEEETTEEPPPEE-B-SS-EEEEEEEEEEEEEEEEEEEEEE-SSSBEEE-EEEEEEE-SSTT-PPEEEEEETTSTTEEEESGGG-EE-S-GGGSGGG--EEE--TT-EEEEEEE-SEEEEEEEEBTTB-S-EEEEETT---EEE--B-SS-EEEEEEEEE----SSEEEEEEEE---SS--B-EEEEEEEEEE-GGG---------------------------SGGG-SGGGGGHHHHHHHHHHHHHHHHHHHHTTS---TT-/--EEEEEEETT-TTSEE-TTEEE--TTT-TTGGGSGGG--EEE--TT-EEEEEEEEEEEEEEEEEBTTB-EEEEEETTEEPPPEE-B-SS-EEEEEEEEEEEEEEEEEEEEEE-SSSBEEE-EEEEEEE-SSTT-PPEEEEEETTSTTEEEESGGG-EE-S-GGGSGGG--EEE--TT-EEEEEEE-SEEEEEEEEBTTB-SEEEEEETT---EEEE-B-SS-EEEEEEEEE----SSEEEEEEEE---SS--B-EEEEEEEEEE-GGG---------------------------TTGGGGGGGTHHHHHHHHHHHHHHHHHHHHHTTT---S--